Protein AF-A0A3B3BP70-F1 (afdb_monomer)

Mean predicted aligned error: 14.68 Å

Radius of gyration: 31.55 Å; Cα contacts (8 Å, |Δi|>4): 1002; chains: 1; bounding box: 111×48×74 Å

InterPro domains:
  IPR001190 SRCR domain [PF00530] (3-95)
  IPR001190 SRCR domain [PF00530] (101-197)
  IPR001190 SRCR domain [PF00530] (204-274)
  IPR001190 SRCR domain [PR00258] (98-114)
  IPR001190 SRCR domain [PR00258] (117-128)
  IPR001190 SRCR domain [PR00258] (132-142)
  IPR001190 SRCR domain [PR00258] (162-176)
  IPR001190 SRCR domain [PS50287] (1-95)
  IPR001190 SRCR domain [PS50287] (98-197)
  IPR001190 SRCR domain [PS50287] (200-311)
  IPR001190 SRCR domain [SM00202] (98-197)
  IPR001190 SRCR domain [SM00202] (200-298)
  IPR013783 Immunoglobulin-like fold [G3DSA:2.60.40.10] (302-414)
  IPR036179 Immunoglobulin-like domain superfamily [SSF48726] (320-406)
  IPR036772 SRCR-like domain superfamily [G3DSA:3.10.250.10] (1-98)
  IPR036772 SRCR-like domain superfamily [G3DSA:3.10.250.10] (99-198)
  IPR036772 SRCR-like domain superfamily [G3DSA:3.10.250.10] (199-301)
  IPR036772 SRCR-like domain superfamily [SSF56487] (2-96)
  IPR036772 SRCR-like domain superfamily [SSF56487] (95-197)
  IPR036772 SRCR-like domain superfamily [SSF56487] (198-299)

Secondary structure (DSSP, 8-state):
-EEESSSTTEEEEEEEETTEEEEEEESSPPPHHHHHHHHHHTT--SEEEEEEEEEEEEEE-EEE-GGGGGSTT-TTTTEE----EEEEEEEEEE-SSEEEEESSSTTEEEEEEEETTEEEE-BGGG--HHHHHHHHHHTT--EEEEEEEEE--GGG--S--EEEE--S--SSGGGSEEEE-S-SS-TTSEEEEEEEE-EEEEE-SS-TTEEEEEEEETTEEEEEEEE-SSS---HHHHHHHHHHTTS-SEEEEEEEEEEEEEEEEEEEGGGGGT--GGGEE-SSS-EEEEEEEEEEEGGG-PPPEEEEEETT--EE-TTS-EEEETT--EEEEEE--TT--S-EEEEEEEETTEEEEEEEE-BTTEEEEEESS--GGG-EEEEEEEEEEETTEEEEEEPPPEEEEEE-GGGSGGGS--PPP-

Sequence (422 aa):
MLVGGASRCSGELHLKHHQEWRPVQLHHRWSPESFQVVCHRLNCGSFVSESYKRDRGKKPVWWIETDCMKNMSLWRECVEVDDSSSSAQINITCSESIRLVNGDNRCSGRLEVKSNNSWSIVCEDDFDQQDAEVVCRELGCGAPSVLQGAVYGETEAPEWSREFLCEGHESALLHCKSSSSSQKFCSSGKAVELTCSVSLRLVGTTSRCAGVLEMFYSKEWRPVYDYKSEENWNHESATAVCSRLDCGSSVFQEVTDNSTRRDVWRIESSCWKSLSDHCVFGYDYNYYSEDRLEVSCSDSLESPNISVSSSSGVSKARNQGLQVFFGTSFSIICSSHHLYQGGIFQLIFNNSTTTLNNTLPAVNNSALFSFLEASHAHQGDYICVHHVHINSQNLTLQSQQLSLTVLDQEQADAGTQEKPSC

Organism: Oryzias melastigma (NCBI:txid30732)

Nearest PDB structures (foldseek):
  5a2e-assembly1_A  TM=3.426E-01  e=3.968E-18  Homo sapiens
  8h7j-assembly1_A  TM=2.862E-01  e=1.427E-19  Sus scrofa
  8xmp-assembly1_F  TM=2.885E-01  e=4.953E-18  Homo sapiens
  8xmk-assembly1_E  TM=2.692E-01  e=1.728E-18  Homo sapiens
  8xmp-assembly1_E  TM=2.268E-01  e=1.310E-18  Homo sapiens

Solvent-accessible surface area (backbone atoms only — not comparable to full-atom values): 22945 Å² total; per-residue (Å²): 91,40,46,93,38,97,45,80,42,16,16,36,41,35,47,75,53,97,90,41,76,31,43,47,44,54,93,61,57,75,54,70,60,59,47,27,52,50,18,50,75,68,72,16,27,28,41,36,49,74,46,79,46,77,53,98,57,69,42,68,34,39,38,37,52,75,81,50,57,81,48,91,85,46,72,72,78,28,46,53,96,57,100,41,64,42,34,65,41,47,28,42,33,30,34,72,52,38,30,56,44,96,37,94,48,84,44,21,18,35,44,31,38,54,52,98,94,39,67,21,52,31,27,37,93,40,56,54,71,35,44,39,35,13,47,16,48,48,39,39,26,29,38,58,72,44,81,48,64,41,79,66,61,86,90,72,64,38,87,43,32,51,32,60,57,40,91,41,78,49,76,34,67,87,72,32,53,69,48,82,46,92,43,54,64,44,92,85,52,21,30,28,28,40,29,32,22,56,31,73,48,36,60,49,92,86,37,77,32,21,24,37,38,28,37,39,47,88,82,40,79,28,44,36,37,78,38,69,81,87,47,72,88,42,68,68,38,45,20,38,50,19,47,74,67,75,16,49,43,47,62,43,76,48,81,44,78,66,89,50,76,38,66,36,46,27,32,41,37,84,32,43,80,72,49,46,75,89,36,57,55,59,60,82,53,90,41,68,40,39,59,37,40,33,40,30,16,50,68,45,61,73,57,30,46,72,48,79,50,39,87,86,54,67,53,77,50,100,86,64,45,41,35,42,48,50,70,35,42,38,31,44,36,35,36,46,60,87,86,51,76,49,41,34,35,35,44,41,35,52,42,102,88,52,75,48,79,49,74,41,62,31,55,94,29,24,32,79,50,77,40,80,58,37,44,74,88,71,34,37,39,36,33,37,35,40,41,33,68,48,95,95,38,84,45,79,37,57,25,70,79,44,45,36,39,58,39,58,78,79,64,70,66,69,79,74,71,82,76,82,83,129

Foldseek 3Di:
DAPDDPDPQKHFDWDQEPNDIFGEDEPFFADLQLLQLVCVVSLNAAWAFKDKDFAPDWDFHWYFYRVVSVDNPPRRVRTDPDRDTGRITIITHGHNFWHAPPDPGSQWHFIWGDDPNDTAFEALVQDDLLLQLLVCQLNLLAHWDDKDWDQDDPVVFDAFYKHFDHPNPDNHRVVTDIDTDPDSAHPVNTTIIIGGFWHWFADDDQDRQWHWIWTRHSNDTFFEDEDEPDDDDDQVLLQLVCVVSVQHGWDDKDWDFQVDWDQHWYFYNVCSNPRHPVRTPDTGHRDIDRITITTHGPNSFDFKDKDKDWPVDWDDDPPAFIEDEFFTKMKIKTAGDQVQPKFKKWKWWDDPPDIDTDIDIQDSRMDIGIDHGDDQVRFGKIKIWGFGDDPNDTDIHIHPIGGYDYDYPVVVVVPPDDDDDD

Structure (mmCIF, N/CA/C/O backbone):
data_AF-A0A3B3BP70-F1
#
_entry.id   AF-A0A3B3BP70-F1
#
loop_
_atom_site.group_PDB
_atom_site.id
_atom_site.type_symbol
_atom_site.label_atom_id
_atom_site.label_alt_id
_atom_site.label_comp_id
_atom_site.label_asym_id
_atom_site.label_entity_id
_atom_site.label_seq_id
_atom_site.pdbx_PDB_ins_code
_atom_site.Cartn_x
_atom_site.Cartn_y
_atom_site.Cartn_z
_atom_site.occupancy
_atom_site.B_iso_or_equiv
_atom_site.auth_seq_id
_atom_site.auth_comp_id
_atom_site.auth_asym_id
_atom_site.auth_atom_id
_atom_site.pdbx_PDB_model_num
ATOM 1 N N . MET A 1 1 ? 21.684 -4.719 -24.579 1.00 89.62 1 MET A N 1
ATOM 2 C CA . MET A 1 1 ? 20.457 -5.276 -25.191 1.00 89.62 1 MET A CA 1
ATOM 3 C C . MET A 1 1 ? 19.898 -6.339 -24.266 1.00 89.62 1 MET A C 1
ATOM 5 O O . MET A 1 1 ? 20.658 -6.817 -23.432 1.00 89.62 1 MET A O 1
ATOM 9 N N . LEU A 1 2 ? 18.622 -6.692 -24.407 1.00 92.69 2 LEU A N 1
ATOM 10 C CA . LEU A 1 2 ? 18.020 -7.807 -23.676 1.00 92.69 2 LEU A CA 1
ATOM 11 C C . LEU A 1 2 ? 17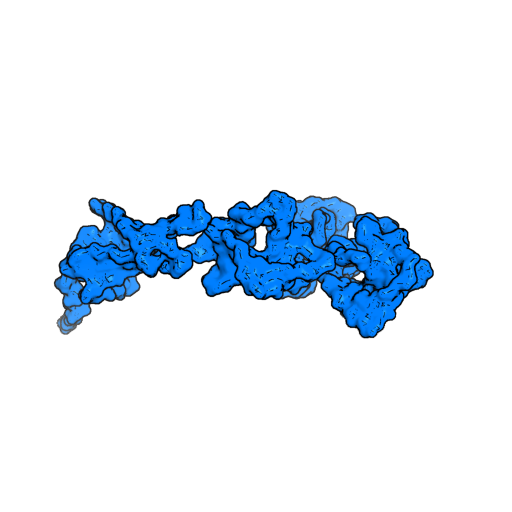.885 -9.011 -24.613 1.00 92.69 2 LEU A C 1
ATOM 13 O O . LEU A 1 2 ? 17.525 -8.840 -25.779 1.00 92.69 2 LEU A O 1
ATOM 17 N N . VAL A 1 3 ? 18.245 -10.202 -24.132 1.00 92.44 3 VAL A N 1
ATOM 18 C CA . VAL A 1 3 ? 18.322 -11.428 -24.943 1.00 92.44 3 VAL A CA 1
ATOM 19 C C . VAL A 1 3 ? 17.528 -12.554 -24.285 1.00 92.44 3 VAL A C 1
ATOM 21 O O . VAL A 1 3 ? 17.562 -12.722 -23.071 1.00 92.44 3 VAL A O 1
ATOM 24 N N . GLY A 1 4 ? 16.823 -13.358 -25.084 1.00 88.19 4 GLY A N 1
ATOM 25 C CA . GLY A 1 4 ? 16.181 -14.589 -24.607 1.00 88.19 4 GLY A CA 1
ATOM 26 C C . GLY A 1 4 ? 14.914 -14.397 -23.763 1.00 88.19 4 GLY A C 1
ATOM 27 O O . GLY A 1 4 ? 14.454 -15.360 -23.152 1.00 88.19 4 GLY A O 1
ATOM 28 N N . GLY A 1 5 ? 14.353 -13.185 -23.716 1.00 88.00 5 GLY A N 1
ATOM 29 C CA . GLY A 1 5 ? 13.032 -12.931 -23.138 1.00 88.00 5 GLY A CA 1
ATOM 30 C C . GLY A 1 5 ? 11.895 -13.053 -24.153 1.00 88.00 5 GLY A C 1
ATOM 31 O O . GLY A 1 5 ? 12.100 -13.404 -25.314 1.00 88.00 5 GLY A O 1
ATOM 32 N N . ALA A 1 6 ? 10.678 -12.755 -23.695 1.00 89.00 6 ALA A N 1
ATOM 33 C CA . ALA A 1 6 ? 9.463 -12.818 -24.510 1.00 89.00 6 ALA A CA 1
ATOM 34 C C . ALA A 1 6 ? 9.396 -11.708 -25.576 1.00 89.00 6 ALA A C 1
ATOM 36 O O . ALA A 1 6 ? 8.635 -11.811 -26.535 1.00 89.00 6 ALA A O 1
ATOM 37 N N . SER A 1 7 ? 10.188 -10.649 -25.412 1.00 90.00 7 SER A N 1
ATOM 38 C CA . SER A 1 7 ? 10.218 -9.487 -26.293 1.00 90.00 7 SER A CA 1
ATOM 39 C C . SER A 1 7 ? 11.599 -8.834 -26.305 1.00 90.00 7 SER A C 1
ATOM 41 O O . SER A 1 7 ? 12.478 -9.187 -25.524 1.00 90.00 7 SER A O 1
ATOM 43 N N . ARG A 1 8 ? 11.801 -7.818 -27.153 1.00 91.62 8 ARG A N 1
ATOM 44 C CA . ARG A 1 8 ? 13.053 -7.032 -27.173 1.00 91.62 8 ARG A CA 1
ATOM 45 C C . ARG A 1 8 ? 13.298 -6.216 -25.893 1.00 91.62 8 ARG A C 1
ATOM 47 O O . ARG A 1 8 ? 14.401 -5.706 -25.704 1.00 91.62 8 ARG A O 1
ATOM 54 N N . CYS A 1 9 ? 12.265 -6.061 -25.066 1.00 93.56 9 CYS A N 1
ATOM 55 C CA . CYS A 1 9 ? 12.270 -5.309 -23.815 1.00 93.56 9 CYS A CA 1
ATOM 56 C C . CYS A 1 9 ? 12.186 -6.220 -22.582 1.00 93.56 9 CYS A C 1
ATOM 58 O O . CYS A 1 9 ? 11.940 -5.754 -21.470 1.00 93.56 9 CYS A O 1
ATOM 60 N N . SER A 1 10 ? 12.430 -7.518 -22.773 1.00 94.25 10 SER A N 1
ATOM 61 C CA . SER A 1 10 ? 12.575 -8.484 -21.694 1.00 94.25 10 SER A CA 1
ATOM 62 C C . SER A 1 10 ? 13.716 -9.462 -21.981 1.00 94.25 10 SER A C 1
ATOM 64 O O . SER A 1 10 ? 13.979 -9.812 -23.129 1.00 94.25 10 SER A O 1
ATOM 66 N N . GLY A 1 11 ? 14.414 -9.916 -20.942 1.00 93.44 11 GLY A N 1
ATOM 67 C CA . GLY A 1 11 ? 15.451 -10.947 -21.053 1.00 93.44 11 GLY A CA 1
ATOM 68 C C . GLY A 1 11 ? 16.757 -10.600 -20.351 1.00 93.44 11 GLY A C 1
ATOM 69 O O . GLY A 1 11 ? 16.835 -9.648 -19.577 1.00 93.44 11 GLY A O 1
ATOM 70 N N . GLU A 1 12 ? 17.784 -11.399 -20.621 1.00 92.12 12 GLU A N 1
ATOM 71 C CA . GLU A 1 12 ? 19.115 -11.281 -20.032 1.00 92.12 12 GLU A CA 1
ATOM 72 C C . GLU A 1 12 ? 19.818 -10.010 -20.521 1.00 92.12 12 GLU A C 1
ATOM 74 O O . GLU A 1 12 ? 19.864 -9.747 -21.727 1.00 92.12 12 GLU A O 1
ATOM 79 N N . LEU A 1 13 ? 20.388 -9.227 -19.600 1.00 90.00 13 LEU A N 1
ATOM 80 C CA . LEU A 1 13 ? 21.120 -8.009 -19.941 1.00 90.00 13 LEU A CA 1
ATOM 81 C C . LEU A 1 13 ? 22.505 -8.317 -20.510 1.00 90.00 13 LEU A C 1
ATOM 83 O O . LEU A 1 13 ? 23.380 -8.832 -19.820 1.00 90.00 13 LEU A O 1
ATOM 87 N N . HIS A 1 14 ? 22.725 -7.907 -21.757 1.00 89.62 14 HIS A N 1
ATOM 88 C CA . HIS A 1 14 ? 24.018 -7.982 -22.434 1.00 89.62 14 HIS A CA 1
ATOM 89 C C . HIS A 1 14 ? 24.566 -6.585 -22.724 1.00 89.62 14 HIS A C 1
ATOM 91 O O . HIS A 1 14 ? 23.840 -5.710 -23.217 1.00 89.62 14 HIS A O 1
ATOM 97 N N . LEU A 1 15 ? 25.865 -6.394 -22.497 1.00 86.88 15 LEU A N 1
ATOM 98 C CA . LEU A 1 15 ? 26.599 -5.171 -22.829 1.00 86.88 15 LEU A CA 1
ATOM 99 C C . LEU A 1 15 ? 27.660 -5.470 -23.892 1.00 86.88 15 LEU A C 1
ATOM 101 O O . LEU A 1 15 ? 28.301 -6.520 -23.875 1.00 86.88 15 LEU A O 1
ATOM 105 N N . LYS A 1 16 ? 27.832 -4.531 -24.829 1.00 86.25 16 LYS A N 1
ATOM 106 C CA . LYS A 1 16 ? 28.881 -4.598 -25.848 1.00 86.25 16 LYS A CA 1
ATOM 107 C C . LYS A 1 16 ? 30.095 -3.801 -25.390 1.00 86.25 16 LYS A C 1
ATOM 109 O O . LYS A 1 16 ? 30.034 -2.569 -25.370 1.00 86.25 16 LYS A O 1
ATOM 114 N N . HIS A 1 17 ? 31.191 -4.492 -25.108 1.00 82.94 17 HIS A N 1
ATOM 115 C CA . HIS A 1 17 ? 32.475 -3.904 -24.737 1.00 82.94 17 HIS A CA 1
ATOM 116 C C . HIS A 1 17 ? 33.584 -4.522 -25.603 1.00 82.94 17 HIS A C 1
ATOM 118 O O . HIS A 1 17 ? 33.530 -5.706 -25.910 1.00 82.94 17 HIS A O 1
ATOM 124 N N . HIS A 1 18 ? 34.517 -3.710 -26.119 1.00 82.81 18 HIS A N 1
ATOM 125 C CA . HIS A 1 18 ? 35.541 -4.142 -27.093 1.00 82.81 18 HIS A CA 1
ATOM 126 C C . HIS A 1 18 ? 35.027 -5.029 -28.253 1.00 82.81 18 HIS A C 1
ATOM 128 O O . HIS A 1 18 ? 35.658 -5.999 -28.646 1.00 82.81 18 HIS A O 1
ATOM 134 N N . GLN A 1 19 ? 33.878 -4.667 -28.836 1.00 85.00 19 GLN A N 1
ATOM 135 C CA . GLN A 1 19 ? 33.187 -5.412 -29.907 1.00 85.00 19 GLN A CA 1
ATOM 136 C C . GLN A 1 19 ? 32.586 -6.771 -29.519 1.00 85.00 19 GLN A C 1
ATOM 138 O O . GLN A 1 19 ? 31.917 -7.380 -30.352 1.00 85.00 19 GLN A O 1
ATOM 143 N N . GLU A 1 20 ? 32.701 -7.187 -28.264 1.00 88.81 20 GLU A N 1
ATOM 144 C CA . GLU A 1 20 ? 32.161 -8.443 -27.763 1.00 88.81 20 GLU A CA 1
ATOM 145 C C . GLU A 1 20 ? 30.915 -8.202 -26.897 1.00 88.81 20 GLU A C 1
ATOM 147 O O . GLU A 1 20 ? 30.864 -7.281 -26.077 1.00 88.81 20 GLU A O 1
ATOM 152 N N . TRP A 1 21 ? 29.882 -9.020 -27.104 1.00 90.06 21 TRP A N 1
ATOM 153 C CA . TRP A 1 21 ? 28.691 -9.036 -26.259 1.00 90.06 21 TRP A CA 1
ATOM 154 C C . TRP A 1 21 ? 28.860 -10.091 -25.175 1.00 90.06 21 TRP A C 1
ATOM 156 O O . TRP A 1 21 ? 29.075 -11.259 -25.492 1.00 90.06 21 TRP A O 1
ATOM 166 N N . ARG A 1 22 ? 28.722 -9.686 -23.912 1.00 89.50 22 ARG A N 1
ATOM 167 C CA . ARG A 1 22 ? 28.651 -10.617 -22.782 1.00 89.50 22 ARG A CA 1
ATOM 168 C C . ARG A 1 22 ? 27.503 -10.230 -21.850 1.00 89.50 22 ARG A C 1
ATOM 170 O O . ARG A 1 22 ? 27.118 -9.050 -21.830 1.00 89.50 22 ARG A O 1
ATOM 177 N N . PRO A 1 23 ? 26.972 -11.191 -21.076 1.00 89.19 23 PRO A N 1
ATOM 178 C CA . PRO A 1 23 ? 26.078 -10.890 -19.972 1.00 89.19 23 PRO A CA 1
ATOM 179 C C . PRO A 1 23 ? 26.740 -9.940 -18.977 1.00 89.19 23 PRO A C 1
ATOM 181 O O . PRO A 1 23 ? 27.956 -9.978 -18.780 1.00 89.19 23 PRO A O 1
ATOM 184 N N . VAL A 1 24 ? 25.932 -9.094 -18.352 1.00 85.38 24 VAL A N 1
ATOM 185 C CA . VAL A 1 24 ? 26.378 -8.173 -17.306 1.00 85.38 24 VAL A CA 1
ATOM 186 C C . VAL A 1 24 ? 26.170 -8.806 -15.936 1.00 85.38 24 VAL A C 1
ATOM 188 O O . VAL A 1 24 ? 25.101 -9.348 -15.659 1.00 85.38 24 VAL A O 1
ATOM 191 N N . GLN A 1 25 ? 27.182 -8.691 -15.080 1.00 80.56 25 GLN A N 1
ATOM 192 C CA . GLN A 1 25 ? 27.145 -9.067 -13.672 1.00 80.56 25 GLN A CA 1
ATOM 193 C C . GLN A 1 25 ? 27.732 -7.938 -12.815 1.00 80.56 25 GLN A C 1
ATOM 195 O O . GLN A 1 25 ? 28.328 -6.997 -13.334 1.00 80.56 25 GLN A O 1
ATOM 200 N N . LEU A 1 26 ? 27.505 -7.983 -11.505 1.00 68.69 26 LEU A N 1
ATOM 201 C CA . LEU A 1 26 ? 27.804 -6.885 -10.589 1.00 68.69 26 LEU A CA 1
ATOM 202 C C . LEU A 1 26 ? 28.343 -7.372 -9.262 1.00 68.69 26 LEU A C 1
ATOM 204 O O . LEU A 1 26 ? 27.894 -8.417 -8.784 1.00 68.69 26 LEU A O 1
ATOM 208 N N . HIS A 1 27 ? 29.189 -6.543 -8.644 1.00 62.19 27 HIS A N 1
ATOM 209 C CA . HIS A 1 27 ? 29.612 -6.704 -7.249 1.00 62.19 27 HIS A CA 1
ATOM 210 C C . HIS A 1 27 ? 28.428 -6.625 -6.274 1.00 62.19 27 HIS A C 1
ATOM 212 O O . HIS A 1 27 ? 28.395 -7.377 -5.302 1.00 62.19 27 HIS A O 1
ATOM 218 N N . HIS A 1 28 ? 27.423 -5.796 -6.586 1.00 62.72 28 HIS A N 1
ATOM 219 C CA . HIS A 1 28 ? 26.232 -5.540 -5.762 1.00 62.72 28 HIS A CA 1
ATOM 220 C C . HIS A 1 28 ? 24.933 -5.638 -6.576 1.00 62.72 28 HIS A C 1
ATOM 222 O O . HIS A 1 28 ? 24.933 -5.496 -7.802 1.00 62.72 28 HIS A O 1
ATOM 228 N N . ARG A 1 29 ? 23.789 -5.893 -5.930 1.00 62.25 29 ARG A N 1
ATOM 229 C CA . ARG A 1 29 ? 22.502 -5.945 -6.650 1.00 62.25 29 ARG A CA 1
ATOM 230 C C . ARG A 1 29 ? 22.148 -4.546 -7.161 1.00 62.25 29 ARG A C 1
ATOM 232 O O . ARG A 1 29 ? 22.322 -3.562 -6.453 1.00 62.25 29 ARG A O 1
ATOM 239 N N . TRP A 1 30 ? 21.649 -4.451 -8.391 1.00 69.25 30 TRP A N 1
ATOM 240 C CA . TRP A 1 30 ? 21.191 -3.175 -8.946 1.00 69.25 30 TRP A CA 1
ATOM 241 C C . TRP A 1 30 ? 20.011 -2.617 -8.176 1.00 69.25 30 TRP A C 1
ATOM 243 O O . TRP A 1 30 ? 19.093 -3.353 -7.811 1.00 69.25 30 TRP A O 1
ATOM 253 N N . SER A 1 31 ? 20.014 -1.296 -8.034 1.00 71.44 31 SER A N 1
ATOM 254 C CA . SER A 1 31 ? 18.815 -0.580 -7.642 1.00 71.44 31 SER A CA 1
ATOM 255 C C . SER A 1 31 ? 17.804 -0.574 -8.805 1.00 71.44 31 SER A C 1
ATOM 257 O O . SER A 1 31 ? 18.206 -0.579 -9.980 1.00 71.44 31 SER A O 1
ATOM 259 N N . PRO A 1 32 ? 16.495 -0.538 -8.524 1.00 75.81 32 PRO A N 1
ATOM 260 C CA . PRO A 1 32 ? 15.456 -0.397 -9.538 1.00 75.81 32 PRO A CA 1
ATOM 261 C C . PRO A 1 32 ? 15.664 0.803 -10.477 1.00 75.81 32 PRO A C 1
ATOM 263 O O . PRO A 1 32 ? 15.372 0.716 -11.670 1.00 75.81 32 PRO A O 1
ATOM 266 N N . GLU A 1 33 ? 16.251 1.897 -9.988 1.00 76.44 33 GLU A N 1
ATOM 267 C CA . GLU A 1 33 ? 16.597 3.086 -10.781 1.00 76.44 33 GLU A CA 1
ATOM 268 C C . GLU A 1 33 ? 17.662 2.768 -11.834 1.00 76.44 33 GLU A C 1
ATOM 270 O O . GLU A 1 33 ? 17.587 3.240 -12.967 1.00 76.44 33 GLU A O 1
ATOM 275 N N . SER A 1 34 ? 18.627 1.906 -11.507 1.00 79.31 34 SER A N 1
ATOM 276 C CA . SER A 1 34 ? 19.649 1.471 -12.467 1.00 79.31 34 SER A CA 1
ATOM 277 C C . SER A 1 34 ? 19.008 0.700 -13.628 1.00 79.31 34 SER A C 1
ATOM 279 O O . SER A 1 34 ? 19.363 0.887 -14.797 1.00 79.31 34 SER A O 1
ATOM 281 N N . PHE A 1 35 ? 18.003 -0.129 -13.331 1.00 83.69 35 PHE A N 1
ATOM 282 C CA . PHE A 1 35 ? 17.242 -0.838 -14.357 1.00 83.69 35 PHE A CA 1
ATOM 283 C C . PHE A 1 35 ? 16.316 0.091 -15.151 1.00 83.69 35 PHE A C 1
ATOM 285 O O . PHE A 1 35 ? 16.179 -0.090 -16.364 1.00 83.69 35 PHE A O 1
ATOM 292 N N . GLN A 1 36 ? 15.754 1.125 -14.517 1.00 86.62 36 GLN A N 1
ATOM 293 C CA . GLN A 1 36 ? 15.005 2.180 -15.206 1.00 86.62 36 GLN A CA 1
ATOM 294 C C . GLN A 1 36 ? 15.860 2.838 -16.297 1.00 86.62 36 GLN A C 1
ATOM 296 O O . GLN A 1 36 ? 15.395 3.011 -17.426 1.00 86.62 36 GLN A O 1
ATOM 301 N N . VAL A 1 37 ? 17.136 3.130 -16.009 1.00 83.75 37 VAL A N 1
ATOM 302 C CA . VAL A 1 37 ? 18.065 3.696 -17.002 1.00 83.75 37 VAL A CA 1
ATOM 303 C C . VAL A 1 37 ? 18.250 2.754 -18.198 1.00 83.75 37 VAL A C 1
ATOM 305 O O . VAL A 1 37 ? 18.246 3.217 -19.343 1.00 83.75 37 VAL A O 1
ATOM 308 N N . VAL A 1 38 ? 18.345 1.435 -17.981 1.00 86.62 38 VAL A N 1
ATOM 309 C CA . VAL A 1 38 ? 18.406 0.451 -19.085 1.00 86.62 38 VAL A CA 1
ATOM 310 C C . VAL A 1 38 ? 17.149 0.501 -19.931 1.00 86.62 38 VAL A C 1
ATOM 312 O O . VAL A 1 38 ? 17.246 0.600 -21.157 1.00 86.62 38 VAL A O 1
ATOM 315 N N . CYS A 1 39 ? 15.979 0.429 -19.298 1.00 91.19 39 CYS A N 1
ATOM 316 C CA . CYS A 1 39 ? 14.704 0.403 -20.002 1.00 91.19 39 CYS A CA 1
ATOM 317 C C . CYS A 1 39 ? 14.507 1.677 -20.839 1.00 91.19 39 CYS A C 1
ATOM 319 O O . CYS A 1 39 ? 14.201 1.590 -22.033 1.00 91.19 39 CYS A O 1
ATOM 321 N N . HIS A 1 40 ? 14.830 2.847 -20.282 1.00 87.94 40 HIS A N 1
ATOM 322 C CA . HIS A 1 40 ? 14.833 4.113 -21.016 1.00 87.94 40 HIS A CA 1
ATOM 323 C C . HIS A 1 40 ? 15.839 4.119 -22.175 1.00 87.94 40 HIS A C 1
ATOM 325 O O . HIS A 1 40 ? 15.481 4.484 -23.297 1.00 87.94 40 HIS A O 1
ATOM 331 N N . ARG A 1 41 ? 17.079 3.654 -21.961 1.00 86.44 41 ARG A N 1
ATOM 332 C CA . ARG A 1 41 ? 18.124 3.619 -23.001 1.00 86.44 41 ARG A CA 1
ATOM 333 C C . ARG A 1 41 ? 17.768 2.703 -24.171 1.00 86.44 41 ARG A C 1
ATOM 335 O O . ARG A 1 41 ? 18.142 2.991 -25.307 1.00 86.44 41 ARG A O 1
ATOM 342 N N . LEU A 1 42 ? 17.060 1.610 -23.902 1.00 89.81 42 LEU A N 1
ATOM 343 C CA . LEU A 1 42 ? 16.579 0.673 -24.917 1.00 89.81 42 LEU A CA 1
ATOM 344 C C . LEU A 1 42 ? 15.280 1.133 -25.598 1.00 89.81 42 LEU A C 1
ATOM 346 O O . LEU A 1 42 ? 14.796 0.449 -26.501 1.00 89.81 42 LEU A O 1
ATOM 350 N N . ASN A 1 43 ? 14.730 2.289 -25.205 1.00 89.75 43 ASN A N 1
ATOM 351 C CA . ASN A 1 43 ? 13.422 2.778 -25.640 1.00 89.75 43 ASN A CA 1
ATOM 352 C C . ASN A 1 43 ? 12.290 1.768 -25.347 1.00 89.75 43 ASN A C 1
ATOM 354 O O . ASN A 1 43 ? 11.371 1.561 -26.148 1.00 89.75 43 ASN A O 1
ATOM 358 N N . CYS A 1 44 ? 12.404 1.114 -24.193 1.00 91.88 44 CYS A N 1
ATOM 359 C CA . CYS A 1 44 ? 11.567 0.021 -23.717 1.00 91.88 44 CYS A CA 1
ATOM 360 C C . CYS A 1 44 ? 10.612 0.437 -22.594 1.00 91.88 44 CYS A C 1
ATOM 362 O O . CYS A 1 44 ? 10.071 -0.444 -21.949 1.00 91.88 44 CYS A O 1
ATOM 364 N N . GLY A 1 45 ? 10.440 1.743 -22.374 1.00 92.88 45 GLY A N 1
ATOM 365 C CA . GLY A 1 45 ? 9.568 2.311 -21.346 1.00 92.88 45 GLY A CA 1
ATOM 366 C C . GLY A 1 45 ? 10.124 2.184 -19.933 1.00 92.88 45 GLY A C 1
ATOM 367 O O . GLY A 1 45 ? 11.344 2.240 -19.761 1.00 92.88 45 GLY A O 1
ATOM 368 N N . SER A 1 46 ? 9.248 2.051 -18.937 1.00 92.94 46 SER A N 1
ATOM 369 C CA . SER A 1 46 ? 9.643 1.937 -17.527 1.00 92.94 46 SER A CA 1
ATOM 370 C C . SER A 1 46 ? 10.057 0.523 -17.127 1.00 92.94 46 SER A C 1
ATOM 372 O O . SER A 1 46 ? 9.598 -0.469 -17.685 1.00 92.94 46 SER A O 1
ATOM 374 N N . PHE A 1 47 ? 10.930 0.419 -16.132 1.00 90.62 47 PHE A N 1
ATOM 375 C CA . PHE A 1 47 ? 11.305 -0.833 -15.496 1.00 90.62 47 PHE A CA 1
ATOM 376 C C . PHE A 1 47 ? 10.137 -1.426 -14.705 1.00 90.62 47 PHE A C 1
ATOM 378 O O . PHE A 1 47 ? 9.423 -0.714 -14.004 1.00 90.62 47 PHE A O 1
ATOM 385 N N . VAL A 1 48 ? 9.964 -2.745 -14.817 1.00 89.31 48 VAL A N 1
ATOM 386 C CA . VAL A 1 48 ? 8.853 -3.480 -14.199 1.00 89.31 48 VAL A CA 1
ATOM 387 C C . VAL A 1 48 ? 9.346 -4.500 -13.175 1.00 89.31 48 VAL A C 1
ATOM 389 O O . VAL A 1 48 ? 8.768 -4.623 -12.099 1.00 89.31 48 VAL A O 1
ATOM 392 N N . SER A 1 49 ? 10.358 -5.301 -13.516 1.00 86.25 49 SER A N 1
ATOM 393 C CA . SER A 1 49 ? 10.895 -6.314 -12.597 1.00 86.25 49 SER A CA 1
ATOM 394 C C . SER A 1 49 ? 12.213 -6.902 -13.079 1.00 86.25 49 SER A C 1
ATOM 396 O O . SER A 1 49 ? 12.439 -7.038 -14.286 1.00 86.25 49 SER A O 1
ATOM 398 N N . GLU A 1 50 ? 13.021 -7.363 -12.135 1.00 85.62 50 GLU A N 1
ATOM 399 C CA . GLU A 1 50 ? 14.224 -8.153 -12.348 1.00 85.62 50 GLU A CA 1
ATOM 400 C C . GLU A 1 50 ? 14.066 -9.592 -11.832 1.00 85.62 50 GLU A C 1
ATOM 402 O O . GLU A 1 50 ? 13.274 -9.888 -10.941 1.00 85.62 50 GLU A O 1
ATOM 407 N N . SER A 1 51 ? 14.829 -10.528 -12.394 1.00 81.69 51 SER A N 1
ATOM 408 C CA . SER A 1 51 ? 14.944 -11.879 -11.841 1.00 81.69 51 SER A CA 1
ATOM 409 C C . SER A 1 51 ? 16.320 -12.477 -12.096 1.00 81.69 51 SER A C 1
ATOM 411 O O . SER A 1 51 ? 16.945 -12.232 -13.130 1.00 81.69 51 SER A O 1
ATOM 413 N N . TYR A 1 52 ? 16.779 -13.303 -11.158 1.00 80.31 52 TYR A N 1
ATOM 414 C CA . TYR A 1 52 ? 18.066 -13.983 -11.241 1.00 80.31 52 TYR A CA 1
ATOM 415 C C . TYR A 1 52 ? 17.854 -15.444 -11.620 1.00 80.31 52 TYR A C 1
ATOM 417 O O . TYR A 1 52 ? 17.180 -16.188 -10.909 1.00 80.31 52 TYR A O 1
ATOM 425 N N . LYS A 1 53 ? 18.452 -15.875 -12.730 1.00 80.19 53 LYS A N 1
ATOM 426 C CA . LYS A 1 53 ? 18.494 -17.292 -13.115 1.00 80.19 53 LYS A CA 1
ATOM 427 C C . LYS A 1 53 ? 19.894 -17.836 -12.892 1.00 80.19 53 LYS A C 1
ATOM 429 O O . LYS A 1 53 ? 20.870 -17.168 -13.215 1.00 80.19 53 LYS A O 1
ATOM 434 N N . ARG A 1 54 ? 20.000 -19.044 -12.334 1.00 81.12 54 ARG A N 1
ATOM 435 C CA . ARG A 1 54 ? 21.284 -19.727 -12.144 1.00 81.12 54 ARG A CA 1
ATOM 436 C C . ARG A 1 54 ? 21.458 -20.817 -13.196 1.00 81.12 54 ARG A C 1
ATOM 438 O O . ARG A 1 54 ? 20.684 -21.769 -13.241 1.00 81.12 54 ARG A O 1
ATOM 445 N N . ASP A 1 55 ? 22.503 -20.691 -13.996 1.00 79.56 55 ASP A N 1
ATOM 446 C CA . ASP A 1 55 ? 22.934 -21.686 -14.965 1.00 79.56 55 ASP A CA 1
ATOM 447 C C . ASP A 1 55 ? 23.748 -22.810 -14.315 1.00 79.56 55 ASP A C 1
ATOM 449 O O . ASP A 1 55 ? 24.401 -22.640 -13.283 1.00 79.56 55 ASP A O 1
ATOM 453 N N . ARG A 1 56 ? 23.759 -23.977 -14.974 1.00 78.31 56 ARG A N 1
ATOM 454 C CA . ARG A 1 56 ? 24.574 -25.136 -14.565 1.00 78.31 56 ARG A CA 1
ATOM 455 C C . ARG A 1 56 ? 26.080 -24.945 -14.800 1.00 78.31 56 ARG A C 1
ATOM 457 O O . ARG A 1 56 ? 26.863 -25.755 -14.318 1.00 78.31 56 ARG A O 1
ATOM 464 N N . GLY A 1 57 ? 26.488 -23.901 -15.521 1.00 82.81 57 GLY A N 1
ATOM 465 C CA . GLY A 1 57 ? 27.885 -23.593 -15.824 1.00 82.81 57 GLY A CA 1
ATOM 466 C C . GLY A 1 57 ? 28.154 -22.094 -15.757 1.00 82.81 57 GLY A C 1
ATOM 467 O O . GLY A 1 57 ? 27.234 -21.290 -15.897 1.00 82.81 57 GLY A O 1
ATOM 468 N N . LYS A 1 58 ? 29.414 -21.723 -15.523 1.00 86.00 58 LYS A N 1
ATOM 469 C CA . LYS A 1 58 ? 29.830 -20.319 -15.539 1.00 86.00 58 LYS A CA 1
ATOM 470 C C . LYS A 1 58 ? 30.066 -19.856 -16.977 1.00 86.00 58 LYS A C 1
ATOM 472 O O . LYS A 1 58 ? 30.662 -20.586 -17.767 1.00 86.00 58 LYS A O 1
ATOM 477 N N . LYS A 1 59 ? 29.617 -18.647 -17.297 1.00 86.75 59 LYS A N 1
ATOM 478 C CA . LYS A 1 59 ? 29.850 -17.960 -18.573 1.00 86.75 59 LYS A CA 1
ATOM 479 C C . LYS A 1 59 ? 30.699 -16.712 -18.329 1.00 86.75 59 LYS A C 1
ATOM 481 O O . LYS A 1 59 ? 30.600 -16.154 -17.237 1.00 86.75 59 LYS A O 1
ATOM 486 N N . PRO A 1 60 ? 31.526 -16.280 -19.294 1.00 89.06 60 PRO A N 1
ATOM 487 C CA . PRO A 1 60 ? 32.245 -15.016 -19.186 1.00 89.06 60 PRO A CA 1
ATOM 488 C C . PRO A 1 60 ? 31.245 -13.857 -19.125 1.00 89.06 60 PRO A C 1
ATOM 490 O O . PRO A 1 60 ? 30.280 -13.837 -19.891 1.00 89.06 60 PRO A O 1
ATOM 493 N N . VAL A 1 61 ? 31.469 -12.911 -18.217 1.00 88.38 61 VAL A N 1
ATOM 494 C CA . VAL A 1 61 ? 30.575 -11.766 -17.982 1.00 88.38 61 VAL A CA 1
ATOM 495 C C . VAL A 1 61 ? 31.356 -10.456 -17.962 1.00 88.38 61 VAL A C 1
ATOM 497 O O . VAL A 1 61 ? 32.572 -10.455 -17.795 1.00 88.38 61 VAL A O 1
ATOM 500 N N . TRP A 1 62 ? 30.653 -9.340 -18.142 1.00 87.19 62 TRP A N 1
ATOM 501 C CA . TRP A 1 62 ? 31.174 -8.010 -17.834 1.00 87.19 62 TRP A CA 1
ATOM 502 C C . TRP A 1 62 ? 30.787 -7.641 -16.407 1.00 87.19 62 TRP A C 1
ATOM 504 O O . TRP A 1 62 ? 29.590 -7.567 -16.122 1.00 87.19 62 TRP A O 1
ATOM 514 N N . TRP A 1 63 ? 31.769 -7.393 -15.537 1.00 82.50 63 TRP A N 1
ATOM 515 C CA . TRP A 1 63 ? 31.496 -6.784 -14.233 1.00 82.50 63 TRP A CA 1
ATOM 516 C C . TRP A 1 63 ? 31.392 -5.289 -14.391 1.00 82.50 63 TRP A C 1
ATOM 518 O O . TRP A 1 63 ? 32.197 -4.675 -15.092 1.00 82.50 63 TRP A O 1
ATOM 528 N N . ILE A 1 64 ? 30.368 -4.724 -13.772 1.00 77.44 64 ILE A N 1
ATOM 529 C CA . ILE A 1 64 ? 30.134 -3.291 -13.791 1.00 77.44 64 ILE A CA 1
ATOM 530 C C . ILE A 1 64 ? 30.114 -2.784 -12.357 1.00 77.44 64 ILE A C 1
ATOM 532 O O . ILE A 1 64 ? 29.516 -3.417 -11.493 1.00 77.44 64 ILE A O 1
ATOM 536 N N . GLU A 1 65 ? 30.743 -1.639 -12.110 1.00 72.69 65 GLU A N 1
ATOM 537 C CA . GLU A 1 65 ? 30.634 -0.962 -10.819 1.00 72.69 65 GLU A CA 1
ATOM 538 C C . GLU A 1 65 ? 29.296 -0.210 -10.716 1.00 72.69 65 GLU A C 1
ATOM 540 O O . GLU A 1 65 ? 28.912 0.547 -11.616 1.00 72.69 65 GLU A O 1
ATOM 545 N N . THR A 1 66 ? 28.569 -0.421 -9.616 1.00 63.38 66 THR A N 1
ATOM 546 C CA . THR A 1 66 ? 27.204 0.095 -9.417 1.00 63.38 66 THR A CA 1
ATOM 547 C C . THR A 1 66 ? 27.124 1.619 -9.407 1.00 63.38 66 THR A C 1
ATOM 549 O O . THR A 1 66 ? 26.206 2.192 -9.999 1.00 63.38 66 THR A O 1
ATOM 552 N N . ASP A 1 67 ? 28.106 2.298 -8.815 1.00 64.25 67 ASP A N 1
ATOM 553 C CA . ASP A 1 67 ? 28.097 3.761 -8.705 1.00 64.25 67 ASP A CA 1
ATOM 554 C C . ASP A 1 67 ? 28.357 4.481 -10.033 1.00 64.25 67 ASP A C 1
ATOM 556 O O . ASP A 1 67 ? 27.937 5.624 -10.223 1.00 64.25 67 ASP A O 1
ATOM 560 N N . CYS A 1 68 ? 28.973 3.795 -10.992 1.00 67.69 68 CYS A N 1
ATOM 561 C CA . CYS A 1 68 ? 29.291 4.354 -12.301 1.00 67.69 68 CYS A CA 1
ATOM 562 C C . CYS A 1 68 ? 28.056 4.451 -13.225 1.00 67.69 68 CYS A C 1
ATOM 564 O O . CYS A 1 68 ? 28.018 5.265 -14.147 1.00 67.69 68 CYS A O 1
ATOM 566 N N . MET A 1 69 ? 26.996 3.681 -12.949 1.00 63.94 69 MET A N 1
ATOM 567 C CA . MET A 1 69 ? 25.800 3.594 -13.804 1.00 63.94 69 MET A CA 1
ATOM 568 C C . MET A 1 69 ? 24.805 4.743 -13.619 1.00 63.94 69 MET A C 1
ATOM 570 O O . MET A 1 69 ? 23.978 4.986 -14.502 1.00 63.94 69 MET A O 1
ATOM 574 N N . LYS A 1 70 ? 24.898 5.474 -12.500 1.00 60.47 70 LYS A N 1
ATOM 575 C CA . LYS A 1 70 ? 24.024 6.617 -12.180 1.00 60.47 70 LYS A CA 1
ATOM 576 C C . LYS A 1 70 ? 24.176 7.764 -13.183 1.00 60.47 70 LYS A C 1
ATOM 578 O O . LYS A 1 70 ? 23.260 8.567 -13.333 1.00 60.47 70 LYS A O 1
ATOM 583 N N . ASN A 1 71 ? 25.306 7.835 -13.894 1.00 58.88 71 ASN A N 1
ATOM 584 C CA . ASN A 1 71 ? 25.557 8.863 -14.895 1.00 58.88 71 ASN A CA 1
ATOM 585 C C . ASN A 1 71 ? 25.533 8.272 -16.316 1.00 58.88 71 ASN A C 1
ATOM 587 O O . ASN A 1 71 ? 26.303 7.384 -16.680 1.00 58.88 71 ASN A O 1
ATOM 591 N N . MET A 1 72 ? 24.610 8.777 -17.133 1.00 56.12 72 MET A N 1
ATOM 592 C CA . MET A 1 72 ? 24.169 8.226 -18.423 1.00 56.12 72 MET A CA 1
ATOM 593 C C . MET A 1 72 ? 25.264 8.137 -19.509 1.00 56.12 72 MET A C 1
ATOM 595 O O . MET A 1 72 ? 25.043 7.542 -20.566 1.00 56.12 72 MET A O 1
ATOM 599 N N . SER A 1 73 ? 26.437 8.733 -19.293 1.00 58.69 73 SER A N 1
ATOM 600 C CA . SER A 1 73 ? 27.417 9.004 -20.346 1.00 58.69 73 SER A CA 1
ATOM 601 C C . SER A 1 73 ? 28.469 7.910 -20.573 1.00 58.69 73 SER A C 1
ATOM 603 O O . SER A 1 73 ? 28.992 7.850 -21.685 1.00 58.69 73 SER A O 1
ATOM 605 N N . LEU A 1 74 ? 28.779 7.029 -19.606 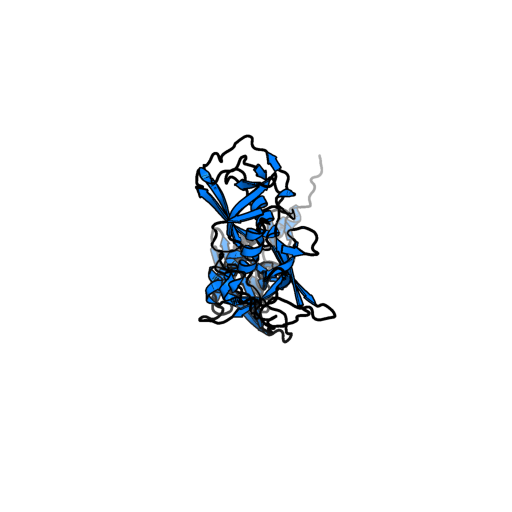1.00 61.25 74 LEU A N 1
ATOM 606 C CA . LEU A 1 74 ? 30.033 6.245 -19.664 1.00 61.25 74 LEU A CA 1
ATOM 607 C C . LEU A 1 74 ? 29.906 4.765 -19.253 1.00 61.25 74 LEU A C 1
ATOM 609 O O . LEU A 1 74 ? 30.840 4.184 -18.721 1.00 61.25 74 LEU A O 1
ATOM 613 N N . TRP A 1 75 ? 28.800 4.092 -19.597 1.00 66.62 75 TRP A N 1
ATOM 614 C CA . TRP A 1 75 ? 28.561 2.662 -19.281 1.00 66.62 75 TRP A CA 1
ATOM 615 C C . TRP A 1 75 ? 29.697 1.717 -19.708 1.00 66.62 75 TRP A C 1
ATOM 617 O O . TRP A 1 75 ? 29.866 0.642 -19.143 1.00 66.62 75 TRP A O 1
ATOM 627 N N . ARG A 1 76 ? 30.458 2.096 -20.742 1.00 67.31 76 ARG A N 1
ATOM 628 C CA . ARG A 1 76 ? 31.615 1.331 -21.230 1.00 67.31 76 ARG A CA 1
ATOM 629 C C . ARG A 1 76 ? 32.847 1.489 -20.346 1.00 67.31 76 ARG A C 1
ATOM 631 O O . ARG A 1 76 ? 33.650 0.574 -20.292 1.00 67.31 76 ARG A O 1
ATOM 638 N N . GLU A 1 77 ? 32.985 2.625 -19.679 1.00 70.31 77 GLU A N 1
ATOM 639 C CA . GLU A 1 77 ? 34.105 2.928 -18.784 1.00 70.31 77 GLU A CA 1
ATOM 640 C C . GLU A 1 77 ? 33.883 2.330 -17.391 1.00 70.31 77 GLU A C 1
ATOM 642 O O . GLU A 1 77 ? 34.824 2.195 -16.621 1.00 70.31 77 GLU A O 1
ATOM 647 N N . CYS A 1 78 ? 32.648 1.909 -17.104 1.00 74.44 78 CYS A N 1
ATOM 648 C CA . CYS A 1 78 ? 32.266 1.211 -15.881 1.00 74.44 78 CYS A CA 1
ATOM 649 C C . CYS A 1 78 ? 32.593 -0.289 -15.892 1.00 74.44 78 CYS A C 1
ATOM 651 O O . CYS A 1 78 ? 32.325 -0.964 -14.901 1.00 74.44 78 CYS A O 1
ATOM 653 N N . VAL A 1 79 ? 33.076 -0.830 -17.018 1.00 77.62 79 VAL A N 1
ATOM 654 C CA . VAL A 1 79 ? 33.374 -2.259 -17.146 1.00 77.62 79 VAL A CA 1
ATOM 655 C C . VAL A 1 79 ? 34.735 -2.544 -16.531 1.00 77.62 79 VAL A C 1
ATOM 657 O O . VAL A 1 79 ? 35.758 -2.082 -17.039 1.00 77.62 79 VAL A O 1
ATOM 660 N N . GLU A 1 80 ? 34.759 -3.358 -15.481 1.00 73.75 80 GLU A N 1
ATOM 661 C CA . GLU A 1 80 ? 36.010 -3.902 -14.969 1.00 73.75 80 GLU A CA 1
ATOM 662 C C . GLU A 1 80 ? 36.556 -4.924 -15.969 1.00 73.75 80 GLU A C 1
ATOM 664 O O . GLU A 1 80 ? 35.874 -5.867 -16.387 1.00 73.75 80 GLU A O 1
ATOM 669 N N . VAL A 1 81 ? 37.805 -4.721 -16.386 1.00 65.06 81 VAL A N 1
ATOM 670 C CA . VAL A 1 81 ? 38.514 -5.633 -17.286 1.00 65.06 81 VAL A CA 1
ATOM 671 C C . VAL A 1 81 ? 39.103 -6.767 -16.444 1.00 65.06 81 VAL A C 1
ATOM 673 O O . VAL A 1 81 ? 40.308 -6.811 -16.219 1.00 65.06 81 VAL A O 1
ATOM 676 N N . ASP A 1 82 ? 38.247 -7.658 -15.945 1.00 65.12 82 ASP A N 1
ATOM 677 C CA . ASP A 1 82 ? 38.669 -8.901 -15.288 1.00 65.12 82 ASP A CA 1
ATOM 678 C C . ASP A 1 82 ? 38.052 -10.133 -15.968 1.00 65.12 82 ASP A C 1
ATOM 680 O O . ASP A 1 82 ? 36.892 -10.127 -16.400 1.00 65.12 82 ASP A O 1
ATOM 684 N N . ASP A 1 83 ? 38.843 -11.201 -16.074 1.00 64.94 83 ASP A N 1
ATOM 685 C CA . ASP A 1 83 ? 38.549 -12.419 -16.832 1.00 64.94 83 ASP A CA 1
ATOM 686 C C . ASP A 1 83 ? 37.671 -13.356 -15.997 1.00 64.94 83 ASP A C 1
ATOM 688 O O . ASP A 1 83 ? 38.069 -14.363 -15.406 1.00 64.94 83 ASP A O 1
ATOM 692 N N . SER A 1 84 ? 36.425 -12.937 -15.876 1.00 76.75 84 SER A N 1
ATOM 693 C CA . SER A 1 84 ? 35.556 -13.321 -14.782 1.00 76.75 84 SER A CA 1
ATOM 694 C C . SER A 1 84 ? 34.305 -14.009 -15.312 1.00 76.75 84 SER A C 1
ATOM 696 O O . SER A 1 84 ? 33.786 -13.725 -16.396 1.00 76.75 84 SER A O 1
ATOM 698 N N . SER A 1 85 ? 33.834 -14.996 -14.552 1.00 84.06 85 SER A N 1
ATOM 699 C CA . SER A 1 85 ? 32.746 -15.862 -14.986 1.00 84.06 85 SER A CA 1
ATOM 700 C C . SER A 1 85 ? 31.690 -16.038 -13.906 1.00 84.06 85 SER A C 1
ATOM 702 O O . SER A 1 85 ? 31.993 -16.273 -12.733 1.00 84.06 85 SER A O 1
ATOM 704 N N . SER A 1 86 ? 30.428 -15.947 -14.317 1.00 83.06 86 SER A N 1
ATOM 705 C CA . SER A 1 86 ? 29.260 -16.052 -13.446 1.00 83.06 86 SER A CA 1
ATOM 706 C C . SER A 1 86 ? 28.325 -17.142 -13.948 1.00 83.06 86 SER A C 1
ATOM 708 O O . SER A 1 86 ? 28.200 -17.374 -15.150 1.00 83.06 86 SER A O 1
ATOM 710 N N . SER A 1 87 ? 27.673 -17.836 -13.019 1.00 82.25 87 SER A N 1
ATOM 711 C CA . SER A 1 87 ? 26.531 -18.703 -13.318 1.00 82.25 87 SER A CA 1
ATOM 712 C C . SER A 1 87 ? 25.194 -18.001 -13.080 1.00 82.25 87 SER A C 1
ATOM 714 O O . SER A 1 87 ? 24.156 -18.589 -13.353 1.00 82.25 87 SER A O 1
ATOM 716 N N . ALA A 1 88 ? 25.187 -16.774 -12.556 1.00 79.44 88 ALA A N 1
ATOM 717 C CA . ALA A 1 88 ? 23.979 -15.981 -12.372 1.00 79.44 88 ALA A CA 1
ATOM 718 C C . ALA A 1 88 ? 23.735 -15.086 -13.594 1.00 79.44 88 ALA A C 1
ATOM 720 O O . ALA A 1 88 ? 24.660 -14.440 -14.079 1.00 79.44 88 ALA A O 1
ATOM 721 N N . GLN A 1 89 ? 22.487 -15.057 -14.053 1.00 81.56 89 GLN A N 1
ATOM 722 C CA . GLN A 1 89 ? 21.998 -14.230 -15.150 1.00 81.56 89 GLN A CA 1
ATOM 723 C C . GLN A 1 89 ? 20.945 -13.259 -14.632 1.00 81.56 89 GLN A C 1
ATOM 725 O O . GLN A 1 89 ? 19.985 -13.678 -13.974 1.00 81.56 89 GLN A O 1
ATOM 730 N N . ILE A 1 90 ? 21.088 -11.989 -14.993 1.00 85.56 90 ILE A N 1
ATOM 731 C CA . ILE A 1 90 ? 20.143 -10.935 -14.630 1.00 85.56 90 ILE A CA 1
ATOM 732 C C . ILE A 1 90 ? 19.166 -10.746 -15.783 1.00 85.56 90 ILE A C 1
ATOM 734 O O . ILE A 1 90 ? 19.540 -10.275 -16.858 1.00 85.56 90 ILE A O 1
ATOM 738 N N . ASN A 1 91 ? 17.911 -11.126 -15.558 1.00 88.12 91 ASN A N 1
ATOM 739 C CA . ASN A 1 91 ? 16.820 -10.893 -16.493 1.00 88.12 91 ASN A CA 1
ATOM 740 C C . ASN A 1 91 ? 16.064 -9.634 -16.088 1.00 88.12 91 ASN A C 1
ATOM 742 O O . ASN A 1 91 ? 15.612 -9.528 -14.951 1.00 88.12 91 ASN A O 1
ATOM 746 N N . ILE A 1 92 ? 15.887 -8.719 -17.032 1.00 90.62 92 ILE A N 1
ATOM 747 C CA . ILE A 1 92 ? 15.162 -7.461 -16.853 1.00 90.62 92 ILE A CA 1
ATOM 748 C C . ILE A 1 92 ? 13.872 -7.546 -17.657 1.00 90.62 92 ILE A C 1
ATOM 750 O O . ILE A 1 92 ? 13.867 -8.084 -18.762 1.00 90.62 92 ILE A O 1
ATOM 754 N N . THR A 1 93 ? 12.781 -7.018 -17.113 1.00 92.00 93 THR A N 1
ATOM 755 C CA . THR A 1 93 ? 11.530 -6.786 -17.840 1.00 92.00 93 THR A CA 1
ATOM 756 C C . THR A 1 93 ? 11.168 -5.311 -17.740 1.00 92.00 93 THR A C 1
ATOM 758 O O . THR A 1 93 ? 11.115 -4.762 -16.639 1.00 92.00 93 THR A O 1
ATOM 761 N N . CYS A 1 94 ? 10.922 -4.686 -18.887 1.00 94.06 94 CYS A N 1
ATOM 762 C CA . CYS A 1 94 ? 10.423 -3.319 -19.001 1.00 94.06 94 CYS A CA 1
ATOM 763 C C . CYS A 1 94 ? 8.976 -3.325 -19.527 1.00 94.06 94 CYS A C 1
ATOM 765 O O . CYS A 1 94 ? 8.573 -4.268 -20.213 1.00 94.06 94 CYS A O 1
ATOM 767 N N . SER A 1 95 ? 8.214 -2.268 -19.250 1.00 92.69 95 SER A N 1
ATOM 768 C CA . SER A 1 95 ? 6.905 -2.023 -19.851 1.00 92.69 95 SER A CA 1
ATOM 769 C C . SER A 1 95 ? 7.070 -1.359 -21.213 1.00 92.69 95 SER A C 1
ATOM 771 O O . SER A 1 95 ? 7.464 -0.203 -21.324 1.00 92.69 95 SER A O 1
ATOM 773 N N . GLU A 1 96 ? 6.701 -2.070 -22.274 1.00 88.94 96 GLU A N 1
ATOM 774 C CA . GLU A 1 96 ? 6.746 -1.519 -23.632 1.00 88.94 96 GLU A CA 1
ATOM 775 C C . GLU A 1 96 ? 5.657 -0.479 -23.908 1.00 88.94 96 GLU A C 1
ATOM 777 O O . GLU A 1 96 ? 5.739 0.230 -24.914 1.00 88.94 96 GLU A O 1
ATOM 782 N N . SER A 1 97 ? 4.655 -0.411 -23.033 1.00 88.75 97 SER A N 1
ATOM 783 C CA . SER A 1 97 ? 3.449 0.401 -23.151 1.00 88.75 97 SER A CA 1
ATOM 784 C C . SER A 1 97 ? 3.597 1.767 -22.508 1.00 88.75 97 SER A C 1
ATOM 786 O O . SER A 1 97 ? 3.090 2.733 -23.067 1.00 88.75 97 SER A O 1
ATOM 788 N N . ILE A 1 98 ? 4.256 1.863 -21.353 1.00 93.12 98 ILE A N 1
ATOM 789 C CA . ILE A 1 98 ? 4.239 3.068 -20.515 1.00 93.12 98 ILE A CA 1
ATOM 790 C C . ILE A 1 98 ? 5.641 3.450 -20.041 1.00 93.12 98 ILE A C 1
ATOM 792 O O . ILE A 1 98 ? 6.532 2.609 -19.889 1.00 93.12 98 ILE A O 1
ATOM 796 N N . ARG A 1 99 ? 5.835 4.741 -19.778 1.00 92.44 99 ARG A N 1
ATOM 797 C CA . ARG A 1 99 ? 6.988 5.255 -19.040 1.00 92.44 99 ARG A CA 1
ATOM 798 C C . ARG A 1 99 ? 6.599 6.400 -18.120 1.00 92.44 99 ARG A C 1
ATOM 800 O O . ARG A 1 99 ? 5.719 7.184 -18.461 1.00 92.44 99 ARG A O 1
ATOM 807 N N . LEU A 1 100 ? 7.305 6.499 -16.998 1.00 91.50 100 LEU A N 1
ATOM 808 C CA . LEU A 1 100 ? 7.287 7.667 -16.124 1.00 91.50 100 LEU A CA 1
ATOM 809 C C . LEU A 1 100 ? 8.572 8.459 -16.350 1.00 91.50 100 LEU A C 1
ATOM 811 O O . LEU A 1 100 ? 9.672 7.896 -16.328 1.00 91.50 100 LEU A O 1
ATOM 815 N N . VAL A 1 101 ? 8.431 9.753 -16.621 1.00 89.00 101 VAL A N 1
ATOM 816 C CA . VAL A 1 101 ? 9.556 10.659 -16.879 1.00 89.00 101 VAL A CA 1
ATOM 817 C C . VAL A 1 101 ? 9.515 11.857 -15.941 1.00 89.00 101 VAL A C 1
ATOM 819 O O . VAL A 1 101 ? 8.450 12.252 -15.478 1.00 89.00 101 VAL A O 1
ATOM 822 N N . ASN A 1 102 ? 10.682 12.453 -15.690 1.00 85.38 102 ASN A N 1
ATOM 823 C CA . ASN A 1 102 ? 10.841 13.653 -14.860 1.00 85.38 102 ASN A CA 1
ATOM 824 C C . ASN A 1 102 ? 10.307 13.527 -13.418 1.00 85.38 102 ASN A C 1
ATOM 826 O O . ASN A 1 102 ? 10.009 14.544 -12.806 1.00 85.38 102 ASN A O 1
ATOM 830 N N . GLY A 1 103 ? 10.194 12.310 -12.882 1.00 80.38 103 GLY A N 1
ATOM 831 C CA . GLY A 1 103 ? 9.897 12.081 -11.469 1.00 80.38 103 GLY A CA 1
ATOM 832 C C . GLY A 1 103 ? 11.140 11.755 -10.646 1.00 80.38 103 GLY A C 1
ATOM 833 O O . GLY A 1 103 ? 12.209 11.460 -11.186 1.00 80.38 103 GLY A O 1
ATOM 834 N N . ASP A 1 104 ? 10.977 11.782 -9.326 1.00 77.19 104 ASP A N 1
ATOM 835 C CA . ASP A 1 104 ? 12.052 11.541 -8.357 1.00 77.19 104 ASP A CA 1
ATOM 836 C C . ASP A 1 104 ? 12.539 10.084 -8.326 1.00 77.19 104 ASP A C 1
ATOM 838 O O . ASP A 1 104 ? 13.658 9.805 -7.898 1.00 77.19 104 ASP A O 1
ATOM 842 N N . ASN A 1 105 ? 11.699 9.132 -8.740 1.00 76.44 105 ASN A N 1
ATOM 843 C CA . ASN A 1 105 ? 12.026 7.708 -8.757 1.00 76.44 105 ASN A CA 1
ATOM 844 C C . ASN A 1 105 ? 11.261 6.969 -9.869 1.00 76.44 105 ASN A C 1
ATOM 846 O O . ASN A 1 105 ? 10.454 7.551 -10.587 1.00 76.44 105 ASN A O 1
ATOM 850 N N . ARG A 1 106 ? 11.497 5.659 -10.023 1.00 83.62 106 ARG A N 1
ATOM 851 C CA . ARG A 1 106 ? 10.861 4.840 -11.078 1.00 83.62 106 ARG A CA 1
ATOM 852 C C . ARG A 1 106 ? 9.327 4.753 -10.992 1.00 83.62 106 ARG A C 1
ATOM 854 O O . ARG A 1 106 ? 8.694 4.344 -11.962 1.00 83.62 106 ARG A O 1
ATOM 861 N N . CYS A 1 107 ? 8.763 5.058 -9.825 1.00 86.69 107 CYS A N 1
ATOM 862 C CA . CYS A 1 107 ? 7.347 4.964 -9.491 1.00 86.69 107 CYS A CA 1
ATOM 863 C C . CYS A 1 107 ? 6.670 6.343 -9.439 1.00 86.69 107 CYS A C 1
ATOM 865 O O . CYS A 1 107 ? 5.502 6.421 -9.063 1.00 86.69 107 CYS A O 1
ATOM 867 N N . SER A 1 108 ? 7.368 7.420 -9.812 1.00 87.75 108 SER A N 1
ATOM 868 C CA . SER A 1 108 ? 6.790 8.756 -9.919 1.00 87.75 108 SER A CA 1
ATOM 869 C C . SER A 1 108 ? 7.173 9.451 -11.219 1.00 87.75 108 SER A C 1
ATOM 871 O O . SER A 1 108 ? 8.196 9.154 -11.838 1.00 87.75 108 SER A O 1
ATOM 873 N N . GLY A 1 109 ? 6.328 10.386 -11.639 1.00 90.69 109 GLY A N 1
ATOM 874 C CA . GLY A 1 109 ? 6.592 11.291 -12.748 1.00 90.69 109 GLY A CA 1
ATOM 875 C C . GLY A 1 109 ? 5.435 11.381 -13.730 1.00 90.69 109 GLY A C 1
ATOM 876 O O . GLY A 1 109 ? 4.342 10.849 -13.522 1.00 90.69 109 GLY A O 1
ATOM 877 N N . ARG A 1 110 ? 5.692 12.079 -14.832 1.00 91.81 110 ARG A N 1
ATOM 878 C CA . ARG A 1 110 ? 4.723 12.276 -15.906 1.00 91.81 110 ARG A CA 1
ATOM 879 C C . ARG A 1 110 ? 4.533 10.989 -16.700 1.00 91.81 110 ARG A C 1
ATOM 881 O O . ARG A 1 110 ? 5.517 10.392 -17.146 1.00 91.81 110 ARG A O 1
ATOM 888 N N . LEU A 1 111 ? 3.278 10.599 -16.907 1.00 91.88 111 LEU A N 1
ATOM 889 C CA . LEU A 1 111 ? 2.924 9.421 -17.689 1.00 91.88 111 LEU A CA 1
ATOM 890 C C . LEU A 1 111 ? 3.064 9.689 -19.182 1.00 91.88 111 LEU A C 1
ATOM 892 O O . LEU A 1 111 ? 2.474 10.625 -19.725 1.00 91.88 111 LEU A O 1
ATOM 896 N N . GLU A 1 112 ? 3.777 8.801 -19.864 1.00 90.25 112 GLU A N 1
ATOM 897 C CA . GLU A 1 112 ? 3.775 8.742 -21.316 1.00 90.25 112 GLU A CA 1
ATOM 898 C C . GLU A 1 112 ? 3.493 7.319 -21.804 1.00 90.25 112 GLU A C 1
ATOM 900 O O . GLU A 1 112 ? 4.054 6.344 -21.302 1.00 90.25 112 GLU A O 1
ATOM 905 N N . VAL A 1 113 ? 2.642 7.202 -22.821 1.00 89.31 113 VAL A N 1
ATOM 906 C CA . VAL A 1 113 ? 2.174 5.931 -23.383 1.00 89.31 113 VAL A CA 1
ATOM 907 C C . VAL A 1 113 ? 2.690 5.763 -24.802 1.00 89.31 113 VAL A C 1
ATOM 909 O O . VAL A 1 113 ? 2.683 6.692 -25.606 1.00 89.31 113 VAL A O 1
ATOM 912 N N . LYS A 1 114 ? 3.146 4.563 -25.146 1.00 85.50 114 LYS A N 1
ATOM 913 C CA . LYS A 1 114 ? 3.687 4.263 -26.465 1.00 85.50 114 LYS A CA 1
ATOM 914 C C . LYS A 1 114 ? 2.571 3.992 -27.469 1.00 85.50 114 LYS A C 1
ATOM 916 O O . LYS A 1 114 ? 1.753 3.092 -27.298 1.00 85.50 114 LYS A O 1
ATOM 921 N N . SER A 1 115 ? 2.588 4.726 -28.574 1.00 76.50 115 SER A N 1
ATOM 922 C CA . SER A 1 115 ? 1.661 4.590 -29.695 1.00 76.50 115 SER A CA 1
ATOM 923 C C . SER A 1 115 ? 2.410 4.744 -31.017 1.00 76.50 115 SER A C 1
ATOM 925 O O . SER A 1 115 ? 3.167 5.692 -31.197 1.00 76.50 115 SER A O 1
ATOM 927 N N . ASN A 1 116 ? 2.226 3.811 -31.959 1.00 72.12 116 ASN A N 1
ATOM 928 C CA . ASN A 1 116 ? 2.858 3.856 -33.288 1.00 72.12 116 ASN A CA 1
ATOM 929 C C . ASN A 1 116 ? 4.382 4.105 -33.250 1.00 72.12 116 ASN A C 1
ATOM 931 O O . ASN A 1 116 ? 4.933 4.799 -34.098 1.00 72.12 116 ASN A O 1
ATOM 935 N N . ASN A 1 117 ? 5.064 3.512 -32.261 1.00 76.75 117 ASN A N 1
ATOM 936 C CA . ASN A 1 117 ? 6.506 3.646 -32.018 1.00 76.75 117 ASN A CA 1
ATOM 937 C C . ASN A 1 117 ? 6.981 5.047 -31.557 1.00 76.75 117 ASN A C 1
ATOM 939 O O . ASN A 1 117 ? 8.188 5.260 -31.435 1.00 76.75 117 ASN A O 1
ATOM 943 N N . SER A 1 118 ? 6.051 5.940 -31.216 1.00 82.25 118 SER A N 1
ATOM 944 C CA . SER A 1 118 ? 6.286 7.229 -30.556 1.00 82.25 118 SER A CA 1
ATOM 945 C C . SER A 1 118 ? 5.703 7.218 -29.140 1.00 82.25 118 SER A C 1
ATOM 947 O O . SER A 1 118 ? 4.782 6.459 -28.848 1.00 82.25 118 SER A O 1
ATOM 949 N N . TRP A 1 119 ? 6.251 8.031 -28.241 1.00 86.25 119 TRP A N 1
ATOM 950 C CA . TRP A 1 119 ? 5.674 8.239 -26.908 1.00 86.25 119 TRP A CA 1
ATOM 951 C C . TRP A 1 119 ? 4.620 9.333 -26.969 1.00 86.25 119 TRP A C 1
ATOM 953 O O . TRP A 1 119 ? 4.748 10.232 -27.797 1.00 86.25 119 TRP A O 1
ATOM 963 N N . SER A 1 120 ? 3.571 9.226 -26.156 1.00 82.62 120 SER A N 1
ATOM 964 C CA . SER A 1 120 ? 2.462 10.173 -26.093 1.00 82.62 120 SER A CA 1
ATOM 965 C C . SER A 1 120 ? 2.101 10.591 -24.684 1.00 82.62 120 SER A C 1
ATOM 967 O O . SER A 1 120 ? 2.066 9.743 -23.803 1.00 82.62 120 SER A O 1
ATOM 969 N N . ILE A 1 121 ? 1.868 11.890 -24.476 1.00 83.56 121 ILE A N 1
ATOM 970 C CA . ILE A 1 121 ? 1.380 12.392 -23.189 1.00 83.56 121 ILE A CA 1
ATOM 971 C C . ILE A 1 121 ? -0.059 11.926 -22.968 1.00 83.56 121 ILE A C 1
ATOM 973 O O . ILE A 1 121 ? -0.805 11.721 -23.928 1.00 83.56 121 ILE A O 1
ATOM 977 N N . VAL A 1 122 ? -0.434 11.786 -21.703 1.00 86.56 122 VAL A N 1
ATOM 978 C CA . VAL A 1 122 ? -1.815 11.529 -21.287 1.00 86.56 122 VAL A CA 1
ATOM 979 C C . VAL A 1 122 ? -2.339 12.778 -20.592 1.00 86.56 122 VAL A C 1
ATOM 981 O O . VAL A 1 122 ? -1.630 13.360 -19.768 1.00 86.56 122 VAL A O 1
ATOM 984 N N . CYS A 1 123 ? -3.537 13.223 -20.960 1.00 85.44 123 CYS A N 1
ATOM 985 C CA . CYS A 1 123 ? -4.133 14.434 -20.407 1.00 85.44 123 CYS A CA 1
ATOM 986 C C . CYS A 1 123 ? -4.744 14.185 -19.031 1.00 85.44 123 CYS A C 1
ATOM 988 O O . CYS A 1 123 ? -5.340 13.138 -18.812 1.00 85.44 123 CYS A O 1
ATOM 990 N N . GLU A 1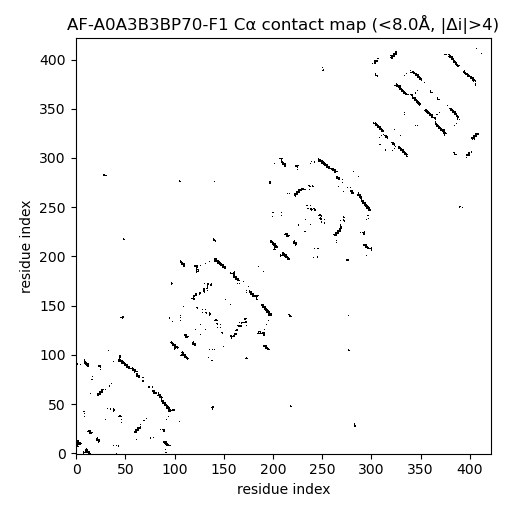 124 ? -4.613 15.162 -18.126 1.00 86.94 124 GLU A N 1
ATOM 991 C CA . GLU A 1 124 ? -5.211 15.087 -16.778 1.00 86.94 124 GLU A CA 1
ATOM 992 C C . GLU A 1 124 ? -6.730 14.883 -16.846 1.00 86.94 124 GLU A C 1
ATOM 994 O O . GLU A 1 124 ? -7.283 14.121 -16.064 1.00 86.94 124 GLU A O 1
ATOM 999 N N . ASP A 1 125 ? -7.390 15.527 -17.811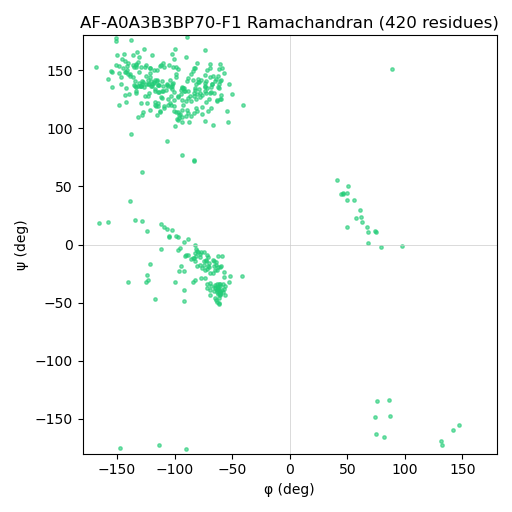 1.00 84.50 125 ASP A N 1
ATOM 1000 C CA . ASP A 1 125 ? -8.848 15.467 -17.975 1.00 84.50 125 ASP A CA 1
ATOM 1001 C C . ASP A 1 125 ? -9.352 14.091 -18.459 1.00 84.50 125 ASP A C 1
ATOM 1003 O O . ASP A 1 125 ? -10.532 13.790 -18.303 1.00 84.50 125 ASP A O 1
ATOM 1007 N N . ASP A 1 126 ? -8.463 13.275 -19.039 1.00 84.81 126 ASP A N 1
ATOM 1008 C CA . ASP A 1 126 ? -8.770 11.998 -19.700 1.00 84.81 126 ASP A CA 1
ATOM 1009 C C . ASP A 1 126 ? -8.204 10.787 -18.920 1.00 84.81 126 ASP A C 1
ATOM 1011 O O . ASP A 1 126 ? -7.995 9.719 -19.504 1.00 84.81 126 ASP A O 1
ATOM 1015 N N . PHE A 1 127 ? -7.859 10.969 -17.639 1.00 88.75 127 PHE A N 1
ATOM 1016 C CA . PHE A 1 127 ? -7.199 9.948 -16.824 1.00 88.75 127 PHE A CA 1
ATOM 1017 C C . PHE A 1 127 ? -7.713 9.953 -15.390 1.00 88.75 127 PHE A C 1
ATOM 1019 O O . PHE A 1 127 ? -7.618 10.959 -14.682 1.00 88.75 127 PHE A O 1
ATOM 1026 N N . ASP A 1 128 ? -8.222 8.810 -14.946 1.00 89.94 128 ASP A N 1
ATOM 1027 C CA . ASP A 1 128 ? -8.858 8.679 -13.642 1.00 89.94 128 ASP A CA 1
ATOM 1028 C C . ASP A 1 128 ? -8.090 7.769 -12.666 1.00 89.94 128 ASP A C 1
ATOM 1030 O O . ASP A 1 128 ? -6.947 7.347 -12.877 1.00 89.94 128 ASP A O 1
ATOM 1034 N N . GLN A 1 129 ? -8.721 7.512 -11.519 1.00 91.06 129 GLN A N 1
ATOM 1035 C CA . GLN A 1 129 ? -8.167 6.672 -10.465 1.00 91.06 129 GLN A CA 1
ATOM 1036 C C . GLN A 1 129 ? -7.998 5.212 -10.919 1.00 91.06 129 GLN A C 1
ATOM 1038 O O . GLN A 1 129 ? -7.023 4.567 -10.529 1.00 91.06 129 GLN A O 1
ATOM 1043 N N . GLN A 1 130 ? -8.918 4.683 -11.729 1.00 93.12 130 GLN A N 1
ATOM 1044 C CA . GLN A 1 130 ? -8.869 3.309 -12.226 1.00 93.12 130 GLN A CA 1
ATOM 1045 C C . GLN A 1 130 ? -7.716 3.132 -13.218 1.00 93.12 130 GLN A C 1
ATOM 1047 O O . GLN A 1 130 ? -6.995 2.130 -13.155 1.00 93.12 130 GLN A O 1
ATOM 1052 N N . ASP A 1 131 ? -7.476 4.122 -14.077 1.00 93.38 131 ASP A N 1
ATOM 1053 C CA . ASP A 1 131 ? -6.313 4.132 -14.964 1.00 93.38 131 ASP A CA 1
ATOM 1054 C C . ASP A 1 131 ? -5.001 4.158 -14.160 1.00 93.38 131 ASP A C 1
ATOM 1056 O O . ASP A 1 131 ? -4.059 3.405 -14.444 1.00 93.38 131 ASP A O 1
ATOM 1060 N N . ALA A 1 132 ? -4.950 4.973 -13.099 1.00 93.12 132 ALA A N 1
ATOM 1061 C CA . ALA A 1 132 ? -3.799 5.066 -12.203 1.00 93.12 132 ALA A CA 1
ATOM 1062 C C . ALA A 1 132 ? -3.493 3.729 -11.502 1.00 93.12 132 ALA A C 1
ATOM 1064 O O . ALA A 1 132 ? -2.327 3.334 -11.391 1.00 93.12 132 ALA A O 1
ATOM 1065 N N . GLU A 1 133 ? -4.525 2.999 -11.067 1.00 91.56 133 GLU A N 1
ATOM 1066 C CA . GLU A 1 133 ? -4.387 1.661 -10.482 1.00 91.56 133 GLU A CA 1
ATOM 1067 C C . GLU A 1 133 ? -3.759 0.664 -11.461 1.00 91.56 133 GLU A C 1
ATOM 1069 O O . GLU A 1 133 ? -2.868 -0.104 -11.078 1.00 91.56 133 GLU A O 1
ATOM 1074 N N . VAL A 1 134 ? -4.170 0.696 -12.732 1.00 93.75 134 VAL A N 1
ATOM 1075 C CA . VAL A 1 134 ? -3.593 -0.160 -13.777 1.00 93.75 134 VAL A CA 1
ATOM 1076 C C . VAL A 1 134 ? -2.126 0.191 -14.022 1.00 93.75 134 VAL A C 1
ATOM 1078 O O . VAL A 1 134 ? -1.292 -0.716 -14.043 1.00 93.75 134 VAL A O 1
ATOM 1081 N N . VAL A 1 135 ? -1.781 1.478 -14.144 1.00 93.75 135 VAL A N 1
ATOM 1082 C CA . VAL A 1 135 ? -0.392 1.927 -14.357 1.00 93.75 135 VAL A CA 1
ATOM 1083 C C . VAL A 1 135 ? 0.511 1.514 -13.195 1.00 93.75 135 VAL A C 1
ATOM 1085 O O . VAL A 1 135 ? 1.557 0.896 -13.410 1.00 93.75 135 VAL A O 1
ATOM 1088 N N . CYS A 1 136 ? 0.114 1.800 -11.953 1.00 91.00 136 CYS A N 1
ATOM 1089 C CA . CYS A 1 136 ? 0.929 1.465 -10.786 1.00 91.00 136 CYS A CA 1
ATOM 1090 C C . CYS A 1 136 ? 1.100 -0.048 -10.609 1.00 91.00 136 CYS A C 1
ATOM 1092 O O . CYS A 1 136 ? 2.189 -0.513 -10.246 1.00 91.00 136 CYS A O 1
ATOM 1094 N N . ARG A 1 137 ? 0.069 -0.835 -10.939 1.00 89.31 137 ARG A N 1
ATOM 1095 C CA . ARG A 1 137 ? 0.150 -2.298 -10.950 1.00 89.31 137 ARG A CA 1
ATOM 1096 C C . ARG A 1 137 ? 1.049 -2.823 -12.067 1.00 89.31 137 ARG A C 1
ATOM 1098 O O . ARG A 1 137 ? 1.856 -3.715 -11.803 1.00 89.31 137 ARG A O 1
ATOM 1105 N N . GLU A 1 138 ? 0.948 -2.277 -13.279 1.00 91.81 138 GLU A N 1
ATOM 1106 C CA . GLU A 1 138 ? 1.789 -2.653 -14.424 1.00 91.81 138 GLU A CA 1
ATOM 1107 C C . GLU A 1 138 ? 3.281 -2.461 -14.102 1.00 91.81 138 GLU A C 1
ATOM 1109 O O . GLU A 1 138 ? 4.100 -3.335 -14.400 1.00 91.81 138 GLU A O 1
ATOM 1114 N N . LEU A 1 139 ? 3.626 -1.367 -13.414 1.00 89.62 139 LEU A N 1
ATOM 1115 C CA . LEU A 1 139 ? 4.990 -1.061 -12.965 1.00 89.62 139 LEU A CA 1
ATOM 1116 C C . LEU A 1 139 ? 5.433 -1.835 -11.712 1.00 89.62 139 LEU A C 1
ATOM 1118 O O . LEU A 1 139 ? 6.597 -1.758 -11.313 1.00 89.62 139 LEU A O 1
ATOM 1122 N N . GLY A 1 140 ? 4.524 -2.568 -11.060 1.00 84.12 140 GLY A N 1
ATOM 1123 C CA . GLY A 1 140 ? 4.799 -3.209 -9.772 1.00 84.12 140 GLY A CA 1
ATOM 1124 C C . GLY A 1 140 ? 5.145 -2.201 -8.670 1.00 84.12 140 GLY A C 1
ATOM 1125 O O . GLY A 1 140 ? 5.927 -2.517 -7.776 1.00 84.12 140 GLY A O 1
ATOM 1126 N N . CYS A 1 141 ? 4.599 -0.989 -8.763 1.00 82.44 141 CYS A N 1
ATOM 1127 C CA . CYS A 1 141 ? 4.826 0.122 -7.842 1.00 82.44 141 CYS A CA 1
ATOM 1128 C C . CYS A 1 141 ? 3.728 0.259 -6.779 1.00 82.44 141 CYS A C 1
ATOM 1130 O O . CYS A 1 141 ? 3.736 1.227 -6.029 1.00 82.44 141 CYS A O 1
ATOM 1132 N N . GLY A 1 142 ? 2.789 -0.688 -6.720 1.00 81.25 142 GLY A N 1
ATOM 1133 C CA . GLY A 1 142 ? 1.729 -0.719 -5.720 1.00 81.25 142 GLY A CA 1
ATOM 1134 C C . GLY A 1 142 ? 0.502 0.099 -6.116 1.00 81.25 142 GLY A C 1
ATOM 1135 O O . GLY A 1 142 ? 0.006 -0.043 -7.233 1.00 81.25 142 GLY A O 1
ATOM 1136 N N . ALA A 1 143 ? -0.007 0.908 -5.186 1.00 82.12 143 ALA A N 1
ATOM 1137 C CA . ALA A 1 143 ? -1.227 1.691 -5.365 1.00 82.12 143 ALA A CA 1
ATOM 1138 C C . ALA A 1 143 ? -0.899 3.147 -5.745 1.00 82.12 143 ALA A C 1
ATOM 1140 O O . ALA A 1 143 ? 0.111 3.686 -5.273 1.00 82.12 143 ALA A O 1
ATOM 1141 N N . PRO A 1 144 ? -1.737 3.807 -6.560 1.00 87.25 144 PRO A N 1
ATOM 1142 C CA . PRO A 1 144 ? -1.613 5.238 -6.818 1.00 87.25 144 PRO A CA 1
ATOM 1143 C C . PRO A 1 144 ? -1.787 6.034 -5.519 1.00 87.25 144 PRO A C 1
ATOM 1145 O O . PRO A 1 144 ? -2.634 5.716 -4.689 1.00 87.25 144 PRO A O 1
ATOM 1148 N N . SER A 1 145 ? -0.958 7.059 -5.332 1.00 79.56 145 SER A N 1
ATOM 1149 C CA . SER A 1 145 ? -0.950 7.892 -4.120 1.00 79.56 145 SER A CA 1
ATOM 1150 C C . SER A 1 145 ? -1.111 9.380 -4.381 1.00 79.56 145 SER A C 1
ATOM 1152 O O . SER A 1 145 ? -1.697 10.082 -3.564 1.00 79.56 145 SER A O 1
ATOM 1154 N N . VAL A 1 146 ? -0.601 9.857 -5.513 1.00 77.81 146 VAL A N 1
ATOM 1155 C CA . VAL A 1 146 ? -0.803 11.225 -5.983 1.00 77.81 146 VAL A CA 1
ATOM 1156 C C . VAL A 1 146 ? -1.165 11.138 -7.450 1.00 77.81 146 VAL A C 1
ATOM 1158 O O . VAL A 1 146 ? -0.465 10.470 -8.215 1.00 77.81 146 VAL A O 1
ATOM 1161 N N . LEU A 1 147 ? -2.244 11.821 -7.813 1.00 84.56 147 LEU A N 1
ATOM 1162 C CA . LEU A 1 147 ? -2.658 12.045 -9.186 1.00 84.56 147 LEU A CA 1
ATOM 1163 C C . LEU A 1 147 ? -2.871 13.549 -9.363 1.00 84.56 147 LEU A C 1
ATOM 1165 O O . LEU A 1 147 ? -3.731 14.129 -8.700 1.00 84.56 147 LEU A O 1
ATOM 1169 N N . GLN A 1 148 ? -2.048 14.185 -10.195 1.00 84.88 148 GLN A N 1
ATOM 1170 C CA . GLN A 1 148 ? -2.107 15.627 -10.430 1.00 84.88 148 GLN A CA 1
ATOM 1171 C C . GLN A 1 148 ? -1.766 15.969 -11.880 1.00 84.88 148 GLN A C 1
ATOM 1173 O O . GLN A 1 148 ? -0.984 15.274 -12.526 1.00 84.88 148 GLN A O 1
ATOM 1178 N N . GLY A 1 149 ? -2.300 17.073 -12.393 1.00 82.50 149 GLY A N 1
ATOM 1179 C CA . GLY A 1 149 ? -1.854 17.623 -13.666 1.00 82.50 149 GLY A CA 1
ATOM 1180 C C . GLY A 1 149 ? -0.664 18.564 -13.533 1.00 82.50 149 GLY A C 1
ATOM 1181 O O . GLY A 1 149 ? -0.721 19.573 -12.821 1.00 82.50 149 GLY A O 1
ATOM 1182 N N . ALA A 1 150 ? 0.375 18.289 -14.317 1.00 80.94 150 ALA A N 1
ATOM 1183 C CA . ALA A 1 150 ? 1.544 19.142 -14.475 1.00 80.94 150 ALA A CA 1
ATOM 1184 C C . ALA A 1 150 ? 1.534 19.833 -15.845 1.00 80.94 150 ALA A C 1
ATOM 1186 O O . ALA A 1 150 ? 1.235 19.221 -16.874 1.00 80.94 150 ALA A O 1
ATOM 1187 N N . VAL A 1 151 ? 1.884 21.122 -15.872 1.00 80.44 151 VAL A N 1
ATOM 1188 C CA . VAL A 1 151 ? 2.044 21.865 -17.131 1.00 80.44 151 VAL A CA 1
ATOM 1189 C C . VAL A 1 151 ? 3.232 21.283 -17.898 1.00 80.44 151 VAL A C 1
ATOM 1191 O O . VAL A 1 151 ? 4.316 21.125 -17.337 1.00 80.44 151 VAL A O 1
ATOM 1194 N N . TYR A 1 152 ? 3.038 20.980 -19.180 1.00 72.75 152 TYR A N 1
ATOM 1195 C CA . TYR A 1 152 ? 4.085 20.467 -20.066 1.00 72.75 152 TYR A CA 1
ATOM 1196 C C . TYR A 1 152 ? 4.492 21.521 -21.105 1.00 72.75 152 TYR A C 1
ATOM 1198 O O . TYR A 1 152 ? 3.712 22.406 -21.458 1.00 72.75 152 TYR A O 1
ATOM 1206 N N . GLY A 1 153 ? 5.735 21.453 -21.589 1.00 64.25 153 GLY A N 1
ATOM 1207 C CA . GLY A 1 153 ? 6.229 22.383 -22.609 1.00 64.25 153 GLY A CA 1
ATOM 1208 C C . GLY A 1 153 ? 5.639 22.100 -23.997 1.00 64.25 153 GLY A C 1
ATOM 1209 O O . GLY A 1 153 ? 5.463 20.942 -24.369 1.00 64.25 153 GLY A O 1
ATOM 1210 N N . GLU A 1 154 ? 5.406 23.140 -24.808 1.00 54.12 154 GLU A N 1
ATOM 1211 C CA . GLU A 1 154 ? 4.855 23.013 -26.176 1.00 54.12 154 GLU A CA 1
ATOM 1212 C C . GLU A 1 154 ? 5.690 22.099 -27.097 1.00 54.12 154 GLU A C 1
ATOM 1214 O O . GLU A 1 154 ? 5.147 21.464 -27.999 1.00 54.12 154 GLU A O 1
ATOM 1219 N N . THR A 1 155 ? 7.002 21.980 -26.861 1.00 56.12 155 THR A N 1
ATOM 1220 C CA . THR A 1 155 ? 7.911 21.097 -27.618 1.00 56.12 155 THR A CA 1
ATOM 1221 C C . THR A 1 155 ? 7.908 19.639 -27.149 1.00 56.12 155 THR A C 1
ATOM 1223 O O . THR A 1 155 ? 8.552 18.805 -27.782 1.00 56.12 155 THR A O 1
ATOM 1226 N N . GLU A 1 156 ? 7.224 19.321 -26.045 1.00 59.47 156 GLU A N 1
ATOM 1227 C CA . GLU A 1 156 ? 7.138 17.969 -25.472 1.00 59.47 156 GLU A CA 1
ATOM 1228 C C . GLU A 1 156 ? 5.887 17.203 -25.930 1.00 59.47 156 GLU A C 1
ATOM 1230 O O . GLU A 1 156 ? 5.732 16.037 -25.580 1.00 59.47 156 GLU A O 1
ATOM 1235 N N . ALA A 1 157 ? 5.003 17.833 -26.714 1.00 53.75 157 ALA A N 1
ATOM 1236 C CA . ALA A 1 157 ? 3.716 17.272 -27.113 1.00 53.75 157 ALA A CA 1
ATOM 1237 C C . ALA A 1 157 ? 3.812 16.458 -28.424 1.00 53.75 157 ALA A C 1
ATOM 1239 O O . ALA A 1 157 ? 4.090 17.015 -29.489 1.00 53.75 157 ALA A O 1
ATOM 1240 N N . PRO A 1 158 ? 3.562 15.145 -28.390 1.00 57.94 158 PRO A N 1
ATOM 1241 C CA . PRO A 1 158 ? 3.400 14.312 -29.572 1.00 57.94 158 PRO A CA 1
ATOM 1242 C C . PRO A 1 158 ? 1.932 14.278 -30.026 1.00 57.94 158 PRO A C 1
ATOM 1244 O O . PRO A 1 158 ? 1.045 14.893 -29.447 1.00 57.94 158 PRO A O 1
ATOM 1247 N N . GLU A 1 159 ? 1.702 13.561 -31.118 1.00 55.22 159 GLU A N 1
ATOM 1248 C CA . GLU A 1 159 ? 0.698 13.871 -32.135 1.00 55.22 159 GLU A CA 1
ATOM 1249 C C . GLU A 1 159 ? -0.787 13.691 -31.725 1.00 55.22 159 GLU A C 1
ATOM 1251 O O . GLU A 1 159 ? -1.626 14.268 -32.417 1.00 55.22 159 GLU A O 1
ATOM 1256 N N . TRP A 1 160 ? -1.127 12.987 -30.623 1.00 59.81 160 TRP A N 1
ATOM 1257 C CA . TRP A 1 160 ? -2.516 12.741 -30.153 1.00 59.81 160 TRP A CA 1
ATOM 1258 C C . TRP A 1 160 ? -2.615 12.398 -28.645 1.00 59.81 160 TRP A C 1
ATOM 1260 O O . TRP A 1 160 ? -1.787 11.629 -28.154 1.00 59.81 160 TRP A O 1
ATOM 1270 N N . SER A 1 161 ? -3.662 12.876 -27.949 1.00 66.62 161 SER A N 1
ATOM 1271 C CA . SER A 1 161 ? -4.079 12.369 -26.618 1.00 66.62 161 SER A CA 1
ATOM 1272 C C . SER A 1 161 ? -4.978 11.128 -26.757 1.00 66.62 161 SER A C 1
ATOM 1274 O O . SER A 1 161 ? -5.718 10.991 -27.738 1.00 66.62 161 SER A O 1
ATOM 1276 N N . ARG A 1 162 ? -4.929 10.212 -25.785 1.00 75.31 162 ARG A N 1
ATOM 1277 C CA . ARG A 1 162 ? -5.853 9.074 -25.667 1.00 75.31 162 ARG A CA 1
ATOM 1278 C C . ARG A 1 162 ? -6.482 9.069 -24.288 1.00 75.31 162 ARG A C 1
ATOM 1280 O O . ARG A 1 162 ? -5.767 9.195 -23.301 1.00 75.31 162 ARG A O 1
ATOM 1287 N N . GLU A 1 163 ? -7.784 8.839 -24.274 1.00 83.06 163 GLU A N 1
ATOM 1288 C CA . GLU A 1 163 ? -8.547 8.560 -23.066 1.00 83.06 163 GLU A CA 1
ATOM 1289 C C . GLU A 1 163 ? -8.520 7.054 -22.812 1.00 83.06 163 GLU A C 1
ATOM 1291 O O . GLU A 1 163 ? -8.742 6.247 -23.733 1.00 83.06 163 GLU A O 1
ATOM 1296 N N . PHE A 1 164 ? -8.222 6.686 -21.572 1.00 87.69 164 PHE A N 1
ATOM 1297 C CA . PHE A 1 164 ? -8.295 5.317 -21.089 1.00 87.69 164 PHE A CA 1
ATOM 1298 C C . PHE A 1 164 ? -9.554 5.180 -20.237 1.00 87.69 164 PHE A C 1
ATOM 1300 O O . PHE A 1 164 ? -9.995 6.115 -19.587 1.00 87.69 164 PHE A O 1
ATOM 1307 N N . LEU A 1 165 ? -10.215 4.038 -20.372 1.00 89.56 165 LEU A N 1
ATOM 1308 C CA . LEU A 1 165 ? -11.441 3.713 -19.656 1.00 89.56 165 LEU A CA 1
ATOM 1309 C C . LEU A 1 165 ? -11.221 2.356 -18.999 1.00 89.56 165 LEU A C 1
ATOM 1311 O O . LEU A 1 165 ? -11.840 1.360 -19.397 1.00 89.56 165 LEU A O 1
ATOM 1315 N N . CYS A 1 166 ? -10.244 2.297 -18.095 1.00 93.31 166 CYS A N 1
ATOM 1316 C CA . CYS A 1 166 ? -9.930 1.082 -17.363 1.00 93.31 166 CYS A CA 1
ATOM 1317 C C . CYS A 1 166 ? -11.050 0.726 -16.372 1.00 93.31 166 CYS A C 1
ATOM 1319 O O . CYS A 1 166 ? -11.654 1.582 -15.733 1.00 93.31 166 CYS A O 1
ATOM 1321 N N . GLU A 1 167 ? -11.299 -0.569 -16.193 1.00 92.31 167 GLU A N 1
ATOM 1322 C CA . GLU A 1 167 ? -12.142 -1.079 -15.104 1.00 92.31 167 GLU A CA 1
ATOM 1323 C C . GLU A 1 167 ? -11.354 -1.222 -13.788 1.00 92.31 167 GLU A C 1
ATOM 1325 O O . GLU A 1 167 ? -11.943 -1.437 -12.728 1.00 92.31 167 GLU A O 1
ATOM 1330 N N . GLY A 1 168 ? -10.023 -1.120 -13.850 1.00 86.69 168 GLY A N 1
ATOM 1331 C CA . GLY A 1 168 ? -9.122 -1.128 -12.698 1.00 86.69 168 GLY A CA 1
ATOM 1332 C C . GLY A 1 168 ? -8.500 -2.494 -12.409 1.00 86.69 168 GLY A C 1
ATOM 1333 O O . GLY A 1 168 ? -7.656 -2.604 -11.520 1.00 86.69 168 GLY A O 1
ATOM 1334 N N . HIS A 1 169 ? -8.821 -3.549 -13.168 1.00 89.12 169 HIS A N 1
ATOM 1335 C CA . HIS A 1 169 ? -8.270 -4.912 -12.996 1.00 89.12 169 HIS A CA 1
ATOM 1336 C C . HIS A 1 169 ? -7.343 -5.366 -14.134 1.00 89.12 169 HIS A C 1
ATOM 1338 O O . HIS A 1 169 ? -6.704 -6.416 -14.036 1.00 89.12 169 HIS A O 1
ATOM 1344 N N . GLU A 1 170 ? -7.191 -4.551 -15.177 1.00 93.38 170 GLU A N 1
ATOM 1345 C CA . GLU A 1 170 ? -6.355 -4.838 -16.335 1.00 93.38 170 GLU A CA 1
ATOM 1346 C C . GLU A 1 170 ? -4.873 -4.989 -15.965 1.00 93.38 170 GLU A C 1
ATOM 1348 O O . GLU A 1 170 ? -4.332 -4.313 -15.088 1.00 93.38 170 GLU A O 1
ATOM 1353 N N . SER A 1 171 ? -4.164 -5.882 -16.656 1.00 89.00 171 SER A N 1
ATOM 1354 C CA . SER A 1 171 ? -2.740 -6.121 -16.389 1.00 89.00 171 SER A CA 1
ATOM 1355 C C . SER A 1 171 ? -1.808 -5.051 -16.968 1.00 89.00 171 SER A C 1
ATOM 1357 O O . SER A 1 171 ? -0.635 -5.024 -16.606 1.00 89.00 171 SER A O 1
ATOM 1359 N N . ALA A 1 172 ? -2.295 -4.253 -17.921 1.00 90.56 172 ALA A N 1
ATOM 1360 C CA . ALA A 1 172 ? -1.543 -3.204 -18.599 1.00 90.56 172 ALA A CA 1
ATOM 1361 C C . ALA A 1 172 ? -2.494 -2.123 -19.127 1.00 90.56 172 ALA A C 1
ATOM 1363 O O . ALA A 1 172 ? -3.604 -2.448 -19.550 1.00 90.56 172 ALA A O 1
ATOM 1364 N N . LEU A 1 173 ? -2.043 -0.868 -19.180 1.00 91.44 173 LEU A N 1
ATOM 1365 C CA . LEU A 1 173 ? -2.876 0.276 -19.579 1.00 91.44 173 LEU A CA 1
ATOM 1366 C C . LEU A 1 173 ? -3.426 0.129 -21.009 1.00 91.44 173 LEU A C 1
ATOM 1368 O O . LEU A 1 173 ? -4.573 0.459 -21.292 1.00 91.44 173 LEU A O 1
ATOM 1372 N N . LEU A 1 174 ? -2.637 -0.451 -21.921 1.00 89.31 174 LEU A N 1
ATOM 1373 C CA . LEU A 1 174 ? -3.071 -0.713 -23.301 1.00 89.31 174 LEU A CA 1
ATOM 1374 C C . LEU A 1 174 ? -4.104 -1.847 -23.431 1.00 89.31 174 LEU A C 1
ATOM 1376 O O . LEU A 1 174 ? -4.624 -2.055 -24.526 1.00 89.31 174 LEU A O 1
ATOM 1380 N N . HIS A 1 175 ? -4.379 -2.603 -22.363 1.00 91.81 175 HIS A N 1
ATOM 1381 C CA . HIS A 1 175 ? -5.461 -3.593 -22.344 1.00 91.81 175 HIS A CA 1
ATOM 1382 C C . HIS A 1 175 ? -6.809 -2.981 -21.960 1.00 91.81 175 HIS A C 1
ATOM 1384 O O . HIS A 1 175 ? -7.836 -3.629 -22.163 1.00 91.81 175 HIS A O 1
ATOM 1390 N N . CYS A 1 176 ? -6.816 -1.750 -21.447 1.00 91.12 176 CYS A N 1
ATOM 1391 C CA . CYS A 1 176 ? -8.045 -1.030 -21.174 1.00 91.12 176 CYS A CA 1
ATOM 1392 C C . CYS A 1 176 ? -8.742 -0.638 -22.474 1.00 91.12 176 CYS A C 1
ATOM 1394 O O . CYS A 1 176 ? -8.126 -0.460 -23.537 1.00 91.12 176 CYS A O 1
ATOM 1396 N N . LYS A 1 177 ? -10.058 -0.450 -22.385 1.00 90.94 177 LYS A N 1
ATOM 1397 C CA . LYS A 1 177 ? -10.788 0.213 -23.459 1.00 90.94 177 LYS A CA 1
ATOM 1398 C C . LYS A 1 177 ? -10.224 1.627 -23.604 1.00 90.94 177 LYS A C 1
ATOM 1400 O O . LYS A 1 177 ? -9.998 2.308 -22.613 1.00 90.94 177 LYS A O 1
ATOM 1405 N N . SER A 1 178 ? -9.979 2.059 -24.835 1.00 85.81 178 SER A N 1
ATOM 1406 C CA . SER A 1 178 ? -9.470 3.404 -25.105 1.00 85.81 178 SER A CA 1
ATOM 1407 C C . SER A 1 178 ? -10.284 4.091 -26.186 1.00 85.81 178 SER A C 1
ATOM 1409 O O . SER A 1 178 ? -10.827 3.447 -27.092 1.00 85.81 178 SER A O 1
ATOM 1411 N N . SER A 1 179 ? -10.370 5.411 -26.075 1.00 81.50 179 SER A N 1
ATOM 1412 C CA . SER A 1 179 ? -10.969 6.282 -27.074 1.00 81.50 179 SER A CA 1
ATOM 1413 C C . SER A 1 179 ? -9.859 7.161 -27.666 1.00 81.50 179 SER A C 1
ATOM 1415 O O . SER A 1 179 ? -8.989 7.687 -26.967 1.00 81.50 179 SER A O 1
ATOM 1417 N N . SER A 1 180 ? -9.791 7.237 -28.998 1.00 69.31 180 SER A N 1
ATOM 1418 C CA . SER A 1 180 ? -8.830 8.122 -29.657 1.00 69.31 180 SER A CA 1
ATOM 1419 C C . SER A 1 180 ? -9.390 9.537 -29.655 1.00 69.31 180 SER A C 1
ATOM 1421 O O . SER A 1 180 ? -10.381 9.791 -30.348 1.00 69.31 180 SER A O 1
ATOM 1423 N N . SER A 1 181 ? -8.744 10.459 -28.943 1.00 65.38 181 SER A N 1
ATOM 1424 C CA . SER A 1 181 ? -9.094 11.869 -29.050 1.00 65.38 181 SER A CA 1
ATOM 1425 C C . SER A 1 181 ? -8.590 12.421 -30.382 1.00 65.38 181 SER A C 1
ATOM 1427 O O . SER A 1 181 ? -7.464 12.166 -30.812 1.00 65.38 181 SER A O 1
ATOM 1429 N N . SER A 1 182 ? -9.427 13.205 -31.062 1.00 59.69 182 SER A N 1
ATOM 1430 C CA . SER A 1 182 ? -8.998 13.996 -32.221 1.00 59.69 182 SER A CA 1
ATOM 1431 C C . SER A 1 182 ? -8.167 15.222 -31.817 1.00 59.69 182 SER A C 1
ATOM 1433 O O . SER A 1 182 ? -7.675 15.939 -32.690 1.00 59.69 182 SER A O 1
ATOM 1435 N N . GLN A 1 183 ? -8.041 15.500 -30.513 1.00 62.91 183 GLN A N 1
ATOM 1436 C CA . GLN A 1 183 ? -7.271 16.624 -29.993 1.00 62.91 183 GLN A CA 1
ATOM 1437 C C . GLN A 1 183 ? -5.779 16.281 -29.916 1.00 62.91 183 GLN A C 1
ATOM 1439 O O . GLN A 1 183 ? -5.368 15.234 -29.414 1.00 62.91 183 GLN A O 1
ATOM 1444 N N . LYS A 1 184 ? -4.957 17.206 -30.420 1.00 67.81 184 LYS A N 1
ATOM 1445 C CA . LYS A 1 184 ? -3.488 17.125 -30.372 1.00 67.81 184 LYS A CA 1
ATOM 1446 C C . LYS A 1 184 ? -2.896 17.627 -29.050 1.00 67.81 184 LYS A C 1
ATOM 1448 O O . LYS A 1 184 ? -1.707 17.462 -28.821 1.00 67.81 184 LYS A O 1
ATOM 1453 N N . PHE A 1 185 ? -3.709 18.273 -28.217 1.00 72.12 185 PHE A N 1
ATOM 1454 C CA . PHE A 1 185 ? -3.294 18.918 -26.974 1.00 72.12 185 PHE A CA 1
ATOM 1455 C C . PHE A 1 185 ? -4.354 18.703 -25.900 1.00 72.12 185 PHE A C 1
ATOM 1457 O O . PHE A 1 185 ? -5.534 18.568 -26.226 1.00 72.12 185 PHE A O 1
ATOM 1464 N N . CYS A 1 186 ? -3.930 18.726 -24.639 1.00 78.31 186 CYS A N 1
ATOM 1465 C CA . CYS A 1 186 ? -4.827 18.656 -23.495 1.00 78.31 186 CYS A CA 1
ATOM 1466 C C . CYS A 1 186 ? -5.602 19.961 -23.346 1.00 78.31 186 CYS A C 1
ATOM 1468 O O . CYS A 1 186 ? -5.011 21.041 -23.403 1.00 78.31 186 CYS A O 1
ATOM 1470 N N . SER A 1 187 ? -6.913 19.869 -23.122 1.00 78.38 187 SER A N 1
ATOM 1471 C CA . SER A 1 187 ? -7.772 21.050 -22.959 1.00 78.38 187 SER A CA 1
ATOM 1472 C C . SER A 1 187 ? -7.366 21.890 -21.739 1.00 78.38 187 SER A C 1
ATOM 1474 O O . SER A 1 187 ? -7.349 23.118 -21.814 1.00 78.38 187 SER A O 1
ATOM 1476 N N . SER A 1 188 ? -6.954 21.239 -20.651 1.00 81.06 188 SER A N 1
ATOM 1477 C CA . SER A 1 188 ? -6.364 21.861 -19.455 1.00 81.06 188 SER A CA 1
ATOM 1478 C C . SER A 1 188 ? -4.932 22.387 -19.634 1.00 81.06 188 SER A C 1
ATOM 1480 O O . SER A 1 188 ? -4.438 23.108 -18.765 1.00 81.06 188 SER A O 1
ATOM 1482 N N . GLY A 1 189 ? -4.234 22.028 -20.720 1.00 82.81 189 GLY A N 1
ATOM 1483 C CA . GLY A 1 189 ? -2.799 22.296 -20.890 1.00 82.81 189 GLY A CA 1
ATOM 1484 C C . GLY A 1 189 ? -1.901 21.515 -19.920 1.00 82.81 189 GLY A C 1
ATOM 1485 O O . GLY A 1 189 ? -0.727 21.853 -19.755 1.00 82.81 189 GLY A O 1
ATOM 1486 N N . LYS A 1 190 ? -2.448 20.488 -19.261 1.00 87.00 190 LYS A N 1
ATOM 1487 C CA . LYS A 1 190 ? -1.753 19.676 -18.265 1.00 87.00 190 LYS A CA 1
ATOM 1488 C C . LYS A 1 190 ? -1.718 18.208 -18.667 1.00 87.00 190 LYS A C 1
ATOM 1490 O O . LYS A 1 190 ? -2.692 17.668 -19.189 1.00 87.00 190 LYS A O 1
ATOM 1495 N N . ALA A 1 191 ? -0.581 17.578 -18.407 1.00 87.75 191 ALA A N 1
ATOM 1496 C CA . ALA A 1 191 ? -0.386 16.146 -18.552 1.00 87.75 191 ALA A CA 1
ATOM 1497 C C . ALA A 1 191 ? -0.450 15.485 -17.177 1.00 87.75 191 ALA A C 1
ATOM 1499 O O . ALA A 1 191 ? -0.105 16.106 -16.169 1.00 87.75 191 ALA A O 1
ATOM 1500 N N . VAL A 1 192 ? -0.847 14.218 -17.155 1.00 90.19 192 VAL A N 1
ATOM 1501 C CA . VAL A 1 192 ? -0.883 13.409 -15.940 1.00 90.19 192 VAL A CA 1
ATOM 1502 C C . VAL A 1 192 ? 0.518 13.239 -15.383 1.00 90.19 192 VAL A C 1
ATOM 1504 O O . VAL A 1 192 ? 1.415 12.704 -16.040 1.00 90.19 192 VAL A O 1
ATOM 1507 N N . GLU A 1 193 ? 0.671 13.627 -14.129 1.00 91.06 193 GLU A N 1
ATOM 1508 C CA . GLU A 1 193 ? 1.754 13.219 -13.261 1.00 91.06 193 GLU A CA 1
ATOM 1509 C C . GLU A 1 193 ? 1.179 12.312 -12.175 1.00 91.06 193 GLU A C 1
ATOM 1511 O O . GLU A 1 193 ? 0.220 12.667 -11.483 1.00 91.06 193 GLU A O 1
ATOM 1516 N N . LEU A 1 194 ? 1.761 11.121 -12.039 1.00 91.25 194 LEU A N 1
ATOM 1517 C CA . LEU A 1 194 ? 1.366 10.180 -11.003 1.00 91.25 194 LEU A CA 1
ATOM 1518 C C . LEU A 1 194 ? 2.539 9.824 -10.106 1.00 91.25 194 LEU A C 1
ATOM 1520 O O . LEU A 1 194 ? 3.688 9.736 -10.534 1.00 91.25 194 LEU A O 1
ATOM 1524 N N . THR A 1 195 ? 2.216 9.568 -8.847 1.00 87.69 195 THR A N 1
ATOM 1525 C CA . THR A 1 195 ? 3.115 8.910 -7.907 1.00 87.69 195 THR A CA 1
ATOM 1526 C C . THR A 1 195 ? 2.435 7.660 -7.399 1.00 87.69 195 THR A C 1
ATOM 1528 O O . THR A 1 195 ? 1.402 7.718 -6.724 1.00 87.69 195 THR A O 1
ATOM 1531 N N . CYS A 1 196 ? 3.031 6.522 -7.714 1.00 86.19 196 CYS A N 1
ATOM 1532 C CA . CYS A 1 196 ? 2.696 5.247 -7.121 1.00 86.19 196 CYS A CA 1
ATOM 1533 C C . CYS A 1 196 ? 3.424 5.100 -5.787 1.00 86.19 196 CYS A C 1
ATOM 1535 O O . CYS A 1 196 ? 4.505 5.648 -5.570 1.00 86.19 196 CYS A O 1
ATOM 1537 N N . SER A 1 197 ? 2.832 4.328 -4.893 1.00 76.19 197 SER A N 1
ATOM 1538 C CA . SER A 1 197 ? 3.410 4.035 -3.596 1.00 76.19 197 SER A CA 1
ATOM 1539 C C . SER A 1 197 ? 3.296 2.568 -3.269 1.00 76.19 197 SER A C 1
ATOM 1541 O O . SER A 1 197 ? 2.351 1.896 -3.692 1.00 76.19 197 SER A O 1
ATOM 1543 N N . VAL A 1 198 ? 4.239 2.106 -2.455 1.00 74.50 198 VAL A N 1
ATOM 1544 C CA . VAL A 1 198 ? 4.261 0.732 -1.972 1.00 74.50 198 VAL A CA 1
ATOM 1545 C C . VAL A 1 198 ? 2.896 0.358 -1.395 1.00 74.50 198 VAL A C 1
ATOM 1547 O O . VAL A 1 198 ? 2.315 1.088 -0.588 1.00 74.50 198 VAL A O 1
ATOM 1550 N N . SER A 1 199 ? 2.351 -0.775 -1.838 1.00 79.94 199 SER A N 1
ATOM 1551 C CA . SER A 1 199 ? 1.103 -1.272 -1.268 1.00 79.94 199 SER A CA 1
ATOM 1552 C C . SER A 1 199 ? 1.405 -1.932 0.063 1.00 79.94 199 SER A C 1
ATOM 1554 O O . SER A 1 199 ? 2.241 -2.833 0.147 1.00 79.94 199 SER A O 1
ATOM 1556 N N . LEU A 1 200 ? 0.693 -1.500 1.092 1.00 86.75 200 LEU A N 1
ATOM 1557 C CA . LEU A 1 200 ? 0.736 -2.098 2.415 1.00 86.75 200 LEU A CA 1
ATOM 1558 C C . LEU A 1 200 ? -0.529 -2.918 2.642 1.00 86.75 200 LEU A C 1
ATOM 1560 O O . LEU A 1 200 ? -1.576 -2.650 2.051 1.00 86.75 200 LEU A O 1
ATOM 1564 N N . ARG A 1 201 ? -0.437 -3.915 3.516 1.00 89.00 201 ARG A N 1
ATOM 1565 C CA . ARG A 1 201 ? -1.602 -4.598 4.076 1.00 89.00 201 ARG A CA 1
ATOM 1566 C C . ARG A 1 201 ? -1.306 -5.074 5.487 1.00 89.00 201 ARG A C 1
ATOM 1568 O O . ARG A 1 201 ? -0.160 -5.381 5.813 1.00 89.00 201 ARG A O 1
ATOM 1575 N N . LEU A 1 202 ? -2.356 -5.206 6.285 1.00 90.06 202 LEU A N 1
ATOM 1576 C CA . LEU A 1 202 ? -2.297 -5.903 7.562 1.00 90.06 202 LEU A CA 1
ATOM 1577 C C . LEU A 1 202 ? -2.872 -7.306 7.370 1.00 90.06 202 LEU A C 1
ATOM 1579 O O . LEU A 1 202 ? -4.019 -7.475 6.959 1.00 90.06 202 LEU A O 1
ATOM 1583 N N . VAL A 1 203 ? -2.044 -8.318 7.613 1.00 88.44 203 VAL A N 1
ATOM 1584 C CA . VAL A 1 203 ? -2.426 -9.730 7.554 1.00 88.44 203 VAL A CA 1
ATOM 1585 C C . VAL A 1 203 ? -2.673 -10.211 8.974 1.00 88.44 203 VAL A C 1
ATOM 1587 O O . VAL A 1 203 ? -1.737 -10.476 9.730 1.00 88.44 203 VAL A O 1
ATOM 1590 N N . GLY A 1 204 ? -3.945 -10.305 9.342 1.00 72.62 204 GLY A N 1
ATOM 1591 C CA . GLY A 1 204 ? -4.391 -10.672 10.682 1.00 72.62 204 GLY A CA 1
ATOM 1592 C C . GLY A 1 204 ? -5.707 -11.443 10.671 1.00 72.62 204 GLY A C 1
ATOM 1593 O O . GLY A 1 204 ? -6.215 -11.828 9.619 1.00 72.62 204 GLY A O 1
ATOM 1594 N N . THR A 1 205 ? -6.229 -11.724 11.864 1.00 59.41 205 THR A N 1
ATOM 1595 C CA . THR A 1 205 ? -7.288 -12.723 12.076 1.00 59.41 205 THR A CA 1
ATOM 1596 C C . THR A 1 205 ? -8.710 -12.158 12.117 1.00 59.41 205 THR A C 1
ATOM 1598 O O . THR A 1 205 ? -9.637 -12.920 11.850 1.00 59.41 205 THR A O 1
ATOM 1601 N N . THR A 1 206 ? -8.915 -10.870 12.429 1.00 64.94 206 THR A N 1
ATOM 1602 C CA . THR A 1 206 ? -10.261 -10.318 12.719 1.00 64.94 206 THR A CA 1
ATOM 1603 C C . THR A 1 206 ? -10.691 -9.123 11.862 1.00 64.94 206 THR A C 1
ATOM 1605 O O . THR A 1 206 ? -11.888 -8.941 11.661 1.00 64.94 206 THR A O 1
ATOM 1608 N N . SER A 1 207 ? -9.770 -8.316 11.321 1.00 76.88 207 SER A N 1
ATOM 1609 C CA . SER A 1 207 ? -10.097 -7.130 10.508 1.00 76.88 207 SER A CA 1
ATOM 1610 C C . SER A 1 207 ? -9.004 -6.824 9.482 1.00 76.88 207 SER A C 1
ATOM 1612 O O . SER A 1 207 ? -7.838 -7.130 9.704 1.00 76.88 207 SER A O 1
ATOM 1614 N N . ARG A 1 208 ? -9.363 -6.147 8.378 1.00 85.62 208 ARG A N 1
ATOM 1615 C CA . ARG A 1 208 ? -8.395 -5.607 7.399 1.00 85.62 208 ARG A CA 1
ATOM 1616 C C . ARG A 1 208 ? -7.482 -4.520 7.990 1.00 85.62 208 ARG A C 1
ATOM 1618 O O . ARG A 1 208 ? -6.461 -4.191 7.4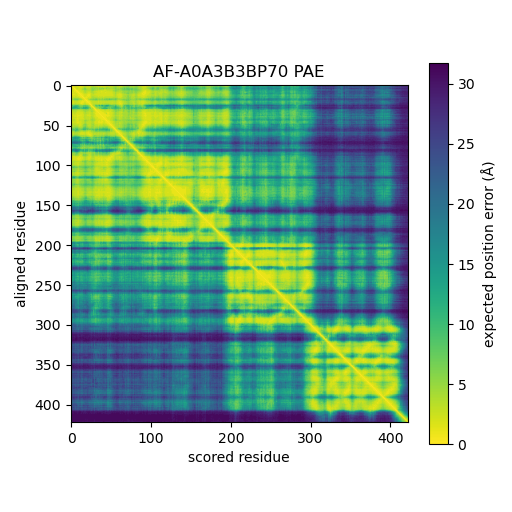00 1.00 85.62 208 ARG A O 1
ATOM 1625 N N . CYS A 1 209 ? -7.888 -3.953 9.126 1.00 88.31 209 CYS A N 1
ATOM 1626 C CA . CYS A 1 209 ? -7.221 -2.858 9.823 1.00 88.31 209 CYS A CA 1
ATOM 1627 C C . CYS A 1 209 ? -6.409 -3.328 11.043 1.00 88.31 209 CYS A C 1
ATOM 1629 O O . CYS A 1 209 ? -6.026 -2.505 11.873 1.00 88.31 209 CYS A O 1
ATOM 1631 N N . ALA A 1 210 ? -6.176 -4.638 11.184 1.00 87.12 210 ALA A N 1
ATOM 1632 C CA . ALA A 1 210 ? -5.377 -5.201 12.266 1.00 87.12 210 ALA A CA 1
ATOM 1633 C C . ALA A 1 210 ? -4.604 -6.444 11.813 1.00 87.12 210 ALA A C 1
ATOM 1635 O O . ALA A 1 210 ? -5.146 -7.313 11.130 1.00 87.12 210 ALA A O 1
ATOM 1636 N N . GLY A 1 211 ? -3.344 -6.553 12.225 1.00 88.69 211 GLY A N 1
ATOM 1637 C CA . GLY A 1 211 ? -2.514 -7.728 11.991 1.00 88.69 211 GLY A CA 1
ATOM 1638 C C . GLY A 1 211 ? -1.068 -7.387 11.676 1.00 88.69 211 GLY A C 1
ATOM 1639 O O . GLY A 1 211 ? -0.576 -6.300 11.973 1.00 88.69 211 GLY A O 1
ATOM 1640 N N . VAL A 1 212 ? -0.377 -8.334 11.049 1.00 89.12 212 VAL A N 1
ATOM 1641 C CA . VAL A 1 212 ? 1.028 -8.164 10.692 1.00 89.12 212 VAL A CA 1
ATOM 1642 C C . VAL A 1 212 ? 1.169 -7.352 9.419 1.00 89.12 212 VAL A C 1
ATOM 1644 O O . VAL A 1 212 ? 0.574 -7.678 8.392 1.00 89.12 212 VAL A O 1
ATOM 1647 N N . LEU A 1 213 ? 2.014 -6.332 9.485 1.00 91.31 213 LEU A N 1
ATOM 1648 C CA . LEU A 1 213 ? 2.343 -5.474 8.367 1.00 91.31 213 LEU A CA 1
ATOM 1649 C C . LEU A 1 213 ? 3.154 -6.222 7.309 1.00 91.31 213 LEU A C 1
ATOM 1651 O O . LEU A 1 213 ? 4.286 -6.660 7.533 1.00 91.31 213 LEU A O 1
ATOM 1655 N N . GLU A 1 214 ? 2.565 -6.320 6.124 1.00 90.44 214 GLU A N 1
ATOM 1656 C CA . GLU A 1 214 ? 3.224 -6.780 4.913 1.00 90.44 214 GLU A CA 1
ATOM 1657 C C . GLU A 1 214 ? 3.236 -5.674 3.862 1.00 90.44 214 GLU A C 1
ATOM 1659 O O . GLU A 1 214 ? 2.325 -4.846 3.780 1.00 90.44 214 GLU A O 1
ATOM 1664 N N . MET A 1 215 ? 4.267 -5.698 3.026 1.00 84.81 215 MET A N 1
ATOM 1665 C CA . MET A 1 215 ? 4.434 -4.776 1.912 1.00 84.81 215 MET A CA 1
ATOM 1666 C C . MET A 1 215 ? 4.580 -5.553 0.609 1.00 84.81 215 MET A C 1
ATOM 1668 O O . MET A 1 215 ? 5.282 -6.569 0.546 1.00 84.81 215 MET A O 1
ATOM 1672 N N . PHE A 1 216 ? 3.918 -5.055 -0.431 1.00 77.38 216 PHE A N 1
ATOM 1673 C CA . PHE A 1 216 ? 4.098 -5.516 -1.795 1.00 77.38 216 PHE A CA 1
ATOM 1674 C C . PHE A 1 216 ? 5.229 -4.736 -2.444 1.00 77.38 216 PHE A C 1
ATOM 1676 O O . PHE A 1 216 ? 5.116 -3.533 -2.684 1.00 77.38 216 PHE A O 1
ATOM 1683 N N . TYR A 1 217 ? 6.315 -5.434 -2.735 1.00 72.81 217 TYR A N 1
ATOM 1684 C CA . TYR A 1 217 ? 7.488 -4.854 -3.367 1.00 72.81 217 TYR A CA 1
ATOM 1685 C C . TYR A 1 217 ? 8.138 -5.895 -4.280 1.00 72.81 217 TYR A C 1
ATOM 1687 O O . TYR A 1 217 ? 8.086 -7.088 -3.991 1.00 72.81 217 TYR A O 1
ATOM 1695 N N . SER A 1 218 ? 8.689 -5.468 -5.422 1.00 70.00 218 SER A N 1
ATOM 1696 C CA . SER A 1 218 ? 9.246 -6.364 -6.457 1.00 70.00 218 SER A CA 1
ATOM 1697 C C . SER A 1 218 ? 8.324 -7.558 -6.793 1.00 70.00 218 SER A C 1
ATOM 1699 O O . SER A 1 218 ? 8.742 -8.707 -6.919 1.00 70.00 218 SER A O 1
ATOM 1701 N N . LYS A 1 219 ? 7.018 -7.276 -6.921 1.00 68.94 219 LYS A N 1
ATOM 1702 C CA . LYS A 1 219 ? 5.948 -8.249 -7.218 1.00 68.94 219 LYS A CA 1
ATOM 1703 C C . LYS A 1 219 ? 5.726 -9.352 -6.172 1.00 68.94 219 LYS A C 1
ATOM 1705 O O . LYS A 1 219 ? 5.091 -10.361 -6.481 1.00 68.94 219 LYS A O 1
ATOM 1710 N N . GLU A 1 220 ? 6.182 -9.163 -4.939 1.00 77.19 220 GLU A N 1
ATOM 1711 C CA . GLU A 1 220 ? 6.004 -10.133 -3.861 1.00 77.19 220 GLU A CA 1
ATOM 1712 C C . GLU A 1 220 ? 5.542 -9.457 -2.563 1.00 77.19 220 GLU A C 1
ATOM 1714 O O . GLU A 1 220 ? 6.000 -8.372 -2.199 1.00 77.19 220 GLU A O 1
ATOM 1719 N N . TRP A 1 221 ? 4.624 -10.113 -1.849 1.00 84.44 221 TRP A N 1
ATOM 1720 C CA . TRP A 1 221 ? 4.240 -9.723 -0.493 1.00 84.44 221 TRP A CA 1
ATOM 1721 C C . TRP A 1 221 ? 5.204 -10.349 0.508 1.00 84.44 221 TRP A C 1
ATOM 1723 O O . TRP A 1 221 ? 5.325 -11.574 0.551 1.00 84.44 221 TRP A O 1
ATOM 1733 N N . ARG A 1 222 ? 5.850 -9.525 1.335 1.00 85.62 222 ARG A N 1
ATOM 1734 C CA . ARG A 1 222 ? 6.663 -10.002 2.463 1.00 85.62 222 ARG A CA 1
ATOM 1735 C C . ARG A 1 222 ? 6.397 -9.176 3.721 1.00 85.62 222 ARG A C 1
ATOM 1737 O O . ARG A 1 222 ? 6.012 -8.008 3.599 1.00 85.62 222 ARG A O 1
ATOM 1744 N N . PRO A 1 223 ? 6.616 -9.747 4.921 1.00 88.44 223 PRO A N 1
ATOM 1745 C CA . PRO A 1 223 ? 6.625 -8.974 6.154 1.00 88.44 223 PRO A CA 1
ATOM 1746 C C . PRO A 1 223 ? 7.682 -7.875 6.099 1.00 88.44 223 PRO A C 1
ATOM 1748 O O . PRO A 1 223 ? 8.706 -8.011 5.420 1.00 88.44 223 PRO A O 1
ATOM 1751 N N . VAL A 1 224 ? 7.431 -6.795 6.829 1.00 87.06 224 VAL A N 1
ATOM 1752 C CA . VAL A 1 224 ? 8.363 -5.674 6.908 1.00 87.06 224 VAL A CA 1
ATOM 1753 C C . VAL A 1 224 ? 9.151 -5.718 8.209 1.00 87.06 224 VAL A C 1
ATOM 1755 O O . VAL A 1 224 ? 8.605 -6.001 9.273 1.00 87.06 224 VAL A O 1
ATOM 1758 N N . TYR A 1 225 ? 10.437 -5.410 8.105 1.00 86.44 225 TYR A N 1
ATOM 1759 C CA . TYR A 1 225 ? 11.348 -5.212 9.216 1.00 86.44 225 TYR A CA 1
ATOM 1760 C C . TYR A 1 225 ? 11.766 -3.743 9.294 1.00 86.44 225 TYR A C 1
ATOM 1762 O O . TYR A 1 225 ? 12.250 -3.170 8.315 1.00 86.44 225 TYR A O 1
ATOM 1770 N N . ASP A 1 226 ? 11.597 -3.146 10.468 1.00 84.56 226 ASP A N 1
ATOM 1771 C CA . ASP A 1 226 ? 12.050 -1.788 10.753 1.00 84.56 226 ASP A CA 1
ATOM 1772 C C . ASP A 1 226 ? 13.579 -1.767 10.906 1.00 84.56 226 ASP A C 1
ATOM 1774 O O . ASP A 1 226 ? 14.139 -2.253 11.893 1.00 84.56 226 ASP A O 1
ATOM 1778 N N . TYR A 1 227 ? 14.275 -1.234 9.902 1.00 79.44 227 TYR A N 1
ATOM 1779 C CA . TYR A 1 227 ? 15.716 -1.052 9.956 1.00 79.44 227 TYR A CA 1
ATOM 1780 C C . TYR A 1 227 ? 16.062 0.283 10.600 1.00 79.44 227 TYR A C 1
ATOM 1782 O O . TYR A 1 227 ? 15.979 1.347 9.986 1.00 79.44 227 TYR A O 1
ATOM 1790 N N . LYS A 1 228 ? 16.521 0.171 11.842 1.00 71.31 228 LYS A N 1
ATOM 1791 C CA . LYS A 1 228 ? 16.923 1.283 12.695 1.00 71.31 228 LYS A CA 1
ATOM 1792 C C . LYS A 1 228 ? 18.173 1.970 12.149 1.00 71.31 228 LYS A C 1
ATOM 1794 O O . LYS A 1 228 ? 19.278 1.450 12.319 1.00 71.31 228 LYS A O 1
ATOM 1799 N N . SER A 1 229 ? 18.002 3.130 11.519 1.00 57.28 229 SER A N 1
ATOM 1800 C CA . SER A 1 229 ? 19.105 4.054 11.227 1.00 57.28 229 SER A CA 1
ATOM 1801 C C . SER A 1 229 ? 19.274 5.085 12.348 1.00 57.28 229 SER A C 1
ATOM 1803 O O . SER A 1 229 ? 20.378 5.234 12.867 1.00 57.28 229 SER A O 1
ATOM 1805 N N . GLU A 1 230 ? 18.180 5.726 12.780 1.00 59.91 230 GLU A N 1
ATOM 1806 C CA . GLU A 1 230 ? 18.205 6.813 13.780 1.00 59.91 230 GLU A CA 1
ATOM 1807 C C . GLU A 1 230 ? 17.045 6.771 14.797 1.00 59.91 230 GLU A C 1
ATOM 1809 O O . GLU A 1 230 ? 17.232 7.122 15.963 1.00 59.91 230 GLU A O 1
ATOM 1814 N N . GLU A 1 231 ? 15.863 6.295 14.392 1.00 63.03 231 GLU A N 1
ATOM 1815 C CA . GLU A 1 231 ? 14.664 6.182 15.235 1.00 63.03 231 GLU A CA 1
ATOM 1816 C C . GLU A 1 231 ? 14.193 4.723 15.347 1.00 63.03 231 GLU A C 1
ATOM 1818 O O . GLU A 1 231 ? 14.596 3.865 14.567 1.00 63.03 231 GLU A O 1
ATOM 1823 N N . ASN A 1 232 ? 13.345 4.426 16.336 1.00 76.56 232 ASN A N 1
ATOM 1824 C CA . ASN A 1 232 ? 12.653 3.137 16.429 1.00 76.56 232 ASN A CA 1
ATOM 1825 C C . ASN A 1 232 ? 11.243 3.261 15.844 1.00 76.56 232 ASN A C 1
ATOM 1827 O O . ASN A 1 232 ? 10.614 4.312 15.997 1.00 76.56 232 ASN A O 1
ATOM 1831 N N . TRP A 1 233 ? 10.711 2.156 15.314 1.00 84.62 233 TRP A N 1
ATOM 1832 C CA . TRP A 1 233 ? 9.278 1.969 15.090 1.00 84.62 233 TRP A CA 1
ATOM 1833 C C . TRP A 1 233 ? 8.456 2.516 16.265 1.00 84.62 233 TRP A C 1
ATOM 1835 O O . TRP A 1 233 ? 8.625 2.111 17.419 1.00 84.62 233 TRP A O 1
ATOM 1845 N N . ASN A 1 234 ? 7.587 3.480 15.968 1.00 84.31 234 ASN A N 1
ATOM 1846 C CA . ASN A 1 234 ? 6.876 4.270 16.965 1.00 84.31 234 ASN A CA 1
ATOM 1847 C C . ASN A 1 234 ? 5.406 4.480 16.576 1.00 84.31 234 ASN A C 1
ATOM 1849 O O . ASN A 1 234 ? 4.953 4.089 15.500 1.00 84.31 234 ASN A O 1
ATOM 1853 N N . HIS A 1 235 ? 4.654 5.116 17.474 1.00 84.25 235 HIS A N 1
ATOM 1854 C CA . HIS A 1 235 ? 3.231 5.380 17.276 1.00 84.25 235 HIS A CA 1
ATOM 1855 C C . HIS A 1 235 ? 2.944 6.223 16.023 1.00 84.25 235 HIS A C 1
ATOM 1857 O O . HIS A 1 235 ? 1.973 5.957 15.318 1.00 84.25 235 HIS A O 1
ATOM 1863 N N . GLU A 1 236 ? 3.768 7.231 15.724 1.00 87.50 236 GLU A N 1
ATOM 1864 C CA . GLU A 1 236 ? 3.583 8.076 14.535 1.00 87.50 236 GLU A CA 1
ATOM 1865 C C . GLU A 1 236 ? 3.772 7.276 13.243 1.00 87.50 236 GLU A C 1
ATOM 1867 O O . GLU A 1 236 ? 2.988 7.418 12.309 1.00 87.50 236 GLU A O 1
ATOM 1872 N N . SER A 1 237 ? 4.762 6.383 13.220 1.00 88.81 237 SER A N 1
ATOM 1873 C CA . SER A 1 237 ? 5.041 5.478 12.101 1.00 88.81 237 SER A CA 1
ATOM 1874 C C . SER A 1 237 ? 3.884 4.505 11.872 1.00 88.81 237 SER A C 1
ATOM 1876 O O . SER A 1 237 ? 3.376 4.382 10.758 1.00 88.81 237 SER A O 1
ATOM 1878 N N . ALA A 1 238 ? 3.389 3.882 12.944 1.00 89.25 238 ALA A N 1
ATOM 1879 C CA . ALA A 1 238 ? 2.213 3.019 12.882 1.00 89.25 238 ALA A CA 1
ATOM 1880 C C . ALA A 1 238 ? 0.953 3.792 12.443 1.00 89.25 238 ALA A C 1
ATOM 1882 O O . ALA A 1 238 ? 0.142 3.286 11.670 1.00 89.25 238 ALA A O 1
ATOM 1883 N N . THR A 1 239 ? 0.806 5.047 12.877 1.00 89.12 239 THR A N 1
ATOM 1884 C CA . THR A 1 239 ? -0.316 5.919 12.492 1.00 89.12 239 THR A CA 1
ATOM 1885 C C . THR A 1 239 ? -0.262 6.308 11.018 1.00 89.12 239 THR A C 1
ATOM 1887 O O . THR A 1 239 ? -1.310 6.368 10.375 1.00 89.12 239 THR A O 1
ATOM 1890 N N . ALA A 1 240 ? 0.932 6.516 10.460 1.00 88.25 240 ALA A N 1
ATOM 1891 C CA . ALA A 1 240 ? 1.108 6.742 9.028 1.00 88.25 240 ALA A CA 1
ATOM 1892 C C . ALA A 1 240 ? 0.665 5.514 8.213 1.00 88.25 240 ALA A C 1
ATOM 1894 O O . ALA A 1 240 ? -0.030 5.665 7.208 1.00 88.25 240 ALA A O 1
ATOM 1895 N N . VAL A 1 241 ? 0.979 4.300 8.685 1.00 89.50 241 VAL A N 1
ATOM 1896 C CA . VAL A 1 241 ? 0.498 3.050 8.074 1.00 89.50 241 VAL A CA 1
ATOM 1897 C C . VAL A 1 241 ? -1.027 2.938 8.153 1.00 89.50 241 VAL A C 1
ATOM 1899 O O . VAL A 1 241 ? -1.666 2.708 7.130 1.00 89.50 241 VAL A O 1
ATOM 1902 N N . CYS A 1 242 ? -1.626 3.148 9.328 1.00 89.50 242 CYS A N 1
ATOM 1903 C CA . CYS A 1 242 ? -3.082 3.083 9.502 1.00 89.50 242 CYS A CA 1
ATOM 1904 C C . CYS A 1 242 ? -3.833 4.108 8.645 1.00 89.50 242 CYS A C 1
ATOM 1906 O O . CYS A 1 242 ? -4.824 3.759 8.003 1.00 89.50 242 CYS A O 1
ATOM 1908 N N . SER A 1 243 ? -3.324 5.341 8.577 1.00 87.69 243 SER A N 1
ATOM 190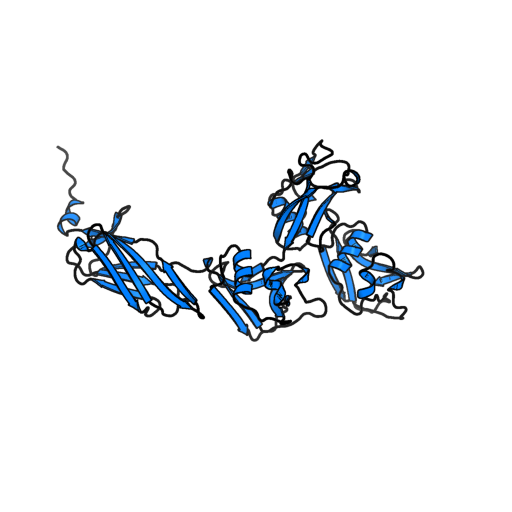9 C CA . SER A 1 243 ? -3.892 6.394 7.730 1.00 87.69 243 SER A CA 1
ATOM 1910 C C . SER A 1 243 ? -3.866 5.988 6.260 1.00 87.69 243 SER A C 1
ATOM 1912 O O . SER A 1 243 ? -4.832 6.206 5.544 1.00 87.69 243 SER A O 1
ATOM 1914 N N . ARG A 1 244 ? -2.777 5.353 5.812 1.00 84.25 244 ARG A N 1
ATOM 1915 C CA . ARG A 1 244 ? -2.602 4.943 4.413 1.00 84.25 244 ARG A CA 1
ATOM 1916 C C . ARG A 1 244 ? -3.457 3.744 4.006 1.00 84.25 244 ARG A C 1
ATOM 1918 O O . ARG A 1 244 ? -3.694 3.540 2.823 1.00 84.25 244 ARG A O 1
ATOM 1925 N N . LEU A 1 245 ? -3.887 2.945 4.975 1.00 86.81 245 LEU A N 1
ATOM 1926 C CA . LEU A 1 245 ? -4.807 1.828 4.768 1.00 86.81 245 LEU A CA 1
ATOM 1927 C C . LEU A 1 245 ? -6.281 2.247 4.868 1.00 86.81 245 LEU A C 1
ATOM 1929 O O . LEU A 1 245 ? -7.153 1.377 4.823 1.00 86.81 245 LEU A O 1
ATOM 1933 N N . ASP A 1 246 ? -6.555 3.546 5.034 1.00 86.62 246 ASP A N 1
ATOM 1934 C CA . ASP A 1 246 ? -7.882 4.080 5.343 1.00 86.62 246 ASP A CA 1
ATOM 1935 C C . ASP A 1 246 ? -8.508 3.344 6.539 1.00 86.62 246 ASP A C 1
ATOM 1937 O O . ASP A 1 246 ? -9.611 2.797 6.460 1.00 86.62 246 ASP A O 1
ATOM 1941 N N . CYS A 1 247 ? -7.728 3.252 7.620 1.00 88.75 247 CYS A N 1
ATOM 1942 C CA . CYS A 1 247 ? -8.081 2.566 8.863 1.00 88.75 247 CYS A CA 1
ATOM 1943 C C . CYS A 1 247 ? -7.994 3.485 10.100 1.00 88.75 247 CYS A C 1
ATOM 1945 O O . CYS A 1 247 ? -7.996 3.005 11.240 1.00 88.75 247 CYS A O 1
ATOM 1947 N N . GLY A 1 248 ? -7.852 4.795 9.879 1.00 87.38 248 GLY A N 1
ATOM 1948 C CA . GLY A 1 248 ? -7.707 5.809 10.920 1.00 87.38 248 GLY A CA 1
ATOM 1949 C C . GLY A 1 248 ? -6.314 5.837 11.560 1.00 87.38 248 GLY A C 1
ATOM 1950 O O . GLY A 1 248 ? -5.304 5.836 10.860 1.00 87.38 248 GLY A O 1
ATOM 1951 N N . SER A 1 249 ? -6.239 5.913 12.892 1.00 87.44 249 SER A N 1
ATOM 1952 C CA . SER A 1 249 ? -4.973 6.067 13.636 1.00 87.44 249 SER A CA 1
ATOM 1953 C C . SER A 1 249 ? -4.475 4.746 14.221 1.00 87.44 249 SER A C 1
ATOM 1955 O O . SER A 1 249 ? -5.264 3.824 14.419 1.00 87.44 249 SER A O 1
ATOM 1957 N N . SER A 1 250 ? -3.180 4.655 14.547 1.00 86.31 250 SER A N 1
ATOM 1958 C CA . SER A 1 250 ? -2.660 3.515 15.312 1.00 86.31 250 SER A CA 1
ATOM 1959 C C . SER A 1 250 ? -3.251 3.498 16.715 1.00 86.31 250 SER A C 1
ATOM 1961 O O . SER A 1 250 ? -3.406 4.541 17.347 1.00 86.31 250 SER A O 1
ATOM 1963 N N . VAL A 1 251 ? -3.565 2.299 17.191 1.00 82.38 251 VAL A N 1
ATOM 1964 C CA . VAL A 1 251 ? -4.063 2.025 18.545 1.00 82.38 251 VAL A CA 1
ATOM 1965 C C . VAL A 1 251 ? -3.158 1.027 19.258 1.00 82.38 251 VAL A C 1
ATOM 1967 O O . VAL A 1 251 ? -2.999 1.068 20.476 1.00 82.38 251 VAL A O 1
ATOM 1970 N N . PHE A 1 252 ? -2.545 0.131 18.491 1.00 78.81 252 PHE A N 1
ATOM 1971 C CA . PHE A 1 252 ? -1.607 -0.858 18.984 1.00 78.81 252 PHE A CA 1
ATOM 1972 C C . PHE A 1 252 ? -0.491 -1.033 17.967 1.00 78.81 252 PHE A C 1
ATOM 1974 O O . PHE A 1 252 ? -0.753 -1.179 16.772 1.00 78.81 252 PHE A O 1
ATOM 1981 N N . GLN A 1 253 ? 0.741 -1.065 18.459 1.00 84.12 253 GLN A N 1
ATOM 1982 C CA . GLN A 1 253 ? 1.895 -1.435 17.667 1.00 84.12 253 GLN A CA 1
ATOM 1983 C C . GLN A 1 253 ? 2.870 -2.235 18.527 1.00 84.12 253 GLN A C 1
ATOM 1985 O O . GLN A 1 253 ? 3.232 -1.799 19.622 1.00 84.12 253 GLN A O 1
ATOM 1990 N N . GLU A 1 254 ? 3.289 -3.396 18.037 1.00 81.50 254 GLU A N 1
ATOM 1991 C CA . GLU A 1 254 ? 4.241 -4.267 18.722 1.00 81.50 254 GLU A CA 1
ATOM 1992 C C . GLU A 1 254 ? 5.183 -4.929 17.715 1.00 81.50 254 GLU A C 1
ATOM 1994 O O . GLU A 1 254 ? 4.822 -5.183 16.565 1.00 81.50 254 GLU A O 1
ATOM 1999 N N . VAL A 1 255 ? 6.414 -5.185 18.155 1.00 83.06 255 VAL A N 1
ATOM 2000 C CA . VAL A 1 255 ? 7.366 -6.020 17.425 1.00 83.06 255 VAL A CA 1
ATOM 2001 C C . VAL A 1 255 ? 7.292 -7.413 18.039 1.00 83.06 255 VAL A C 1
ATOM 2003 O O . VAL A 1 255 ? 7.724 -7.601 19.174 1.00 83.06 255 VAL A O 1
ATOM 2006 N N . THR A 1 256 ? 6.707 -8.367 17.319 1.00 75.12 256 THR A N 1
ATOM 2007 C CA . THR A 1 256 ? 6.503 -9.739 17.798 1.00 75.12 256 THR A CA 1
ATOM 2008 C C . THR A 1 256 ? 7.530 -10.693 17.193 1.00 75.12 256 THR A C 1
ATOM 2010 O O . THR A 1 256 ? 7.813 -10.642 15.998 1.00 75.12 256 THR A O 1
ATOM 2013 N N . ASP A 1 257 ? 8.085 -11.584 18.016 1.00 75.38 257 ASP A N 1
ATOM 2014 C CA . ASP A 1 257 ? 8.993 -12.656 17.587 1.00 75.38 257 ASP A CA 1
ATOM 2015 C C . ASP A 1 257 ? 8.175 -13.914 17.248 1.00 75.38 257 ASP A C 1
ATOM 2017 O O . ASP A 1 257 ? 7.398 -14.410 18.068 1.00 75.38 257 ASP A O 1
ATOM 2021 N N . ASN A 1 258 ? 8.326 -14.430 16.025 1.00 69.56 258 ASN A N 1
ATOM 2022 C CA . ASN A 1 258 ? 7.617 -15.621 15.546 1.00 69.56 258 ASN A CA 1
ATOM 2023 C C . ASN A 1 258 ? 8.504 -16.885 15.475 1.00 69.56 258 ASN A C 1
ATOM 2025 O O . ASN A 1 258 ? 8.094 -17.890 14.885 1.00 69.56 258 ASN A O 1
ATOM 2029 N N . SER A 1 259 ? 9.742 -16.829 15.982 1.00 63.59 259 SER A N 1
ATOM 2030 C CA . SER A 1 259 ? 10.747 -17.912 16.032 1.00 63.59 259 SER A CA 1
ATOM 2031 C C . SER A 1 259 ? 10.998 -18.647 14.701 1.00 63.59 259 SER A C 1
ATOM 2033 O O . SER A 1 259 ? 11.572 -19.736 14.660 1.00 63.59 259 SER A O 1
ATOM 2035 N N . THR A 1 260 ? 10.541 -18.075 13.584 1.00 74.88 260 THR A N 1
ATOM 2036 C CA . THR A 1 260 ? 10.623 -18.630 12.234 1.00 74.88 260 THR A CA 1
ATOM 2037 C C . THR A 1 260 ? 11.154 -17.556 11.304 1.00 74.88 260 THR A C 1
ATOM 2039 O O . THR A 1 260 ? 10.467 -16.584 10.996 1.00 74.88 260 THR A O 1
ATOM 2042 N N . ARG A 1 261 ? 12.390 -17.744 10.833 1.00 77.12 261 ARG A N 1
ATOM 2043 C CA . ARG A 1 261 ? 13.013 -16.846 9.859 1.00 77.12 261 ARG A CA 1
ATOM 2044 C C . ARG A 1 261 ? 12.197 -16.782 8.576 1.00 77.12 261 ARG A C 1
ATOM 2046 O O . ARG A 1 261 ? 11.958 -17.808 7.935 1.00 77.12 261 ARG A O 1
ATOM 2053 N N . ARG A 1 262 ? 11.833 -15.568 8.171 1.00 78.94 262 ARG A N 1
ATOM 2054 C CA . ARG A 1 262 ? 11.203 -15.286 6.877 1.00 78.94 262 ARG A CA 1
ATOM 2055 C C . ARG A 1 262 ? 11.981 -14.221 6.132 1.00 78.94 262 ARG A C 1
ATOM 2057 O O . ARG A 1 262 ? 12.620 -13.378 6.754 1.00 78.94 262 ARG A O 1
ATOM 2064 N N . ASP A 1 263 ? 11.897 -14.270 4.809 1.00 82.44 263 ASP A N 1
ATOM 2065 C CA . ASP A 1 263 ? 12.353 -13.171 3.969 1.00 82.44 263 ASP A CA 1
ATOM 2066 C C . ASP A 1 263 ? 11.507 -11.934 4.284 1.00 82.44 263 ASP A C 1
ATOM 2068 O O . ASP A 1 263 ? 10.279 -11.986 4.196 1.00 82.44 263 ASP A O 1
ATOM 2072 N N . VAL A 1 264 ? 12.163 -10.837 4.655 1.00 84.69 264 VAL A N 1
ATOM 2073 C CA . VAL A 1 264 ? 11.507 -9.567 4.987 1.00 84.69 264 VAL A CA 1
ATOM 2074 C C . VAL A 1 264 ? 11.998 -8.443 4.089 1.00 84.69 264 VAL A C 1
ATOM 2076 O O . VAL A 1 264 ? 13.142 -8.441 3.628 1.00 84.69 264 VAL A O 1
ATOM 2079 N N . TRP A 1 265 ? 11.138 -7.455 3.868 1.00 83.12 265 TRP A N 1
ATOM 2080 C CA . TRP A 1 265 ? 11.560 -6.164 3.336 1.00 83.12 265 TRP A CA 1
ATOM 2081 C C . TRP A 1 265 ? 12.070 -5.302 4.481 1.00 83.12 265 TRP A C 1
ATOM 2083 O O . TRP A 1 265 ? 11.378 -5.187 5.488 1.00 83.12 265 TRP A O 1
ATOM 2093 N N . ARG A 1 266 ? 13.250 -4.686 4.363 1.00 82.00 266 ARG A N 1
ATOM 2094 C CA . ARG A 1 266 ? 13.683 -3.719 5.378 1.00 82.00 266 ARG A CA 1
ATOM 2095 C C . ARG A 1 266 ? 13.262 -2.329 4.945 1.00 82.00 266 ARG A C 1
ATOM 2097 O O . ARG A 1 266 ? 13.466 -1.965 3.792 1.00 82.00 266 ARG A O 1
ATOM 2104 N N . ILE A 1 267 ? 12.702 -1.562 5.863 1.00 81.44 267 ILE A N 1
ATOM 2105 C CA . ILE A 1 267 ? 12.357 -0.160 5.635 1.00 81.44 267 ILE A CA 1
ATOM 2106 C C . ILE A 1 267 ? 13.129 0.675 6.637 1.00 81.44 267 ILE A C 1
ATOM 2108 O O . ILE A 1 267 ? 13.246 0.291 7.798 1.00 81.44 267 ILE A O 1
ATOM 2112 N N . GLU A 1 268 ? 13.693 1.786 6.185 1.00 79.81 268 GLU A N 1
ATOM 2113 C CA . GLU A 1 268 ? 14.350 2.717 7.094 1.00 79.81 268 GLU A CA 1
ATOM 2114 C C . GLU A 1 268 ? 13.334 3.412 8.005 1.00 79.81 268 GLU A C 1
ATOM 2116 O O . GLU A 1 268 ? 12.290 3.879 7.551 1.00 79.81 268 GLU A O 1
ATOM 2121 N N . SER A 1 269 ? 13.642 3.508 9.298 1.00 80.38 269 SER A N 1
ATOM 2122 C CA . SER A 1 269 ? 12.692 4.023 10.290 1.00 80.38 269 SER A CA 1
ATOM 2123 C C . SER A 1 269 ? 12.242 5.467 10.027 1.00 80.38 269 SER A C 1
ATOM 2125 O O . SER A 1 269 ? 11.082 5.806 10.246 1.00 80.38 269 SER A O 1
ATOM 2127 N N . SER A 1 270 ? 13.118 6.321 9.489 1.00 77.56 270 SER A N 1
ATOM 2128 C CA . SER A 1 270 ? 12.787 7.712 9.127 1.00 77.56 270 SER A CA 1
ATOM 2129 C C . SER A 1 270 ? 11.764 7.813 7.983 1.00 77.56 270 SER A C 1
ATOM 2131 O O . SER A 1 270 ? 11.096 8.834 7.807 1.00 77.56 270 SER A O 1
ATOM 2133 N N . CYS A 1 271 ? 11.600 6.736 7.222 1.00 79.62 271 CYS A N 1
ATOM 2134 C CA . CYS A 1 271 ? 10.812 6.695 6.004 1.00 79.62 271 CYS A CA 1
ATOM 2135 C C . CYS A 1 271 ? 9.343 6.316 6.218 1.00 79.62 271 CYS A C 1
ATOM 2137 O O . CYS A 1 271 ? 8.543 6.450 5.293 1.00 79.62 271 CYS A O 1
ATOM 2139 N N . TRP A 1 272 ? 8.940 5.884 7.416 1.00 79.69 272 TRP A N 1
ATOM 2140 C CA . TRP A 1 272 ? 7.557 5.465 7.680 1.00 79.69 272 TRP A CA 1
ATOM 2141 C C . TRP A 1 272 ? 6.512 6.565 7.455 1.00 79.69 272 TRP A C 1
ATOM 2143 O O . TRP A 1 272 ? 5.339 6.267 7.248 1.00 79.69 272 TRP A O 1
ATOM 2153 N N . LYS A 1 273 ? 6.933 7.834 7.444 1.00 76.38 273 LYS A N 1
ATOM 2154 C CA . LYS A 1 273 ? 6.069 8.983 7.142 1.00 76.38 273 LYS A CA 1
ATOM 2155 C C . LYS A 1 273 ? 5.890 9.229 5.636 1.00 76.38 273 LYS A C 1
ATOM 2157 O O . LYS A 1 273 ? 4.835 9.718 5.243 1.00 76.38 273 LYS A O 1
ATOM 2162 N N . SER A 1 274 ? 6.884 8.906 4.797 1.00 70.25 274 SER A N 1
ATOM 2163 C CA . SER A 1 274 ? 6.826 9.123 3.336 1.00 70.25 274 SER A CA 1
ATOM 2164 C C . SER A 1 274 ? 6.459 7.859 2.551 1.00 70.25 274 SER A C 1
ATOM 2166 O O . SER A 1 274 ? 5.804 7.966 1.516 1.00 70.25 274 SER A O 1
ATOM 2168 N N . LEU A 1 275 ? 6.865 6.676 3.041 1.00 68.06 275 LEU A N 1
ATOM 2169 C CA . LEU A 1 275 ? 6.589 5.346 2.477 1.00 68.06 275 LEU A CA 1
ATOM 2170 C C . LEU A 1 275 ? 6.816 5.268 0.958 1.00 68.06 275 LEU A C 1
ATOM 2172 O O . LEU A 1 275 ? 6.005 4.736 0.201 1.00 68.06 275 LEU A O 1
ATOM 2176 N N . SER A 1 276 ? 7.921 5.845 0.498 1.00 65.25 276 SER A N 1
ATOM 2177 C CA . SER A 1 276 ? 8.299 5.868 -0.916 1.00 65.25 276 SER A CA 1
ATOM 2178 C C . SER A 1 276 ? 9.158 4.656 -1.304 1.00 65.25 276 SER A C 1
ATOM 2180 O O . SER A 1 276 ? 9.768 4.027 -0.447 1.00 65.25 276 SER A O 1
ATOM 2182 N N . ASP A 1 277 ? 9.256 4.337 -2.600 1.00 62.00 277 ASP A N 1
ATOM 2183 C CA . ASP A 1 277 ? 10.011 3.168 -3.110 1.00 62.00 277 ASP A CA 1
ATOM 2184 C C . ASP A 1 277 ? 11.492 3.168 -2.664 1.00 62.00 277 ASP A C 1
ATOM 2186 O O . ASP A 1 277 ? 12.043 2.125 -2.319 1.00 62.00 277 ASP A O 1
ATOM 2190 N N . HIS A 1 278 ? 12.111 4.354 -2.569 1.00 65.38 278 HIS A N 1
ATOM 2191 C CA . HIS A 1 278 ? 13.503 4.536 -2.126 1.00 65.38 278 HIS A CA 1
ATOM 2192 C C . HIS A 1 278 ? 13.748 4.184 -0.649 1.00 65.38 278 HIS A C 1
ATOM 2194 O O . HIS A 1 278 ? 14.895 4.059 -0.231 1.00 65.38 278 HIS A O 1
ATOM 2200 N N . CYS A 1 279 ? 12.686 4.025 0.141 1.00 71.25 279 CYS A N 1
ATOM 2201 C CA . CYS A 1 279 ? 12.761 3.720 1.566 1.00 71.25 279 CYS A CA 1
ATOM 2202 C C . CYS A 1 279 ? 12.978 2.236 1.870 1.00 71.25 279 CYS A C 1
ATOM 2204 O O . CYS A 1 279 ? 13.195 1.867 3.027 1.00 71.25 279 CYS A O 1
ATOM 2206 N N . VAL A 1 280 ? 12.868 1.375 0.855 1.00 71.94 280 VAL A N 1
ATOM 2207 C CA . VAL A 1 280 ? 13.015 -0.070 1.005 1.00 71.94 280 VAL A CA 1
ATOM 2208 C C . VAL A 1 280 ? 14.481 -0.448 0.806 1.00 71.94 280 VAL A C 1
ATOM 2210 O O . VAL A 1 280 ? 15.024 -0.393 -0.296 1.00 71.94 280 VAL A O 1
ATOM 2213 N N . PHE A 1 281 ? 15.130 -0.866 1.889 1.00 65.00 281 PHE A N 1
ATOM 2214 C CA . PHE A 1 281 ? 16.503 -1.351 1.904 1.00 65.00 281 PHE A CA 1
ATOM 2215 C C . PHE A 1 281 ? 16.501 -2.879 1.835 1.00 65.00 281 PHE A C 1
ATOM 2217 O O . PHE A 1 281 ? 16.149 -3.581 2.777 1.00 65.00 281 PHE A O 1
ATOM 2224 N N . GLY A 1 282 ? 16.916 -3.443 0.712 1.00 54.69 282 GLY A N 1
ATOM 2225 C CA . GLY A 1 282 ? 16.949 -4.902 0.571 1.00 54.69 282 GLY A CA 1
ATOM 2226 C C . GLY A 1 282 ? 17.759 -5.386 -0.613 1.00 54.69 282 GLY A C 1
ATOM 2227 O O . GLY A 1 282 ? 17.573 -6.516 -1.060 1.00 54.69 282 GLY A O 1
ATOM 2228 N N . TYR A 1 283 ? 18.627 -4.529 -1.148 1.00 53.31 283 TYR A N 1
ATOM 2229 C CA . TYR A 1 283 ? 19.297 -4.825 -2.400 1.00 53.31 283 TYR A CA 1
ATOM 2230 C C . TYR A 1 283 ? 20.352 -5.921 -2.214 1.00 53.31 283 TYR A C 1
ATOM 2232 O O . TYR A 1 283 ? 20.415 -6.817 -3.037 1.00 53.31 283 TYR A O 1
ATOM 2240 N N . ASP A 1 284 ? 21.098 -5.996 -1.113 1.00 49.00 284 ASP A N 1
ATOM 2241 C CA . ASP A 1 284 ? 22.271 -6.884 -1.117 1.00 49.00 284 ASP A CA 1
ATOM 2242 C C . ASP A 1 284 ? 22.016 -8.366 -0.787 1.00 49.00 284 ASP A C 1
ATOM 2244 O O . ASP A 1 284 ? 22.672 -9.221 -1.375 1.00 49.00 284 ASP A O 1
ATOM 2248 N N . TYR A 1 285 ? 21.046 -8.728 0.062 1.00 52.69 285 TYR A N 1
ATOM 2249 C CA . TYR A 1 285 ? 20.765 -10.132 0.418 1.00 52.69 285 TYR A CA 1
ATOM 2250 C C . TYR A 1 285 ? 19.309 -10.300 0.868 1.00 52.69 285 TYR A C 1
ATOM 2252 O O . TYR A 1 285 ? 18.751 -9.383 1.467 1.00 52.69 285 TYR A O 1
ATOM 2260 N N . ASN A 1 286 ? 18.703 -11.473 0.626 1.00 60.03 286 ASN A N 1
ATOM 2261 C CA . ASN A 1 286 ? 17.467 -11.867 1.314 1.00 60.03 286 ASN A CA 1
ATOM 2262 C C . ASN A 1 286 ? 17.725 -11.757 2.822 1.00 60.03 286 ASN A C 1
ATOM 2264 O O . ASN A 1 286 ? 18.493 -12.544 3.384 1.00 60.03 286 ASN A O 1
ATOM 2268 N N . TYR A 1 287 ? 17.169 -10.720 3.445 1.00 67.00 287 TYR A N 1
ATOM 2269 C CA . TYR A 1 287 ? 17.317 -10.509 4.871 1.00 67.00 287 TYR A CA 1
ATOM 2270 C C . TYR A 1 287 ? 16.269 -11.354 5.571 1.00 67.00 287 TYR A C 1
ATOM 2272 O O . TYR A 1 287 ? 15.084 -11.286 5.243 1.00 67.00 287 TYR A O 1
ATOM 2280 N N . TYR A 1 288 ? 16.728 -12.156 6.521 1.00 72.12 288 TYR A N 1
ATOM 2281 C CA . TYR A 1 288 ? 15.855 -12.987 7.322 1.00 72.12 288 TYR A CA 1
ATOM 2282 C C . TYR A 1 288 ? 15.652 -12.321 8.665 1.00 72.12 288 TYR A C 1
ATOM 2284 O O . TYR A 1 288 ? 16.631 -12.078 9.374 1.00 72.12 288 TYR A O 1
ATOM 2292 N N . SER A 1 289 ? 14.398 -12.093 9.026 1.00 75.62 289 SER A N 1
ATOM 2293 C CA 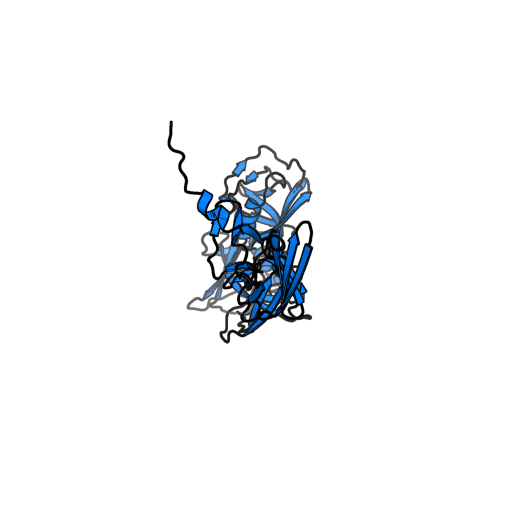. SER A 1 289 ? 14.042 -11.702 10.384 1.00 75.62 289 SER A CA 1
ATOM 2294 C C . SER A 1 289 ? 13.065 -12.700 10.993 1.00 75.62 289 SER A C 1
ATOM 2296 O O . SER A 1 289 ? 12.329 -13.389 10.279 1.00 75.62 289 SER A O 1
ATOM 2298 N N . GLU A 1 290 ? 13.127 -12.807 12.315 1.00 78.44 290 GLU A N 1
ATOM 2299 C CA . GLU A 1 290 ? 12.138 -13.490 13.155 1.00 78.44 290 GLU A CA 1
ATOM 2300 C C . GLU A 1 290 ? 11.094 -12.489 13.684 1.00 78.44 290 GLU A C 1
ATOM 2302 O O . GLU A 1 290 ? 9.980 -12.894 14.024 1.00 78.44 290 GLU A O 1
ATOM 2307 N N . ASP A 1 291 ? 11.427 -11.192 13.642 1.00 80.75 291 ASP A N 1
ATOM 2308 C CA . ASP A 1 291 ? 10.585 -10.081 14.074 1.00 80.75 291 ASP A CA 1
ATOM 2309 C C . ASP A 1 291 ? 9.503 -9.751 13.041 1.00 80.75 291 ASP A C 1
ATOM 2311 O O . ASP A 1 291 ? 9.740 -9.726 11.826 1.00 80.75 291 ASP A O 1
ATOM 2315 N N . ARG A 1 292 ? 8.310 -9.425 13.538 1.00 81.88 292 ARG A N 1
ATOM 2316 C CA . ARG A 1 292 ? 7.157 -8.977 12.758 1.00 81.88 292 ARG A CA 1
ATOM 2317 C C . ARG A 1 292 ? 6.607 -7.698 13.370 1.00 81.88 292 ARG A C 1
ATOM 2319 O O . ARG A 1 292 ? 6.465 -7.596 14.582 1.00 81.88 292 ARG A O 1
ATOM 2326 N N . LEU A 1 293 ? 6.271 -6.732 12.523 1.00 88.50 293 LEU A N 1
ATOM 2327 C CA . LEU A 1 293 ? 5.569 -5.529 12.955 1.00 88.50 293 LEU A CA 1
ATOM 2328 C C . LEU A 1 293 ? 4.069 -5.813 12.955 1.00 88.50 293 LEU A C 1
ATOM 2330 O O . LEU A 1 293 ? 3.472 -6.000 11.894 1.00 88.50 293 LEU A O 1
ATOM 2334 N N . GLU A 1 294 ? 3.467 -5.870 14.134 1.00 87.94 294 GLU A N 1
ATOM 2335 C CA . GLU A 1 294 ? 2.028 -6.023 14.304 1.00 87.94 294 GLU A CA 1
ATOM 2336 C C . GLU A 1 294 ? 1.398 -4.669 14.620 1.00 87.94 294 GLU A C 1
ATOM 2338 O O . GLU A 1 294 ? 1.897 -3.916 15.458 1.00 87.94 294 GLU A O 1
ATOM 2343 N N . VAL A 1 295 ? 0.321 -4.340 13.906 1.00 88.62 295 VAL A N 1
ATOM 2344 C CA . VAL A 1 295 ? -0.358 -3.045 13.985 1.00 88.62 295 VAL A CA 1
ATOM 2345 C C . VAL A 1 295 ? -1.858 -3.268 14.077 1.00 88.62 295 VAL A C 1
ATOM 2347 O O . VAL A 1 295 ? -2.419 -4.072 13.334 1.00 88.62 295 VAL A O 1
ATOM 2350 N N . SER A 1 296 ? -2.515 -2.525 14.964 1.00 87.25 296 SER A N 1
ATOM 2351 C CA . SER A 1 296 ? -3.971 -2.427 15.025 1.00 87.25 296 SER A CA 1
ATOM 2352 C C . SER A 1 296 ? -4.392 -0.968 14.956 1.00 87.25 296 SER A C 1
ATOM 2354 O O . SER A 1 296 ? -3.901 -0.134 15.723 1.00 87.25 296 SER A O 1
ATOM 2356 N N . CYS A 1 297 ? -5.300 -0.668 14.036 1.00 88.19 297 CYS A N 1
ATOM 2357 C CA . CYS A 1 297 ? -5.775 0.682 13.769 1.00 88.19 297 CYS A CA 1
ATOM 2358 C C . CYS A 1 297 ? -7.154 0.937 14.395 1.00 88.19 297 CYS A C 1
ATOM 2360 O O . CYS A 1 297 ? -7.869 -0.005 14.739 1.00 88.19 297 CYS A O 1
ATOM 2362 N N . SER A 1 298 ? -7.565 2.199 14.510 1.00 82.50 298 SER A N 1
ATOM 2363 C CA . SER A 1 298 ? -8.835 2.592 15.139 1.00 82.50 298 SER A CA 1
ATOM 2364 C C . SER A 1 298 ? -10.061 1.961 14.492 1.00 82.50 298 SER A C 1
ATOM 2366 O O . SER A 1 298 ? -10.990 1.587 15.200 1.00 82.50 298 SER A O 1
ATOM 2368 N N . ASP A 1 299 ? -10.046 1.753 13.179 1.00 80.06 299 ASP A N 1
ATOM 2369 C CA . ASP A 1 299 ? -11.203 1.201 12.463 1.00 80.06 299 ASP A CA 1
ATOM 2370 C C . ASP A 1 299 ? -11.313 -0.324 12.597 1.00 80.06 299 ASP A C 1
ATOM 2372 O O . ASP A 1 299 ? -12.297 -0.933 12.182 1.00 80.06 299 ASP A O 1
ATOM 2376 N N . SER A 1 300 ? -10.313 -0.967 13.209 1.00 73.44 300 SER A N 1
ATOM 2377 C CA . SER A 1 300 ? -10.445 -2.349 13.671 1.00 73.44 300 SER A CA 1
ATOM 2378 C C . SER A 1 300 ? -11.226 -2.461 14.981 1.00 73.44 300 SER A C 1
ATOM 2380 O O . SER A 1 300 ? -11.552 -3.576 15.391 1.00 73.44 300 SER A O 1
ATOM 2382 N N . LEU A 1 301 ? -11.495 -1.336 15.661 1.00 75.31 301 LEU A N 1
ATOM 2383 C CA . LEU A 1 301 ? -12.119 -1.367 16.970 1.00 75.31 301 LEU A CA 1
ATOM 2384 C C . LEU A 1 301 ? -13.616 -1.652 16.848 1.00 75.31 301 LEU A C 1
ATOM 2386 O O . LEU A 1 301 ? -14.392 -0.825 16.373 1.00 75.31 301 LEU A O 1
ATOM 2390 N N . GLU A 1 302 ? -14.033 -2.825 17.315 1.00 75.31 302 GLU A N 1
ATOM 2391 C CA . GLU A 1 302 ? -15.445 -3.176 17.375 1.00 75.31 302 GLU A CA 1
ATOM 2392 C C . GLU A 1 302 ? -16.136 -2.414 18.511 1.00 75.31 302 GLU A C 1
ATOM 2394 O O . GLU A 1 302 ? -15.676 -2.400 19.658 1.00 75.31 302 GLU A O 1
ATOM 2399 N N . SER A 1 303 ? -17.284 -1.804 18.206 1.00 79.38 303 SER A N 1
ATOM 2400 C CA . SER A 1 303 ? -18.129 -1.179 19.223 1.00 79.38 303 SER A CA 1
ATOM 2401 C C . SER A 1 303 ? -18.592 -2.220 20.252 1.00 79.38 303 SER A C 1
ATOM 2403 O O . SER A 1 303 ? -18.973 -3.326 19.852 1.00 79.38 303 SER A O 1
ATOM 2405 N N . PRO A 1 304 ? -18.651 -1.887 21.554 1.00 84.44 304 PRO A N 1
ATOM 2406 C CA . PRO A 1 304 ? -19.192 -2.793 22.554 1.00 84.44 304 PRO A CA 1
ATOM 2407 C C . PRO A 1 304 ? -20.651 -3.138 22.237 1.00 84.44 304 PRO A C 1
ATOM 2409 O O . PRO A 1 304 ? -21.439 -2.298 21.805 1.00 84.44 304 PRO A O 1
ATOM 2412 N N . ASN A 1 305 ? -21.014 -4.390 22.473 1.00 88.75 305 ASN A N 1
ATOM 2413 C CA . ASN A 1 305 ? -22.372 -4.879 22.339 1.00 88.75 305 ASN A CA 1
ATOM 2414 C C . ASN A 1 305 ? -23.167 -4.585 23.620 1.00 88.75 305 ASN A C 1
ATOM 2416 O O . ASN A 1 305 ? -22.650 -4.722 24.731 1.00 88.75 305 ASN A O 1
ATOM 2420 N N . ILE A 1 306 ? -24.434 -4.216 23.453 1.00 90.69 306 ILE A N 1
ATOM 2421 C CA . ILE A 1 306 ? -25.382 -3.965 24.536 1.00 90.69 306 ILE A CA 1
ATOM 2422 C C . ILE A 1 306 ? -26.586 -4.894 24.367 1.00 90.69 306 ILE A C 1
ATOM 2424 O O . ILE A 1 306 ? -27.161 -5.020 23.287 1.00 90.69 306 ILE A O 1
ATOM 2428 N N . SER A 1 307 ? -26.969 -5.579 25.441 1.00 90.12 307 SER A N 1
ATOM 2429 C CA . SER A 1 307 ? -28.090 -6.520 25.430 1.00 90.12 307 SER A CA 1
ATOM 2430 C C . SER A 1 307 ? -28.870 -6.487 26.741 1.00 90.12 307 SER A C 1
ATOM 2432 O O . SER A 1 307 ? -28.397 -5.958 27.745 1.00 90.12 307 SER A O 1
ATOM 2434 N N . VAL A 1 308 ? -30.084 -7.039 26.727 1.00 89.06 308 VAL A N 1
ATOM 2435 C CA . VAL A 1 308 ? -30.975 -7.105 27.892 1.00 89.06 308 VAL A CA 1
ATOM 2436 C C . VAL A 1 308 ? -31.285 -8.561 28.197 1.00 89.06 308 VAL A C 1
ATOM 2438 O O . VAL A 1 308 ? -31.583 -9.339 27.291 1.00 89.06 308 VAL A O 1
ATOM 2441 N N . SER A 1 309 ? -31.252 -8.913 29.477 1.00 86.12 309 SER A N 1
ATOM 2442 C CA . SER A 1 309 ? -31.673 -10.210 29.999 1.00 86.12 309 SER A CA 1
ATOM 2443 C C . SER A 1 309 ? -32.723 -10.004 31.091 1.00 86.12 309 SER A C 1
ATOM 2445 O O . SER A 1 309 ? -32.581 -9.103 31.913 1.00 86.12 309 SER A O 1
ATOM 2447 N N . SER A 1 310 ? -33.782 -10.814 31.115 1.00 81.25 310 SER A N 1
ATOM 2448 C CA . SER A 1 310 ? -34.828 -10.770 32.148 1.00 81.25 310 SER A CA 1
ATOM 2449 C C . SER A 1 310 ? -35.241 -12.182 32.548 1.00 81.25 310 SER A C 1
ATOM 2451 O O . SER A 1 310 ? -35.288 -13.087 31.713 1.00 81.25 310 SER A O 1
ATOM 2453 N N . SER A 1 311 ? -35.557 -12.360 33.831 1.00 69.06 311 SER A N 1
ATOM 2454 C CA . SER A 1 311 ? -35.989 -13.637 34.415 1.00 69.06 311 SER A CA 1
ATOM 2455 C C . SER A 1 311 ? -37.349 -14.119 33.890 1.00 69.06 311 SER A C 1
ATOM 2457 O O . SER A 1 311 ? -37.608 -15.319 33.854 1.00 69.06 311 SER A O 1
ATOM 2459 N N . SER A 1 312 ? -38.188 -13.197 33.424 1.00 64.12 312 SER A N 1
ATOM 2460 C CA . SER A 1 312 ? -39.541 -13.423 32.888 1.00 64.12 312 SER A CA 1
ATOM 2461 C C . SER A 1 312 ? -39.602 -13.477 31.354 1.00 64.12 312 SER A C 1
ATOM 2463 O O . SER A 1 312 ? -40.687 -13.552 30.781 1.00 64.12 312 SER A O 1
ATOM 2465 N N . GLY A 1 313 ? -38.443 -13.475 30.686 1.00 60.31 313 GLY A N 1
ATOM 2466 C CA . GLY A 1 313 ? -38.331 -13.434 29.229 1.00 60.31 313 GLY A CA 1
ATOM 2467 C C . GLY A 1 313 ? -38.304 -12.008 28.673 1.00 60.31 313 GLY A C 1
ATOM 2468 O O . GLY A 1 313 ? -38.850 -11.077 29.256 1.00 60.31 313 GLY A O 1
ATOM 2469 N N . VAL A 1 314 ? -37.628 -11.840 27.535 1.00 59.97 314 VAL A N 1
ATOM 2470 C CA . VAL A 1 314 ? -37.502 -10.565 26.813 1.00 59.97 314 VAL A CA 1
ATOM 2471 C C . VAL A 1 314 ? -38.179 -10.732 25.454 1.00 59.97 314 VAL A C 1
ATOM 2473 O O . VAL A 1 314 ? -37.764 -11.584 24.665 1.00 59.97 314 VAL A O 1
ATOM 2476 N N . SER A 1 315 ? -39.216 -9.943 25.161 1.00 58.91 315 SER A N 1
ATOM 2477 C CA . SER A 1 315 ? -39.871 -9.948 23.846 1.00 58.91 315 SER A CA 1
ATOM 2478 C C . SER A 1 315 ? -39.230 -8.913 22.914 1.00 58.91 315 SER A C 1
ATOM 2480 O O . SER A 1 315 ? -39.005 -7.759 23.278 1.00 58.91 315 SER A O 1
ATOM 2482 N N . LYS A 1 316 ? -38.919 -9.329 21.679 1.00 52.97 316 LYS A N 1
ATOM 2483 C CA . LYS A 1 316 ? -38.496 -8.436 20.587 1.00 52.97 316 LYS A CA 1
ATOM 2484 C C . LYS A 1 316 ? -39.733 -8.061 19.771 1.00 52.97 316 LYS A C 1
ATOM 2486 O O . LYS A 1 316 ? -40.235 -8.886 19.009 1.00 52.97 316 LYS A O 1
ATOM 2491 N N . ALA A 1 317 ? -40.236 -6.837 19.916 1.00 51.22 317 ALA A N 1
ATOM 2492 C CA . ALA A 1 317 ? -41.319 -6.350 19.066 1.00 51.22 317 ALA A CA 1
ATOM 2493 C C . ALA A 1 317 ? -40.768 -5.921 17.702 1.00 51.22 317 ALA A C 1
ATOM 2495 O O . ALA A 1 317 ? -39.709 -5.301 17.615 1.00 51.22 317 ALA A O 1
ATOM 2496 N N . ARG A 1 318 ? -41.507 -6.230 16.629 1.00 44.09 318 ARG A N 1
ATOM 2497 C CA . ARG A 1 318 ? -41.046 -6.130 15.232 1.00 44.09 318 ARG A CA 1
ATOM 2498 C C . ARG A 1 318 ? -40.601 -4.724 14.787 1.00 44.09 318 ARG A C 1
ATOM 2500 O O . ARG A 1 318 ? -40.037 -4.654 13.710 1.00 44.09 318 ARG A O 1
ATOM 2507 N N . ASN A 1 319 ? -40.833 -3.664 15.581 1.00 45.88 319 ASN A N 1
ATOM 2508 C CA . ASN A 1 319 ? -40.449 -2.265 15.306 1.00 45.88 319 ASN A CA 1
ATOM 2509 C C . ASN A 1 319 ? -40.331 -1.350 16.569 1.00 45.88 319 ASN A C 1
ATOM 2511 O O . ASN A 1 319 ? -40.421 -0.135 16.430 1.00 45.88 319 ASN A O 1
ATOM 2515 N N . GLN A 1 320 ? -40.180 -1.875 17.802 1.00 51.75 320 GLN A N 1
ATOM 2516 C CA . GLN A 1 320 ? -40.264 -1.059 19.048 1.00 51.75 320 GLN A CA 1
ATOM 2517 C C . GLN A 1 320 ? -39.156 -1.311 20.098 1.00 51.75 320 GLN A C 1
ATOM 2519 O O . GLN A 1 320 ? -39.317 -0.982 21.271 1.00 51.75 320 GLN A O 1
ATOM 2524 N N . GLY A 1 321 ? -38.012 -1.873 19.702 1.00 62.44 321 GLY A N 1
ATOM 2525 C CA . GLY A 1 321 ? -36.923 -2.158 20.646 1.00 62.44 321 GLY A CA 1
ATOM 2526 C C . GLY A 1 321 ? -37.198 -3.370 21.547 1.00 62.44 321 GLY A C 1
ATOM 2527 O O . GLY A 1 321 ? -38.025 -4.229 21.222 1.00 62.44 321 GLY A O 1
ATOM 2528 N N . LEU A 1 322 ? -36.444 -3.486 22.642 1.00 80.75 322 LEU A N 1
ATOM 2529 C CA . LEU A 1 322 ? -36.555 -4.595 23.598 1.00 80.75 322 LEU A CA 1
ATOM 2530 C C . LEU A 1 322 ? -37.602 -4.268 24.668 1.00 80.75 322 LEU A C 1
ATOM 2532 O O . LEU A 1 322 ? -37.727 -3.118 25.088 1.00 80.75 322 LEU A O 1
ATOM 2536 N N . GLN A 1 323 ? -38.357 -5.276 25.103 1.00 82.88 323 GLN A N 1
ATOM 2537 C CA . GLN A 1 323 ? -39.447 -5.111 26.064 1.00 82.88 323 GLN A CA 1
ATOM 2538 C C . GLN A 1 323 ? -39.205 -5.932 27.331 1.00 82.88 323 GLN A C 1
ATOM 2540 O O . GLN A 1 323 ? -38.786 -7.090 27.259 1.00 82.88 323 GLN A O 1
ATOM 2545 N N . VAL A 1 324 ? -39.503 -5.327 28.481 1.00 86.19 324 VAL A N 1
ATOM 2546 C CA . VAL A 1 324 ? -39.510 -5.972 29.804 1.00 86.19 324 VAL A CA 1
ATOM 2547 C C . VAL A 1 324 ? -40.826 -5.674 30.518 1.00 86.19 324 VAL A C 1
ATOM 2549 O O . VAL A 1 324 ? -41.463 -4.653 30.259 1.00 86.19 324 VAL A O 1
ATOM 2552 N N . PHE A 1 325 ? -41.252 -6.560 31.414 1.00 84.56 325 PHE A N 1
ATOM 2553 C CA . PHE A 1 325 ? -42.518 -6.407 32.129 1.00 84.56 325 PHE A CA 1
ATOM 2554 C C . PHE A 1 325 ? -42.339 -5.623 33.427 1.00 84.56 325 PHE A C 1
ATOM 2556 O O . PHE A 1 325 ? -41.364 -5.831 34.153 1.00 84.56 325 PHE A O 1
ATOM 2563 N N . PHE A 1 326 ? -43.297 -4.754 33.738 1.00 87.19 326 PHE A N 1
ATOM 2564 C CA . PHE A 1 326 ? -43.368 -4.026 35.000 1.00 87.19 326 PHE A CA 1
ATOM 2565 C C . PHE A 1 326 ? -43.278 -4.990 36.196 1.00 87.19 326 PHE A C 1
ATOM 2567 O O . PHE A 1 326 ? -43.856 -6.077 36.173 1.00 87.19 326 PHE A O 1
ATOM 2574 N N . GLY A 1 327 ? -42.525 -4.612 37.232 1.00 84.38 327 GLY A N 1
ATOM 2575 C CA . GLY A 1 327 ? -42.355 -5.410 38.450 1.00 84.38 327 GLY A CA 1
ATOM 2576 C C . GLY A 1 327 ? -41.359 -6.572 38.335 1.00 84.38 327 GLY A C 1
ATOM 2577 O O . GLY A 1 327 ? -41.121 -7.275 39.314 1.00 84.38 327 GLY A O 1
ATOM 2578 N N . THR A 1 328 ? -40.759 -6.797 37.161 1.00 86.25 328 THR A N 1
ATOM 2579 C CA . THR A 1 328 ? -39.812 -7.905 36.949 1.00 86.25 328 THR A CA 1
ATOM 2580 C C . THR A 1 328 ? -38.360 -7.456 37.046 1.00 86.25 328 THR A C 1
ATOM 2582 O O . THR A 1 328 ? -38.033 -6.298 36.783 1.00 86.25 328 THR A O 1
ATOM 2585 N N . SER A 1 329 ? -37.470 -8.376 37.422 1.00 89.25 329 SER A N 1
ATOM 2586 C CA . SER A 1 329 ? -36.034 -8.109 37.421 1.00 89.25 329 SER A CA 1
ATOM 2587 C C . SER A 1 329 ? -35.457 -8.235 36.012 1.00 89.25 329 SER A C 1
ATOM 2589 O O . SER A 1 329 ? -35.805 -9.137 35.236 1.00 89.25 329 SER A O 1
ATOM 2591 N N . PHE A 1 330 ? -34.542 -7.331 35.680 1.00 90.69 330 PHE A N 1
ATOM 2592 C CA . PHE A 1 330 ? -33.815 -7.364 34.418 1.00 90.69 330 PHE A CA 1
ATOM 2593 C C . PHE A 1 330 ? -32.386 -6.860 34.601 1.00 90.69 330 PHE A C 1
ATOM 2595 O O . PHE A 1 330 ? -32.060 -6.160 35.560 1.00 90.69 330 PHE A O 1
ATOM 2602 N N . SER A 1 331 ? -31.524 -7.220 33.663 1.00 90.81 331 SER A N 1
ATOM 2603 C CA . SER A 1 331 ? -30.142 -6.776 33.617 1.00 90.81 331 SER A CA 1
ATOM 2604 C C . SER A 1 331 ? -29.803 -6.270 32.225 1.00 90.81 331 SER A C 1
ATOM 2606 O O . SER A 1 331 ? -30.173 -6.886 31.224 1.00 90.81 331 SER A O 1
ATOM 2608 N N . ILE A 1 332 ? -29.058 -5.172 32.172 1.00 91.62 332 ILE A N 1
ATOM 2609 C CA . ILE A 1 332 ? -28.418 -4.691 30.950 1.00 91.62 332 ILE A CA 1
ATOM 2610 C C . ILE A 1 332 ? -26.976 -5.182 30.966 1.00 91.62 332 ILE A C 1
ATOM 2612 O O . ILE A 1 332 ? -26.253 -4.991 31.943 1.00 91.62 332 ILE A O 1
ATOM 2616 N N . ILE A 1 333 ? -26.572 -5.850 29.894 1.00 92.12 333 ILE A N 1
ATOM 2617 C CA . ILE A 1 333 ? -25.257 -6.466 29.758 1.00 92.12 333 ILE A CA 1
ATOM 2618 C C . ILE A 1 333 ? -24.501 -5.698 28.680 1.00 92.12 333 ILE A C 1
ATOM 2620 O O . ILE A 1 333 ? -24.891 -5.725 27.510 1.00 92.12 333 ILE A O 1
ATOM 2624 N N . CYS A 1 334 ? -23.424 -5.029 29.086 1.00 92.25 334 CYS A N 1
ATOM 2625 C CA . CYS A 1 334 ? -22.427 -4.481 28.174 1.00 92.25 334 CYS A CA 1
ATOM 2626 C C . CYS A 1 334 ? -21.324 -5.529 27.988 1.00 92.25 334 CYS A C 1
ATOM 2628 O O . CYS A 1 334 ? -20.820 -6.066 28.973 1.00 92.25 334 CYS A O 1
ATOM 2630 N N . SER A 1 335 ? -20.925 -5.820 26.756 1.00 89.31 335 SER A N 1
ATOM 2631 C CA . SER A 1 335 ? -19.836 -6.761 26.461 1.00 89.31 335 SER A CA 1
ATOM 2632 C C . SER A 1 335 ? -18.979 -6.253 25.314 1.00 89.31 335 SER A C 1
ATOM 2634 O O . SER A 1 335 ? -19.509 -5.641 24.393 1.00 89.31 335 SER A O 1
ATOM 2636 N N . SER A 1 336 ? -17.681 -6.525 25.329 1.00 83.56 336 SER A N 1
ATOM 2637 C CA . SER A 1 336 ? -16.758 -6.120 24.268 1.00 83.56 336 SER A CA 1
ATOM 2638 C C . SER A 1 336 ? -15.952 -7.304 23.733 1.00 83.56 336 SER A C 1
ATOM 2640 O O . SER A 1 336 ? -15.991 -8.413 24.275 1.00 83.56 336 SER A O 1
ATOM 2642 N N . HIS A 1 337 ? -15.272 -7.084 22.607 1.00 73.25 337 HIS A N 1
ATOM 2643 C CA . HIS A 1 337 ? -14.460 -8.104 21.956 1.00 73.25 337 HIS A CA 1
ATOM 2644 C C . HIS A 1 337 ? -13.314 -8.579 22.870 1.00 73.25 337 HIS A C 1
ATOM 2646 O O . HIS A 1 337 ? -12.791 -7.832 23.697 1.00 73.25 337 HIS A O 1
ATOM 2652 N N . HIS A 1 338 ? -12.889 -9.835 22.709 1.00 66.31 338 HIS A N 1
ATOM 2653 C CA . HIS A 1 338 ? -11.961 -10.505 23.630 1.00 66.31 338 HIS A CA 1
ATOM 2654 C C . HIS A 1 338 ? -10.553 -9.894 23.703 1.00 66.31 338 HIS A C 1
ATOM 2656 O O . HIS A 1 338 ? -9.802 -10.188 24.631 1.00 66.31 338 HIS A O 1
ATOM 2662 N N . LEU A 1 339 ? -10.211 -9.048 22.731 1.00 61.50 339 LEU A N 1
ATOM 2663 C CA . LEU A 1 339 ? -8.940 -8.329 22.660 1.00 61.50 339 LEU A CA 1
ATOM 2664 C C . LEU A 1 339 ? -8.862 -7.167 23.670 1.00 61.50 339 LEU A C 1
ATOM 2666 O O . LEU A 1 339 ? -7.769 -6.708 23.986 1.00 61.50 339 LEU A O 1
ATOM 2670 N N . TYR A 1 340 ? -9.994 -6.712 24.216 1.00 67.69 340 TYR A N 1
ATOM 2671 C CA . TYR A 1 340 ? -10.053 -5.618 25.186 1.00 67.69 340 TYR A CA 1
ATOM 2672 C C . TYR A 1 340 ? -10.033 -6.148 26.622 1.00 67.69 340 TYR A C 1
ATOM 2674 O O . TYR A 1 340 ? -11.066 -6.208 27.288 1.00 67.69 340 TYR A O 1
ATOM 2682 N N . GLN A 1 341 ? -8.861 -6.553 27.115 1.00 65.00 341 GLN A N 1
ATOM 2683 C CA . GLN A 1 341 ? -8.751 -7.045 28.489 1.00 65.00 341 GLN A CA 1
ATOM 2684 C C . GLN A 1 341 ? -8.913 -5.905 29.510 1.00 65.00 341 GLN A C 1
ATOM 2686 O O . GLN A 1 341 ? -8.074 -5.014 29.621 1.00 65.00 341 GLN A O 1
ATOM 2691 N N . GLY A 1 342 ? -9.989 -5.968 30.299 1.00 76.25 342 GLY A N 1
ATOM 2692 C CA . GLY A 1 342 ? -10.233 -5.073 31.433 1.00 76.25 342 GLY A CA 1
ATOM 2693 C C . GLY A 1 342 ? -10.946 -3.762 31.078 1.00 76.25 342 GLY A C 1
ATOM 2694 O O . GLY A 1 342 ? -11.825 -3.713 30.215 1.00 76.25 342 GLY A O 1
ATOM 2695 N N . GLY A 1 343 ? -10.614 -2.693 31.805 1.00 85.94 343 GLY A N 1
ATOM 2696 C CA . GLY A 1 343 ? -11.289 -1.397 31.705 1.00 85.94 343 GLY A CA 1
ATOM 2697 C C . GLY A 1 343 ? -12.594 -1.309 32.505 1.00 85.94 343 GLY A C 1
ATOM 2698 O O . GLY A 1 343 ? -12.882 -2.137 33.375 1.00 85.94 343 GLY A O 1
ATOM 2699 N N . ILE A 1 344 ? -13.378 -0.274 32.215 1.00 90.75 344 ILE A N 1
ATOM 2700 C CA . ILE A 1 344 ? -14.669 -0.006 32.853 1.00 90.75 344 ILE A CA 1
ATOM 2701 C C . ILE A 1 344 ? -15.748 0.196 31.794 1.00 90.75 344 ILE A C 1
ATOM 2703 O O . ILE A 1 344 ? -15.538 0.875 30.790 1.00 90.75 344 ILE A O 1
ATOM 2707 N N . PHE A 1 345 ? -16.920 -0.373 32.033 1.00 92.19 345 PHE A N 1
ATOM 2708 C CA . PHE A 1 345 ? -18.122 -0.048 31.285 1.00 92.19 345 PHE A CA 1
ATOM 2709 C C . PHE A 1 345 ? -18.900 1.026 32.026 1.00 92.19 345 PHE A C 1
ATOM 2711 O O . PHE A 1 345 ? -19.140 0.918 33.226 1.00 92.19 345 PHE A O 1
ATOM 2718 N N . GLN A 1 346 ? -19.318 2.043 31.294 1.00 93.44 346 GLN A N 1
ATOM 2719 C CA . GLN A 1 346 ? -20.222 3.088 31.727 1.00 93.44 346 GLN A CA 1
ATOM 2720 C C . GLN A 1 346 ? -21.555 2.886 31.004 1.00 93.44 346 GLN A C 1
ATOM 2722 O O . GLN A 1 346 ? -21.616 2.938 29.777 1.00 93.44 346 GLN A O 1
ATOM 2727 N N . LEU A 1 347 ? -22.621 2.638 31.757 1.00 92.94 347 LEU A N 1
ATOM 2728 C CA . LEU A 1 347 ? -23.979 2.584 31.235 1.00 92.94 347 LEU A CA 1
ATOM 2729 C C . LEU A 1 347 ? -24.617 3.963 31.386 1.00 92.94 347 LEU A C 1
ATOM 2731 O O . LEU A 1 347 ? -24.821 4.445 32.505 1.00 92.94 347 LEU A O 1
ATOM 2735 N N . ILE A 1 348 ? -24.938 4.572 30.250 1.00 90.62 348 ILE A N 1
ATOM 2736 C CA . ILE A 1 348 ? -25.610 5.864 30.162 1.00 90.62 348 ILE A CA 1
ATOM 2737 C C . ILE A 1 348 ? -27.055 5.610 29.750 1.00 90.62 348 ILE A C 1
ATOM 2739 O O . ILE A 1 348 ? -27.318 4.976 28.730 1.00 90.62 348 ILE A O 1
ATOM 2743 N N . PHE A 1 349 ? -27.987 6.118 30.544 1.00 88.31 349 PHE A N 1
ATOM 2744 C CA . PHE A 1 349 ? -29.414 6.126 30.246 1.00 88.31 349 PHE A CA 1
ATOM 2745 C C . PHE A 1 349 ? -29.893 7.562 30.141 1.00 88.31 349 PHE A C 1
ATOM 2747 O O . PHE A 1 349 ? -29.597 8.375 31.025 1.00 88.31 349 PHE A O 1
ATOM 2754 N N . ASN A 1 350 ? -30.669 7.851 29.104 1.00 78.25 350 ASN A N 1
ATOM 2755 C CA . ASN A 1 350 ? -31.274 9.157 28.929 1.00 78.25 350 ASN A CA 1
ATOM 2756 C C . ASN A 1 350 ? -32.779 9.023 28.674 1.00 78.25 350 ASN A C 1
ATOM 2758 O O . ASN A 1 350 ? -33.206 8.380 27.716 1.00 78.25 350 ASN A O 1
ATOM 2762 N N . ASN A 1 351 ? -33.580 9.654 29.530 1.00 75.44 351 ASN A N 1
ATOM 2763 C CA . ASN A 1 351 ? -35.010 9.869 29.329 1.00 75.44 351 ASN A CA 1
ATOM 2764 C C . ASN A 1 351 ? -35.348 11.318 29.726 1.00 75.44 351 ASN A C 1
ATOM 2766 O O . ASN A 1 351 ? -34.602 11.975 30.446 1.00 75.44 351 ASN A O 1
ATOM 2770 N N . SER A 1 352 ? -36.507 11.798 29.288 1.00 64.75 352 SER A N 1
ATOM 2771 C CA . SER A 1 352 ? -37.122 13.112 29.517 1.00 64.75 352 SER A CA 1
ATOM 2772 C C . SER A 1 352 ? -37.007 13.668 30.946 1.00 64.75 352 SER A C 1
ATOM 2774 O O . SER A 1 352 ? -37.073 14.880 31.130 1.00 64.75 352 SER A O 1
ATOM 2776 N N . THR A 1 353 ? -36.888 12.807 31.962 1.00 62.94 353 THR A N 1
ATOM 2777 C CA . THR A 1 353 ? -36.943 13.176 33.387 1.00 62.94 353 THR A CA 1
ATOM 2778 C C . THR A 1 353 ? -35.694 12.811 34.189 1.00 62.94 353 THR A C 1
ATOM 2780 O O . THR A 1 353 ? -35.529 13.315 35.298 1.00 62.94 353 THR A O 1
ATOM 2783 N N . THR A 1 354 ? -34.835 11.922 33.682 1.00 62.94 354 THR A N 1
ATOM 2784 C CA . THR A 1 354 ? -33.793 11.280 34.497 1.00 62.94 354 THR A CA 1
ATOM 2785 C C . THR A 1 354 ? -32.615 10.839 33.635 1.00 62.94 354 THR A C 1
ATOM 2787 O O . THR A 1 354 ? -32.803 10.212 32.594 1.00 62.94 354 THR A O 1
ATOM 2790 N N . THR A 1 355 ? -31.396 11.100 34.107 1.00 72.81 355 THR A N 1
ATOM 2791 C CA . THR A 1 355 ? -30.158 10.582 33.510 1.00 72.81 355 THR A CA 1
ATOM 2792 C C . THR A 1 355 ? -29.503 9.639 34.512 1.00 72.81 355 THR A C 1
ATOM 2794 O O . THR A 1 355 ? -29.183 10.056 35.626 1.00 72.81 355 THR A O 1
ATOM 2797 N N . LEU A 1 356 ? -29.323 8.368 34.144 1.00 79.50 356 LEU A N 1
ATOM 2798 C CA . LEU A 1 356 ? -28.572 7.404 34.956 1.00 79.50 356 LEU A CA 1
ATOM 2799 C C . LEU A 1 356 ? -27.186 7.232 34.339 1.00 79.50 356 LEU A C 1
ATOM 2801 O O . LEU A 1 356 ? -27.058 7.071 33.126 1.00 79.50 356 LEU A O 1
ATOM 2805 N N . ASN A 1 357 ? -26.162 7.268 35.184 1.00 87.94 357 ASN A N 1
ATOM 2806 C CA . ASN A 1 357 ? -24.777 7.103 34.777 1.00 87.94 357 ASN A CA 1
ATOM 2807 C C . ASN A 1 357 ? -24.063 6.204 35.789 1.00 87.94 357 ASN A C 1
ATOM 2809 O O . ASN A 1 357 ? -23.618 6.673 36.836 1.00 87.94 357 ASN A O 1
ATOM 2813 N N . ASN A 1 358 ? -23.998 4.912 35.478 1.00 89.81 358 ASN A N 1
ATOM 2814 C CA . ASN A 1 358 ? -23.398 3.909 36.350 1.00 89.81 358 ASN A CA 1
ATOM 2815 C C . ASN A 1 358 ? -22.165 3.309 35.688 1.00 89.81 358 ASN A C 1
ATOM 2817 O O . ASN A 1 358 ? -22.183 3.005 34.498 1.00 89.81 358 ASN A O 1
ATOM 2821 N N . THR A 1 359 ? -21.120 3.066 36.472 1.00 93.56 359 THR A N 1
ATOM 2822 C CA . THR A 1 359 ? -19.893 2.427 35.999 1.00 93.56 359 THR A CA 1
ATOM 2823 C C . THR A 1 359 ? -19.657 1.104 36.712 1.00 93.56 359 THR A C 1
ATOM 2825 O O . THR A 1 359 ? -19.881 0.978 37.915 1.00 93.56 359 THR A O 1
ATOM 2828 N N . LEU A 1 360 ? -19.202 0.103 35.962 1.00 93.25 360 LEU A N 1
ATOM 2829 C CA . LEU A 1 360 ? -18.803 -1.202 36.479 1.00 93.25 360 LEU A CA 1
ATOM 2830 C C . LEU A 1 360 ? -17.494 -1.650 35.816 1.00 93.25 360 LEU A C 1
ATOM 2832 O O . LEU A 1 360 ? -17.288 -1.382 34.630 1.00 93.25 360 LEU A O 1
ATOM 2836 N N . PRO A 1 361 ? -16.600 -2.337 36.546 1.00 91.38 361 PRO A N 1
ATOM 2837 C CA . PRO A 1 361 ? -15.406 -2.921 35.949 1.00 91.38 361 PRO A CA 1
ATOM 2838 C C . PRO A 1 361 ? -15.783 -4.047 34.982 1.00 91.38 361 PRO A C 1
ATOM 2840 O O . PRO A 1 361 ? -16.735 -4.793 35.222 1.00 91.38 361 PRO A O 1
ATOM 2843 N N . ALA A 1 362 ? -15.017 -4.189 33.903 1.00 88.19 362 ALA A N 1
ATOM 2844 C CA . ALA A 1 362 ? -15.178 -5.310 32.988 1.00 88.19 362 ALA A CA 1
ATOM 2845 C C . ALA A 1 362 ? -14.657 -6.606 33.633 1.00 88.19 362 ALA A C 1
ATOM 2847 O O . ALA A 1 362 ? -13.488 -6.709 34.003 1.00 88.19 362 ALA A O 1
ATOM 2848 N N . VAL A 1 363 ? -15.519 -7.617 33.726 1.00 87.44 363 VAL A N 1
ATOM 2849 C CA . VAL A 1 363 ? -15.200 -8.979 34.165 1.00 87.44 363 VAL A CA 1
ATOM 2850 C C . VAL A 1 363 ? -15.468 -9.918 32.991 1.00 87.44 363 VAL A C 1
ATOM 2852 O O . VAL A 1 363 ? -16.571 -9.936 32.446 1.00 87.44 363 VAL A O 1
ATOM 2855 N N . ASN A 1 364 ? -14.454 -10.674 32.555 1.00 84.19 364 ASN A N 1
ATOM 2856 C CA . ASN A 1 364 ? -14.512 -11.485 31.327 1.00 84.19 364 ASN A CA 1
ATOM 2857 C C . ASN A 1 364 ? -15.022 -10.684 30.108 1.00 84.19 364 ASN A C 1
ATOM 2859 O O . ASN A 1 364 ? -15.879 -11.152 29.364 1.00 84.19 364 ASN A O 1
ATOM 2863 N N . ASN A 1 365 ? -14.519 -9.455 29.938 1.00 84.69 365 ASN A N 1
ATOM 2864 C CA . ASN A 1 365 ? -14.890 -8.524 28.859 1.00 84.69 365 ASN A CA 1
ATOM 2865 C C . ASN A 1 365 ? -16.375 -8.113 28.861 1.00 84.69 365 ASN A C 1
ATOM 2867 O O . ASN A 1 365 ? -16.924 -7.719 27.835 1.00 84.69 365 ASN A O 1
ATOM 2871 N N . SER A 1 366 ? -17.040 -8.199 30.016 1.00 90.56 366 SER A N 1
ATOM 2872 C CA . SER A 1 366 ? -18.443 -7.817 30.167 1.00 90.56 366 SER A CA 1
ATOM 2873 C C . SER A 1 366 ? -18.729 -7.153 31.511 1.00 90.56 366 SER A C 1
ATOM 2875 O O . SER A 1 366 ? -17.998 -7.335 32.480 1.00 90.56 366 SER A O 1
ATOM 2877 N N . ALA A 1 367 ? -19.802 -6.376 31.578 1.00 92.94 367 ALA A N 1
ATOM 2878 C CA . ALA A 1 367 ? -20.341 -5.820 32.808 1.00 92.94 367 ALA A CA 1
ATOM 2879 C C . ALA A 1 367 ? -21.861 -5.988 32.820 1.00 92.94 367 ALA A C 1
ATOM 2881 O O . ALA A 1 367 ? -22.535 -5.764 31.812 1.00 92.94 367 ALA A O 1
ATOM 2882 N N . LEU A 1 368 ? -22.391 -6.383 33.976 1.00 92.81 368 LEU A N 1
ATOM 2883 C CA . LEU A 1 368 ? -23.801 -6.699 34.162 1.00 92.81 368 LEU A CA 1
ATOM 2884 C C . LEU A 1 368 ? -24.432 -5.701 35.139 1.00 92.81 368 LEU A C 1
ATOM 2886 O O . LEU A 1 368 ? -24.123 -5.699 36.329 1.00 92.81 368 LEU A O 1
ATOM 2890 N N . PHE A 1 369 ? -25.318 -4.854 34.621 1.00 92.75 369 PHE A N 1
ATOM 2891 C CA . PHE A 1 369 ? -26.047 -3.835 35.372 1.00 92.75 369 PHE A CA 1
ATOM 2892 C C . PHE A 1 369 ? -27.430 -4.369 35.738 1.00 92.75 369 PHE A C 1
ATOM 2894 O O . PHE A 1 369 ? -28.293 -4.496 34.871 1.00 92.75 369 PHE A O 1
ATOM 2901 N N . SER A 1 370 ? -27.640 -4.703 37.011 1.00 90.69 370 SER A N 1
ATOM 2902 C CA . SER A 1 370 ? -28.887 -5.312 37.489 1.00 90.69 370 SER A CA 1
ATOM 2903 C C . SER A 1 370 ? -29.887 -4.293 38.016 1.00 90.69 370 SER A C 1
ATOM 2905 O O . SER A 1 370 ? -29.548 -3.437 38.831 1.00 90.69 370 SER A O 1
ATOM 2907 N N . PHE A 1 371 ? -31.144 -4.473 37.624 1.00 89.81 371 PHE A N 1
ATOM 2908 C CA . PHE A 1 371 ? -32.304 -3.738 38.102 1.00 89.81 371 PHE A CA 1
ATOM 2909 C C . PHE A 1 371 ? -33.244 -4.730 38.794 1.00 89.81 371 PHE A C 1
ATOM 2911 O O . PHE A 1 371 ? -33.688 -5.712 38.196 1.00 89.81 371 PHE A O 1
ATOM 2918 N N . LEU A 1 372 ? -33.508 -4.496 40.082 1.00 87.00 372 LEU A N 1
ATOM 2919 C CA . LEU A 1 372 ? -34.304 -5.411 40.907 1.00 87.00 372 LEU A CA 1
ATOM 2920 C C . LEU A 1 372 ? -35.777 -5.432 40.488 1.00 87.00 372 LEU A C 1
ATOM 2922 O O . LEU A 1 372 ? -36.405 -6.483 40.563 1.00 87.00 372 LEU A O 1
ATOM 2926 N N . GLU A 1 373 ? -36.296 -4.291 40.029 1.00 87.75 373 GLU A N 1
ATOM 2927 C CA . GLU A 1 373 ? -37.704 -4.121 39.684 1.00 87.75 373 GLU A CA 1
ATOM 2928 C C . GLU A 1 373 ? -37.872 -3.110 38.537 1.00 87.75 373 GLU A C 1
ATOM 2930 O O . GLU A 1 373 ? -37.463 -1.948 38.636 1.00 87.75 373 GLU A O 1
ATOM 2935 N N . ALA A 1 374 ? -38.457 -3.558 37.425 1.00 86.50 374 ALA A N 1
ATOM 2936 C CA . ALA A 1 374 ? -38.765 -2.717 36.275 1.00 86.50 374 ALA A CA 1
ATOM 2937 C C . ALA A 1 374 ? -39.951 -1.786 36.558 1.00 86.50 374 ALA A C 1
ATOM 2939 O O . ALA A 1 374 ? -40.966 -2.191 37.118 1.00 86.50 374 ALA A O 1
ATOM 2940 N N . SER A 1 375 ? -39.842 -0.539 36.106 1.00 87.88 375 SER A N 1
ATOM 2941 C CA . SER A 1 375 ? -40.869 0.496 36.250 1.00 87.88 375 SER A CA 1
ATOM 2942 C C . SER A 1 375 ? -40.774 1.458 35.069 1.00 87.88 375 SER A C 1
ATOM 2944 O O . SER A 1 375 ? -39.738 1.501 34.402 1.00 87.88 375 SER A O 1
ATOM 2946 N N . HIS A 1 376 ? -41.803 2.268 34.811 1.00 86.88 376 HIS A N 1
ATOM 2947 C CA . HIS A 1 376 ? -41.779 3.220 33.689 1.00 86.88 376 HIS A CA 1
ATOM 2948 C C . HIS A 1 376 ? -40.632 4.243 33.758 1.00 86.88 376 HIS A C 1
ATOM 2950 O O . HIS A 1 376 ? -40.261 4.810 32.735 1.00 86.88 376 HIS A O 1
ATOM 2956 N N . ALA A 1 377 ? -40.019 4.454 34.930 1.00 84.88 377 ALA A N 1
ATOM 2957 C CA . ALA A 1 377 ? -38.829 5.296 35.059 1.00 84.88 377 ALA A CA 1
ATOM 2958 C C . ALA A 1 377 ? -37.603 4.725 34.317 1.00 84.88 377 ALA A C 1
ATOM 2960 O O . ALA A 1 377 ? -36.690 5.475 33.981 1.00 84.88 377 ALA A O 1
ATOM 2961 N N . HIS A 1 378 ? -37.594 3.416 34.050 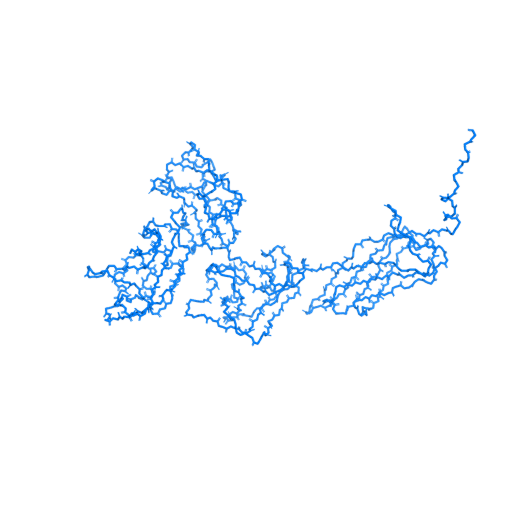1.00 87.56 378 HIS A N 1
ATOM 2962 C CA . HIS A 1 378 ? -36.542 2.706 33.320 1.00 87.56 378 HIS A CA 1
ATOM 2963 C C . HIS A 1 378 ? -36.813 2.610 31.806 1.00 87.56 378 HIS A C 1
ATOM 2965 O O . HIS A 1 378 ? -36.052 1.988 31.075 1.00 87.56 378 HIS A O 1
ATOM 2971 N N . GLN A 1 379 ? -37.902 3.194 31.305 1.00 88.75 379 GLN A N 1
ATOM 2972 C CA . GLN A 1 379 ? -38.164 3.246 29.868 1.00 88.75 379 GLN A CA 1
ATOM 2973 C C . GLN A 1 379 ? -37.324 4.344 29.212 1.00 88.75 379 GLN A C 1
ATOM 2975 O O . GLN A 1 379 ? -37.292 5.468 29.708 1.00 88.75 379 GLN A O 1
ATOM 2980 N N . GLY A 1 380 ? -36.683 4.046 28.083 1.00 88.50 380 GLY A N 1
ATOM 2981 C CA . GLY A 1 380 ? -35.874 5.016 27.348 1.00 88.50 380 GLY A CA 1
ATOM 2982 C C . GLY A 1 380 ? -34.686 4.381 26.642 1.00 88.50 380 GLY A C 1
ATOM 2983 O O . GLY A 1 380 ? -34.700 3.190 26.325 1.00 88.50 380 GLY A O 1
ATOM 2984 N N . ASP A 1 381 ? -33.667 5.197 26.398 1.00 90.44 381 ASP A N 1
ATOM 2985 C CA . ASP A 1 381 ? -32.519 4.828 25.581 1.00 90.44 381 ASP A CA 1
ATOM 2986 C C . ASP A 1 381 ? -31.266 4.611 26.423 1.00 90.44 381 ASP A C 1
ATOM 2988 O O . ASP A 1 381 ? -30.904 5.429 27.273 1.00 90.44 381 ASP A O 1
ATOM 2992 N N . TYR A 1 382 ? -30.593 3.499 26.145 1.00 91.06 382 TYR A N 1
ATOM 2993 C CA . TYR A 1 382 ? -29.391 3.050 26.828 1.00 91.06 382 TYR A CA 1
ATOM 2994 C C . TYR A 1 382 ? -28.211 2.970 25.865 1.00 91.06 382 TYR A C 1
ATOM 2996 O O . TYR A 1 382 ? -28.336 2.491 24.736 1.00 91.06 382 TYR A O 1
ATOM 3004 N N . ILE A 1 383 ? -27.047 3.406 26.338 1.00 92.19 383 ILE A N 1
ATOM 3005 C CA . ILE A 1 383 ? -25.775 3.345 25.621 1.00 92.19 383 ILE A CA 1
ATOM 3006 C C . ILE A 1 383 ? -24.713 2.800 26.578 1.00 92.19 383 ILE A C 1
ATOM 3008 O O . ILE A 1 383 ? -24.583 3.273 27.708 1.00 92.19 383 ILE A O 1
ATOM 3012 N N . CYS A 1 384 ? -23.936 1.820 26.120 1.00 92.00 384 CYS A N 1
ATOM 3013 C CA . CYS A 1 384 ? -22.742 1.354 26.814 1.00 92.00 384 CYS A CA 1
ATOM 3014 C C . CYS A 1 384 ? -21.516 2.075 26.254 1.00 92.00 384 CYS A C 1
ATOM 3016 O O . CYS A 1 384 ? -21.282 2.071 25.046 1.00 92.00 384 CYS A O 1
ATOM 3018 N N . VAL A 1 385 ? -20.700 2.634 27.139 1.00 91.31 385 VAL A N 1
ATOM 3019 C CA . VAL A 1 385 ? -19.391 3.195 26.811 1.00 91.31 385 VAL A CA 1
ATOM 3020 C C . VAL A 1 385 ? -18.319 2.350 27.496 1.00 91.31 385 VAL A C 1
ATOM 3022 O O . VAL A 1 385 ? -18.345 2.180 28.711 1.00 91.31 385 VAL A O 1
ATOM 3025 N N . HIS A 1 386 ? -17.391 1.772 26.737 1.00 88.94 386 HIS A N 1
ATOM 3026 C CA . HIS A 1 386 ? -16.254 1.020 27.269 1.00 88.94 386 HIS A CA 1
ATOM 3027 C C . HIS A 1 386 ? -15.028 1.925 27.289 1.00 88.94 386 HIS A C 1
ATOM 3029 O O . HIS A 1 386 ? -14.536 2.333 26.237 1.00 88.94 386 HIS A O 1
ATOM 3035 N N . HIS A 1 387 ? -14.538 2.235 28.486 1.00 87.31 387 HIS A N 1
ATOM 3036 C CA . HIS A 1 387 ? -13.253 2.894 28.664 1.00 87.31 387 HIS A CA 1
ATOM 3037 C C . HIS A 1 387 ? -12.207 1.833 28.958 1.00 87.31 387 HIS A C 1
ATOM 3039 O O . HIS A 1 387 ? -12.250 1.170 30.000 1.00 87.31 387 HIS A O 1
ATOM 3045 N N . VAL A 1 388 ? -11.264 1.671 28.042 1.00 83.56 388 VAL A N 1
ATOM 3046 C CA . VAL A 1 388 ? -10.210 0.668 28.148 1.00 83.56 388 VAL A CA 1
ATOM 3047 C C . VAL A 1 388 ? -8.858 1.336 27.973 1.00 83.56 388 VAL A C 1
ATOM 3049 O O . VAL A 1 388 ? -8.693 2.247 27.162 1.00 83.56 388 VAL A O 1
ATOM 3052 N N . HIS A 1 389 ? -7.898 0.899 28.780 1.00 73.31 389 HIS A N 1
ATOM 3053 C CA . HIS A 1 389 ? -6.518 1.327 28.655 1.00 73.31 389 HIS A CA 1
ATOM 3054 C C . HIS A 1 389 ? -5.736 0.237 27.933 1.00 73.31 389 HIS A C 1
ATOM 3056 O O . HIS A 1 389 ? -5.598 -0.866 28.461 1.00 73.31 389 HIS A O 1
ATOM 3062 N N . ILE A 1 390 ? -5.244 0.536 26.734 1.00 67.19 390 ILE A N 1
ATOM 3063 C CA . ILE A 1 390 ? -4.453 -0.397 25.927 1.00 67.19 390 ILE A CA 1
ATOM 3064 C C . ILE A 1 390 ? -3.134 0.295 25.608 1.00 67.19 390 ILE A C 1
ATOM 3066 O O . ILE A 1 390 ? -3.138 1.392 25.055 1.00 67.19 390 ILE A O 1
ATOM 3070 N N . ASN A 1 391 ? -2.019 -0.321 26.010 1.00 59.16 391 ASN A N 1
ATOM 3071 C CA . ASN A 1 391 ? -0.647 0.099 25.698 1.00 59.16 391 ASN A CA 1
ATOM 3072 C C . ASN A 1 391 ? -0.404 1.619 25.767 1.00 59.16 391 ASN A C 1
ATOM 3074 O O . ASN A 1 391 ? 0.072 2.235 24.818 1.00 59.16 391 ASN A O 1
ATOM 3078 N N . SER A 1 392 ? -0.721 2.218 26.921 1.00 58.41 392 SER A N 1
ATOM 3079 C CA . SER A 1 392 ? -0.519 3.646 27.218 1.00 58.41 392 SER A CA 1
ATOM 3080 C C . SER A 1 392 ? -1.496 4.624 26.551 1.00 58.41 392 SER A C 1
ATOM 3082 O O .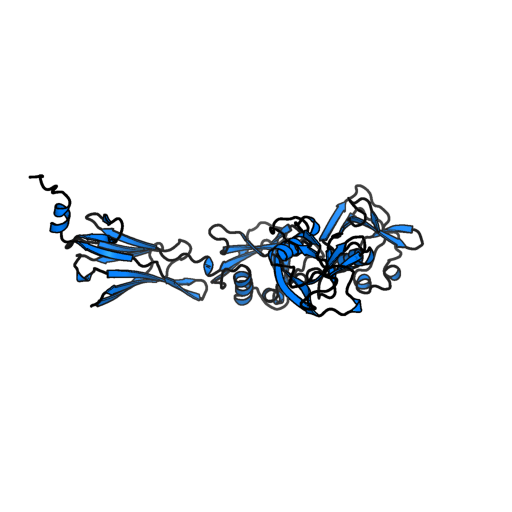 SER A 1 392 ? -1.310 5.833 26.684 1.00 58.41 392 SER A O 1
ATOM 3084 N N . GLN A 1 393 ? -2.579 4.144 25.933 1.00 65.25 393 GLN A N 1
ATOM 3085 C CA . GLN A 1 393 ? -3.679 4.984 25.453 1.00 65.25 393 GLN A CA 1
ATOM 3086 C C . GLN A 1 393 ? -5.003 4.679 26.150 1.00 65.25 393 GLN A C 1
ATOM 3088 O O . GLN A 1 393 ? -5.342 3.530 26.425 1.00 65.25 393 GLN A O 1
ATOM 3093 N N . ASN A 1 394 ? -5.770 5.739 26.417 1.00 76.00 394 ASN A N 1
ATOM 3094 C CA . ASN A 1 394 ? -7.138 5.647 26.918 1.00 76.00 394 ASN A CA 1
ATOM 3095 C C . ASN A 1 394 ? -8.102 5.680 25.734 1.00 76.00 394 ASN A C 1
ATOM 3097 O O . ASN A 1 394 ? -8.277 6.723 25.106 1.00 76.00 394 ASN A O 1
ATOM 3101 N N . LEU A 1 395 ? -8.741 4.551 25.455 1.00 77.06 395 LEU A N 1
ATOM 3102 C CA . LEU A 1 395 ? -9.748 4.430 24.410 1.00 77.06 395 LEU A CA 1
ATOM 3103 C C . LEU A 1 395 ? -11.138 4.510 25.027 1.00 77.06 395 LEU A C 1
ATOM 3105 O O . LEU A 1 395 ? -11.374 4.016 26.131 1.00 77.06 395 LEU A O 1
ATOM 3109 N N . THR A 1 396 ? -12.057 5.133 24.299 1.00 84.88 396 THR A N 1
ATOM 3110 C CA . THR A 1 396 ? -13.468 5.233 24.675 1.00 84.88 396 THR A CA 1
ATOM 3111 C C . THR A 1 396 ? -14.309 4.759 23.500 1.00 84.88 396 THR A C 1
ATOM 3113 O O . THR A 1 396 ? -14.334 5.410 22.459 1.00 84.88 396 THR A O 1
ATOM 3116 N N . LEU A 1 397 ? -14.963 3.611 23.660 1.00 84.00 397 LEU A N 1
ATOM 3117 C CA . LEU A 1 397 ? -15.764 2.964 22.622 1.00 84.00 397 LEU A CA 1
ATOM 3118 C C . LEU A 1 397 ? -17.240 3.019 22.992 1.00 84.00 397 LEU A C 1
ATOM 3120 O O . LEU A 1 397 ? -17.602 2.662 24.109 1.00 84.00 397 LEU A O 1
ATOM 3124 N N . GLN A 1 398 ? -18.099 3.424 22.061 1.00 88.50 398 GLN A N 1
ATOM 3125 C CA . GLN A 1 398 ? -19.534 3.564 22.301 1.00 88.50 398 GLN A CA 1
ATOM 3126 C C . GLN A 1 398 ? -20.327 2.489 21.549 1.00 88.50 398 GLN A C 1
ATOM 3128 O O . GLN A 1 398 ? -20.051 2.213 20.382 1.00 88.50 398 GLN A O 1
ATOM 3133 N N . SER A 1 399 ? -21.312 1.882 22.212 1.00 88.56 399 SER A N 1
ATOM 3134 C CA . SER A 1 399 ? -22.233 0.926 21.596 1.00 88.56 399 SER A CA 1
ATOM 3135 C C . SER A 1 399 ? -23.254 1.617 20.694 1.00 88.56 399 SER A C 1
ATOM 3137 O O . SER A 1 399 ? -23.493 2.824 20.785 1.00 88.56 399 SER A O 1
ATOM 3139 N N . GLN A 1 400 ? -23.962 0.820 19.895 1.00 87.44 400 GLN A N 1
ATOM 3140 C CA . GLN A 1 400 ? -25.250 1.255 19.355 1.00 87.44 400 GLN A CA 1
ATOM 3141 C C . GLN A 1 400 ? -26.248 1.542 20.490 1.00 87.44 400 GLN A C 1
ATOM 3143 O O . GLN A 1 400 ? -26.125 1.005 21.595 1.00 87.44 400 GLN A O 1
ATOM 3148 N N . GLN A 1 401 ? -27.232 2.396 20.209 1.00 88.88 401 GLN A N 1
ATOM 3149 C CA . GLN A 1 401 ? -28.295 2.735 21.151 1.00 88.88 401 GLN A CA 1
ATOM 3150 C C . GLN A 1 401 ? -29.292 1.577 21.289 1.00 88.88 401 GLN A C 1
ATOM 3152 O O . GLN A 1 401 ? -29.737 1.004 20.294 1.00 88.88 401 GLN A O 1
ATOM 3157 N N . LEU A 1 402 ? -29.671 1.266 22.527 1.00 89.44 402 LEU A N 1
ATOM 3158 C CA . LEU A 1 402 ? -30.689 0.278 22.861 1.00 89.44 402 LEU A CA 1
ATOM 3159 C C . LEU A 1 402 ? -31.905 0.970 23.470 1.00 89.44 402 LEU A C 1
ATOM 3161 O O . LEU A 1 402 ? -31.828 1.501 24.575 1.00 89.44 402 LEU A O 1
ATOM 3165 N N . SER A 1 403 ? -33.035 0.919 22.772 1.00 89.44 403 SER A N 1
ATOM 3166 C CA . SER A 1 403 ? -34.314 1.414 23.287 1.00 89.44 403 SER A CA 1
ATOM 3167 C C . SER A 1 403 ? -35.047 0.311 24.054 1.00 89.44 403 SER A C 1
ATOM 3169 O O . SER A 1 403 ? -35.272 -0.783 23.520 1.00 89.44 403 SER A O 1
ATOM 3171 N N . LEU A 1 404 ? -35.425 0.606 25.298 1.00 88.44 404 LEU A N 1
ATOM 3172 C CA . LEU A 1 404 ? -36.146 -0.291 26.201 1.00 88.44 404 LEU A CA 1
ATOM 3173 C C . LEU A 1 404 ? -37.547 0.253 26.491 1.00 88.44 404 LEU A C 1
ATOM 3175 O O . LEU A 1 404 ? -37.693 1.409 26.889 1.00 88.44 404 LEU A O 1
ATOM 3179 N N . THR A 1 405 ? -38.563 -0.599 26.359 1.00 87.75 405 THR A N 1
ATOM 3180 C CA . THR A 1 405 ? -39.957 -0.292 26.724 1.00 87.75 405 THR A CA 1
ATOM 3181 C C . THR A 1 405 ? -40.404 -1.168 27.894 1.00 87.75 405 THR A C 1
ATOM 3183 O O . THR A 1 405 ? -40.119 -2.368 27.906 1.00 87.75 405 THR A O 1
ATOM 3186 N N . VAL A 1 406 ? -41.116 -0.587 28.864 1.00 87.06 406 VAL A N 1
ATOM 3187 C CA . VAL A 1 406 ? -41.657 -1.321 30.021 1.00 87.06 406 VAL A CA 1
ATOM 3188 C C . VAL A 1 406 ? -43.162 -1.499 29.845 1.00 87.06 406 VAL A C 1
ATOM 3190 O O . VAL A 1 406 ? -43.884 -0.511 29.730 1.00 87.06 406 VAL A O 1
ATOM 3193 N N . LEU A 1 407 ? -43.623 -2.751 29.804 1.00 84.94 407 LEU A N 1
ATOM 3194 C CA . LEU A 1 407 ? -45.029 -3.108 29.600 1.00 84.94 407 LEU A CA 1
ATOM 3195 C C . LEU A 1 407 ? -45.704 -3.501 30.911 1.00 84.94 407 LEU A C 1
ATOM 3197 O O . LEU A 1 407 ? -45.156 -4.291 31.682 1.00 84.94 407 LEU A O 1
ATOM 3201 N N . ASP A 1 408 ? -46.931 -3.037 31.111 1.00 80.88 408 ASP A N 1
ATOM 3202 C CA . ASP A 1 408 ? -47.790 -3.545 32.177 1.00 80.88 408 ASP A CA 1
ATOM 3203 C C . ASP A 1 408 ? -48.295 -4.948 31.815 1.00 80.88 408 ASP A C 1
ATOM 3205 O O . ASP A 1 408 ? -48.637 -5.223 30.661 1.00 80.88 408 ASP A O 1
ATOM 3209 N N . GLN A 1 409 ? -48.367 -5.850 32.799 1.00 64.88 409 GLN A N 1
ATOM 3210 C CA . GLN A 1 409 ? -48.825 -7.231 32.585 1.00 64.88 409 GLN A CA 1
ATOM 3211 C C . GLN A 1 409 ? -50.244 -7.314 31.984 1.00 64.88 409 GLN A C 1
ATOM 3213 O O . GLN A 1 409 ? -50.547 -8.282 31.292 1.00 64.88 409 GLN A O 1
ATOM 3218 N N . GLU A 1 410 ? -51.084 -6.286 32.152 1.00 55.00 410 GLU A N 1
ATOM 3219 C CA . GLU A 1 410 ? -52.444 -6.229 31.588 1.00 55.00 410 GLU A CA 1
ATOM 3220 C C . GLU A 1 410 ? -52.495 -5.957 30.070 1.00 55.00 410 GLU A C 1
ATOM 3222 O O . GLU A 1 410 ? -53.526 -6.188 29.440 1.00 55.00 410 GLU A O 1
ATOM 3227 N N . GLN A 1 411 ? -51.401 -5.510 29.440 1.00 49.66 411 GLN A N 1
ATOM 3228 C CA . GLN A 1 411 ? -51.360 -5.243 27.992 1.00 49.66 411 GLN A CA 1
ATOM 3229 C C . GLN A 1 411 ? -50.908 -6.447 27.150 1.00 49.66 411 GLN A C 1
ATOM 3231 O O . GLN A 1 411 ? -51.053 -6.418 25.927 1.00 49.66 411 GLN A O 1
ATOM 3236 N N . ALA A 1 412 ? -50.415 -7.523 27.774 1.00 48.16 412 ALA A N 1
ATOM 3237 C CA . ALA A 1 412 ? -50.048 -8.755 27.069 1.00 48.16 412 ALA A CA 1
ATOM 3238 C C . ALA A 1 412 ? -51.279 -9.564 26.606 1.00 48.16 412 ALA A C 1
ATOM 3240 O O . ALA A 1 412 ? -51.225 -10.217 25.564 1.00 48.16 412 ALA A O 1
ATOM 3241 N N . ASP A 1 413 ? -52.407 -9.457 27.318 1.00 40.84 413 ASP A N 1
ATOM 3242 C CA . ASP A 1 413 ? -53.641 -10.203 27.017 1.00 40.84 413 ASP A CA 1
ATOM 3243 C C . ASP A 1 413 ? -54.581 -9.494 26.023 1.00 40.84 413 ASP A C 1
ATOM 3245 O O . ASP A 1 413 ? -55.522 -10.100 25.505 1.00 40.84 413 ASP A O 1
ATOM 3249 N N . ALA A 1 414 ? -54.312 -8.233 25.667 1.00 42.09 414 ALA A N 1
ATOM 3250 C CA . ALA A 1 414 ? -55.120 -7.491 24.692 1.00 42.09 414 ALA A CA 1
ATOM 3251 C C . ALA A 1 414 ? -54.843 -7.889 23.223 1.00 42.09 414 ALA A C 1
ATOM 3253 O O . ALA A 1 414 ? -55.553 -7.449 22.318 1.00 42.09 414 ALA A O 1
ATOM 3254 N N . GLY A 1 415 ? -53.836 -8.734 22.970 1.00 39.47 415 GLY A N 1
ATOM 3255 C CA . GLY A 1 415 ? -53.463 -9.208 21.633 1.00 39.47 415 GLY A CA 1
ATOM 3256 C C . GLY A 1 415 ? -54.294 -10.376 21.083 1.00 39.47 415 GLY A C 1
ATOM 3257 O O . GLY A 1 415 ? -54.074 -10.765 19.938 1.00 39.47 415 GLY A O 1
ATOM 3258 N N . THR A 1 416 ? -55.238 -10.933 21.856 1.00 37.22 416 THR A N 1
ATOM 3259 C CA . THR A 1 416 ? -55.920 -12.198 21.495 1.00 37.22 416 THR A CA 1
ATOM 3260 C C . THR A 1 416 ? -57.450 -12.167 21.518 1.00 37.22 416 THR A C 1
ATOM 3262 O O . THR A 1 416 ? -58.078 -13.221 21.549 1.00 37.22 416 THR A O 1
ATOM 3265 N N . GLN A 1 417 ? -58.088 -10.995 21.449 1.00 33.84 417 GLN A N 1
ATOM 3266 C CA . GLN A 1 417 ? -59.537 -10.927 21.214 1.00 33.84 417 GLN A CA 1
ATOM 3267 C C . GLN A 1 417 ? -59.853 -10.445 19.795 1.00 33.84 417 GLN A C 1
ATOM 3269 O O . GLN A 1 417 ? -60.057 -9.259 19.538 1.00 33.84 417 GLN A O 1
ATOM 3274 N N . GLU A 1 418 ? -59.941 -11.408 18.872 1.00 37.53 418 GLU A N 1
ATOM 3275 C CA . GLU A 1 418 ? -60.756 -11.274 17.665 1.00 37.53 418 GLU A CA 1
ATOM 3276 C C . GLU A 1 418 ? -62.192 -10.915 18.076 1.00 37.53 418 GLU A C 1
ATOM 3278 O O . GLU A 1 418 ? -62.895 -11.685 18.734 1.00 37.53 418 GLU A O 1
ATOM 3283 N N . LYS A 1 419 ? -62.628 -9.712 17.693 1.00 32.41 419 LYS A N 1
ATOM 3284 C CA . LYS A 1 419 ? -64.034 -9.299 17.749 1.00 32.41 419 LYS A CA 1
ATOM 3285 C C . LYS A 1 419 ? -64.866 -10.249 16.875 1.00 32.41 419 LYS A C 1
ATOM 3287 O O . LYS A 1 419 ? -64.541 -10.380 15.694 1.00 32.41 419 LYS A O 1
ATOM 3292 N N . PRO A 1 420 ? -65.966 -10.841 17.374 1.00 40.22 420 PRO A N 1
ATOM 3293 C CA . PRO A 1 420 ? -66.895 -11.536 16.501 1.00 40.22 420 PRO A CA 1
ATOM 3294 C C . PRO A 1 420 ? -67.611 -10.502 15.621 1.00 40.22 420 PRO A C 1
ATOM 3296 O O . PRO A 1 420 ? -68.097 -9.478 16.109 1.00 40.22 420 PRO A O 1
ATOM 3299 N N . SER A 1 421 ? -67.632 -10.762 14.315 1.00 41.00 421 SER A N 1
ATOM 3300 C CA . SER A 1 421 ? -68.429 -10.016 13.340 1.00 41.00 421 SER A CA 1
ATOM 3301 C C . SER A 1 421 ? -69.911 -10.135 13.698 1.00 41.00 421 SER A C 1
ATOM 3303 O O . SER A 1 421 ? -70.417 -11.252 13.810 1.00 41.00 421 SER A O 1
ATOM 3305 N N . CYS A 1 422 ? -70.589 -8.997 13.857 1.00 43.16 422 CYS A N 1
ATOM 3306 C CA . CYS A 1 422 ? -72.043 -8.920 13.697 1.00 43.16 422 CYS A CA 1
ATOM 3307 C C . CYS A 1 422 ? -72.405 -8.850 12.213 1.00 43.16 422 CYS A C 1
ATOM 3309 O O . CYS A 1 422 ? -71.568 -8.324 11.438 1.00 43.16 422 CYS A O 1
#

pLDDT: mean 79.68, std 12.69, range [32.41, 94.25]